Protein AF-A0A9D9EK74-F1 (afdb_monomer_lite)

Secondary structure (DSSP, 8-state):
---------------PPPP----------------------------SPPPPPPPPEEEEEEE-S-SS--SS-EEGGG--TT---BSTT-TT-EEE-TT-EEETTS---SSTT---S-EEE--STT-EEEEEEEE--TT--EEEEEEEEE-SSS---STTTEEEEEESSTTSS--EEEP-EEEEPSSS-EEEEEEEEEESS--SEEEEEEEESSTT-EEEEEEEEEE-SPPSEEEE------PPPTT-PEESS--TTEEEEEEEEE-TTT--EEEEEEEEEETTTTEEEEEEEEE-GGGGSS-S--SS------TTS-TTTS---S-TTGGGTT-GGGTT--S----BPPPPTT-SS--EEEESS-SGGG--TTSHHHHGGGSGGGEEEES---TTHHHHHHHIIIIII--SSPEEEEEEEE--TTS-EEEESSEETTEEPTTT--EEEEPSEEEEEEEEESSS-----GGGS-GGGEEEEEEEEE--TT-PPP-TT--GGGGEE-HHHHHHHTTT-EESSTTS-HHHHS---GGGGT-

pLDDT: mean 85.94, std 19.47, range [23.89, 98.81]

Structure (mmCIF, N/CA/C/O backbone):
data_AF-A0A9D9EK74-F1
#
_entry.id   AF-A0A9D9EK74-F1
#
loop_
_atom_site.group_PDB
_atom_site.id
_atom_site.type_symbol
_atom_site.label_atom_id
_atom_site.label_alt_id
_atom_site.label_comp_id
_atom_site.label_asym_id
_atom_site.label_entity_id
_atom_site.label_seq_id
_atom_site.pdbx_PDB_ins_code
_atom_site.Cartn_x
_atom_site.Cartn_y
_atom_site.Cartn_z
_atom_site.occupancy
_atom_site.B_iso_or_equiv
_atom_site.auth_seq_id
_atom_site.auth_comp_id
_atom_site.auth_asym_id
_atom_site.auth_atom_id
_atom_site.pdbx_PDB_model_num
ATOM 1 N N . MET A 1 1 ? -45.682 -26.397 -18.065 1.00 34.44 1 MET A N 1
ATOM 2 C CA . MET A 1 1 ? -44.966 -27.630 -17.671 1.00 34.44 1 MET A CA 1
ATOM 3 C C . MET A 1 1 ? -43.846 -27.217 -16.719 1.00 34.44 1 MET A C 1
ATOM 5 O O . MET A 1 1 ? -42.877 -26.638 -17.168 1.00 34.44 1 MET A O 1
ATOM 9 N N . THR A 1 2 ? -44.143 -27.046 -15.429 1.00 28.53 2 THR A N 1
ATOM 10 C CA . THR A 1 2 ? -43.848 -27.991 -14.323 1.00 28.53 2 THR A CA 1
ATOM 11 C C . THR A 1 2 ? -42.360 -28.261 -14.055 1.00 28.53 2 THR A C 1
ATOM 13 O O . THR A 1 2 ? -41.790 -29.177 -14.630 1.00 28.53 2 THR A O 1
ATOM 16 N N . TRP A 1 3 ? -41.809 -27.445 -13.141 1.00 23.89 3 TRP A N 1
ATOM 17 C CA . TRP A 1 3 ? -40.958 -27.742 -11.970 1.00 23.89 3 TRP A CA 1
ATOM 18 C C . TRP A 1 3 ? -39.987 -28.938 -11.987 1.00 23.89 3 TRP A C 1
ATOM 20 O O . TRP A 1 3 ? -40.419 -30.076 -12.157 1.00 23.89 3 TRP A O 1
ATOM 30 N N . LYS A 1 4 ? -38.742 -28.697 -11.532 1.00 27.42 4 LYS A N 1
ATOM 31 C CA . LYS A 1 4 ? -38.204 -29.294 -10.284 1.00 27.42 4 LYS A CA 1
ATOM 32 C C . LYS A 1 4 ? -36.856 -28.681 -9.854 1.00 27.42 4 LYS A C 1
ATOM 34 O O . LYS A 1 4 ? -35.818 -28.960 -10.440 1.00 27.42 4 LYS A O 1
ATOM 39 N N . LEU A 1 5 ? -36.909 -27.903 -8.769 1.00 28.05 5 LEU A N 1
ATOM 40 C CA . LEU A 1 5 ? -35.807 -27.658 -7.832 1.00 28.05 5 LEU A CA 1
ATOM 41 C C . LEU A 1 5 ? -35.414 -28.989 -7.161 1.00 28.05 5 LEU A C 1
ATOM 43 O O . LEU A 1 5 ? -36.298 -29.751 -6.763 1.00 28.05 5 LEU A O 1
ATOM 47 N N . LYS A 1 6 ? -34.115 -29.245 -6.977 1.00 30.31 6 LYS A N 1
ATOM 48 C CA . LYS A 1 6 ? -33.608 -30.269 -6.050 1.00 30.31 6 LYS A CA 1
ATOM 49 C C . LYS A 1 6 ? -33.079 -29.578 -4.792 1.00 30.31 6 LYS A C 1
ATOM 51 O O . LYS A 1 6 ? -31.987 -29.027 -4.805 1.00 30.31 6 LYS A O 1
ATOM 56 N N . LEU A 1 7 ? -33.871 -29.636 -3.722 1.00 26.45 7 LEU A N 1
ATOM 57 C CA . LEU A 1 7 ? -33.386 -29.597 -2.342 1.00 26.45 7 LEU A CA 1
ATOM 58 C C . LEU A 1 7 ? -32.898 -31.008 -1.981 1.00 26.45 7 LEU A C 1
ATOM 60 O O . LEU A 1 7 ? -33.590 -31.983 -2.281 1.00 26.45 7 LEU A O 1
ATOM 64 N N . ALA A 1 8 ? -31.761 -31.113 -1.299 1.00 28.31 8 ALA A N 1
ATOM 65 C CA . ALA A 1 8 ? -31.360 -32.311 -0.572 1.00 28.31 8 ALA A CA 1
ATOM 66 C C . ALA A 1 8 ? -31.177 -31.936 0.903 1.00 28.31 8 ALA A C 1
ATOM 68 O O . ALA A 1 8 ? -30.458 -30.995 1.224 1.00 28.31 8 ALA A O 1
ATOM 69 N N . ALA A 1 9 ? -31.872 -32.664 1.773 1.00 26.23 9 ALA A N 1
ATOM 70 C CA . ALA A 1 9 ? -31.783 -32.592 3.222 1.00 26.23 9 ALA A CA 1
ATOM 71 C C . ALA A 1 9 ? -31.477 -33.992 3.779 1.00 26.23 9 ALA A C 1
ATOM 73 O O . ALA A 1 9 ? -31.910 -34.979 3.181 1.00 26.23 9 ALA A O 1
ATOM 74 N N . ALA A 1 10 ? -30.804 -34.003 4.938 1.00 26.56 10 ALA A N 1
ATOM 75 C CA . ALA A 1 10 ? -30.547 -35.067 5.930 1.00 26.56 10 ALA A CA 1
ATOM 76 C C . ALA A 1 10 ? -29.027 -35.241 6.168 1.00 26.56 10 ALA A C 1
ATOM 78 O O . ALA A 1 10 ? -28.271 -35.311 5.211 1.00 26.56 10 ALA A O 1
ATOM 79 N N . ALA A 1 11 ? -28.505 -35.302 7.398 1.00 27.67 11 ALA A N 1
ATOM 80 C CA . ALA A 1 11 ? -29.108 -35.841 8.614 1.00 27.67 11 ALA A CA 1
ATOM 81 C C . ALA A 1 11 ? -28.636 -35.148 9.912 1.00 27.67 11 ALA A C 1
ATOM 83 O O . ALA A 1 11 ? -27.507 -34.679 10.023 1.00 27.67 11 ALA A O 1
ATOM 84 N N . CYS A 1 12 ? -29.543 -35.151 10.895 1.00 25.08 12 CYS A N 1
ATOM 85 C CA . CYS A 1 12 ? -29.357 -34.814 12.304 1.00 25.08 12 CYS A CA 1
ATOM 86 C C . CYS A 1 12 ? -28.405 -35.773 13.036 1.00 25.08 12 CYS A C 1
ATOM 88 O O . CYS A 1 12 ? -28.484 -36.983 12.830 1.00 25.08 12 CYS A O 1
ATOM 90 N N . LEU A 1 13 ? -27.685 -35.255 14.035 1.00 27.73 13 LEU A N 1
ATOM 91 C CA . LEU A 1 13 ? -27.349 -36.000 15.250 1.00 27.73 13 LEU A CA 1
ATOM 92 C C . LEU A 1 13 ? -27.726 -35.142 16.472 1.00 27.73 13 LEU A C 1
ATOM 94 O O . LEU A 1 13 ? -27.148 -34.083 16.696 1.00 27.73 13 LEU A O 1
ATOM 98 N N . LEU A 1 14 ? -28.733 -35.595 17.225 1.00 28.03 14 LEU A N 1
ATOM 99 C CA . LEU A 1 14 ? -29.058 -35.121 18.572 1.00 28.03 14 LEU A CA 1
ATOM 100 C C . LEU A 1 14 ? -28.155 -35.841 19.584 1.00 28.03 14 LEU A C 1
ATOM 102 O O . LEU A 1 14 ? -28.040 -37.064 19.517 1.00 28.03 14 LEU A O 1
ATOM 106 N N . TYR A 1 15 ? -27.627 -35.116 20.572 1.00 27.66 15 TYR A N 1
ATOM 107 C CA . TYR A 1 15 ? -27.223 -35.698 21.854 1.00 27.66 15 TYR A CA 1
ATOM 108 C C . TYR A 1 15 ? -28.170 -35.212 22.954 1.00 27.66 15 TYR A C 1
ATOM 110 O O . TYR A 1 15 ? -28.408 -34.018 23.120 1.00 27.66 15 TYR A O 1
ATOM 118 N N . LEU A 1 16 ? -28.752 -36.192 23.642 1.00 28.44 16 LEU A N 1
ATOM 119 C CA . LEU A 1 16 ? -29.723 -36.074 24.723 1.00 28.44 16 LEU A CA 1
ATOM 120 C C . LEU A 1 16 ? -29.035 -35.806 26.068 1.00 28.44 16 LEU A C 1
ATOM 122 O O . LEU A 1 16 ? -28.034 -36.432 26.408 1.00 28.44 16 LEU A O 1
ATOM 126 N N . VAL A 1 17 ? -29.659 -34.921 26.839 1.00 28.98 17 VAL A N 1
ATOM 127 C CA . VAL A 1 17 ? -29.515 -34.728 28.289 1.00 28.98 17 VAL A CA 1
ATOM 128 C C . VAL A 1 17 ? -30.198 -35.892 29.028 1.00 28.98 17 VAL A C 1
ATOM 130 O O . VAL A 1 17 ? -31.274 -36.302 28.588 1.00 28.98 17 VAL A O 1
ATOM 133 N N . PRO A 1 18 ? -29.691 -36.376 30.178 1.00 31.86 18 PRO A N 1
ATOM 134 C CA . PRO A 1 18 ? -30.510 -37.102 31.138 1.00 31.86 18 PRO A CA 1
ATOM 135 C C . PRO A 1 18 ? -30.952 -36.197 32.293 1.00 31.86 18 PRO A C 1
ATOM 137 O O . PRO A 1 18 ? -30.168 -35.449 32.877 1.00 31.86 18 PRO A O 1
ATOM 140 N N . ALA A 1 19 ? -32.244 -36.297 32.593 1.00 28.42 19 ALA A N 1
ATOM 141 C CA . ALA A 1 19 ? -32.926 -35.650 33.695 1.00 28.42 19 ALA A CA 1
ATOM 142 C C . ALA A 1 19 ? -32.688 -36.363 35.038 1.00 28.42 19 ALA A C 1
ATOM 144 O O . ALA A 1 19 ? -32.367 -37.548 35.102 1.00 28.42 19 ALA A O 1
ATOM 145 N N . CYS A 1 20 ? -32.893 -35.566 36.083 1.00 26.12 20 CYS A N 1
ATOM 146 C CA . CYS A 1 20 ? -33.103 -35.892 37.489 1.00 26.12 20 CYS A CA 1
ATOM 147 C C . CYS A 1 20 ? -34.109 -37.035 37.705 1.00 26.12 20 CYS A C 1
ATOM 149 O O . CYS A 1 20 ? -35.124 -37.056 37.015 1.00 26.12 20 CYS A O 1
ATOM 151 N N . ASP A 1 21 ? -33.884 -37.885 38.717 1.00 27.80 21 ASP A N 1
ATOM 152 C CA . ASP A 1 21 ? -34.981 -38.328 39.582 1.00 27.80 21 ASP A CA 1
ATOM 153 C C . ASP A 1 21 ? -34.533 -38.927 40.932 1.00 27.80 21 ASP A C 1
ATOM 155 O O . ASP A 1 21 ? -33.646 -39.772 41.028 1.00 27.80 21 ASP A O 1
ATOM 159 N N . THR A 1 22 ? -35.301 -38.517 41.943 1.00 28.80 22 THR A N 1
ATOM 160 C CA . THR A 1 22 ? -35.758 -39.238 43.145 1.00 28.80 22 THR A CA 1
ATOM 161 C C . THR A 1 22 ? -34.867 -39.474 44.373 1.00 28.80 22 THR A C 1
ATOM 163 O O . THR A 1 22 ? -33.846 -40.151 44.377 1.00 28.80 22 THR A O 1
ATOM 166 N N . ILE A 1 23 ? -35.422 -38.934 45.461 1.00 29.77 23 ILE A N 1
ATOM 167 C CA . ILE A 1 23 ? -35.194 -39.147 46.887 1.00 29.77 23 ILE A CA 1
ATOM 168 C C . ILE A 1 23 ? -35.785 -40.506 47.294 1.00 29.77 23 ILE A C 1
ATOM 170 O O . ILE A 1 23 ? -36.959 -40.752 47.022 1.00 29.77 23 ILE A O 1
ATOM 174 N N . GLU A 1 24 ? -35.038 -41.312 48.052 1.00 29.59 24 GLU A N 1
ATOM 175 C CA . GLU A 1 24 ? -35.613 -42.341 48.923 1.00 29.59 24 GLU A CA 1
ATOM 176 C C . GLU A 1 24 ? -35.093 -42.215 50.358 1.00 29.59 24 GLU A C 1
ATOM 178 O O . GLU A 1 24 ? -33.906 -42.050 50.635 1.00 29.59 24 GLU A O 1
ATOM 183 N N . ASN A 1 25 ? -36.070 -42.260 51.257 1.00 27.03 25 ASN A N 1
ATOM 184 C CA . ASN A 1 25 ? -35.993 -42.239 52.706 1.00 27.03 25 ASN A CA 1
ATOM 185 C C . ASN A 1 25 ? -35.563 -43.624 53.210 1.00 27.03 25 ASN A C 1
ATOM 187 O O . ASN A 1 25 ? -36.208 -44.614 52.866 1.00 27.03 25 ASN A O 1
ATOM 191 N N . THR A 1 26 ? -34.590 -43.700 54.119 1.00 30.92 26 THR A N 1
ATOM 192 C CA . THR A 1 26 ? -34.412 -44.886 54.972 1.00 30.92 26 THR A CA 1
ATOM 193 C C . THR A 1 26 ? -34.412 -44.504 56.443 1.00 30.92 26 THR A C 1
ATOM 195 O O . THR A 1 26 ? -33.651 -43.663 56.914 1.00 30.92 26 THR A O 1
ATOM 198 N N . THR A 1 27 ? -35.333 -45.158 57.134 1.00 29.03 27 THR A N 1
ATOM 199 C CA . THR A 1 27 ? -35.679 -45.122 58.549 1.00 29.03 27 THR A CA 1
ATOM 200 C C . THR A 1 27 ? -34.589 -45.667 59.473 1.00 29.03 27 THR A C 1
ATOM 202 O O . THR A 1 27 ? -34.072 -46.747 59.217 1.00 29.03 27 THR A O 1
ATOM 205 N N . GLY A 1 28 ? -34.392 -44.972 60.599 1.00 27.36 28 GLY A N 1
ATOM 206 C CA . GLY A 1 28 ? -34.418 -45.519 61.964 1.00 27.36 28 GLY A CA 1
ATOM 207 C C . GLY A 1 28 ? -33.281 -46.428 62.440 1.00 27.36 28 GLY A C 1
ATOM 208 O O . GLY A 1 28 ? -33.205 -47.576 62.027 1.00 27.36 28 GLY A O 1
ATOM 209 N N . ASP A 1 29 ? -32.558 -45.981 63.472 1.00 29.48 29 ASP A N 1
ATOM 210 C CA . ASP A 1 29 ? -32.378 -46.806 64.673 1.00 29.48 29 ASP A CA 1
ATOM 211 C C . ASP A 1 29 ? -32.169 -45.949 65.938 1.00 29.48 29 ASP A C 1
ATOM 213 O O . ASP A 1 29 ? -31.608 -44.852 65.892 1.00 29.48 29 ASP A O 1
ATOM 217 N N . ASN A 1 30 ? -32.692 -46.456 67.055 1.00 28.62 30 ASN A N 1
ATOM 218 C CA . ASN A 1 30 ? -32.742 -45.844 68.381 1.00 28.62 30 ASN A CA 1
ATOM 219 C C . ASN A 1 30 ? -31.458 -46.112 69.185 1.00 28.62 30 ASN A C 1
ATOM 221 O O . ASN A 1 30 ? -30.944 -47.226 69.198 1.00 28.62 30 ASN A O 1
ATOM 225 N N . GLY A 1 31 ? -31.028 -45.138 69.993 1.00 29.02 31 GLY A N 1
ATOM 226 C CA . GLY A 1 31 ? -30.006 -45.336 71.026 1.00 29.02 31 GLY A CA 1
ATOM 227 C C . GLY A 1 31 ? -30.099 -44.275 72.121 1.00 29.02 31 GLY A C 1
ATOM 228 O O . GLY A 1 31 ? -29.999 -43.086 71.857 1.00 29.02 31 GLY A O 1
ATOM 229 N N . SER A 1 32 ? -30.364 -44.720 73.344 1.00 26.59 32 SER A N 1
ATOM 230 C CA . SER A 1 32 ? -30.838 -43.960 74.501 1.00 26.59 32 SER A CA 1
ATOM 231 C C . SER A 1 32 ? -29.756 -43.279 75.354 1.00 26.59 32 SER A C 1
ATOM 233 O O . SER A 1 32 ? -28.713 -43.871 75.591 1.00 26.59 32 SER A O 1
ATOM 235 N N . GLN A 1 33 ? -30.155 -42.149 75.959 1.00 27.88 33 GLN A N 1
ATOM 236 C CA . GLN A 1 33 ? -29.863 -41.659 77.324 1.00 27.88 33 GLN A CA 1
ATOM 237 C C . GLN A 1 33 ? -28.407 -41.483 77.801 1.00 27.88 33 GLN A C 1
ATOM 239 O O . GLN A 1 33 ? -27.722 -42.453 78.088 1.00 27.88 33 GLN A O 1
ATOM 244 N N . SER A 1 34 ? -28.060 -40.246 78.179 1.00 29.89 34 SER A N 1
ATOM 245 C CA . SER A 1 34 ? -27.974 -39.820 79.593 1.00 29.89 34 SER A CA 1
ATOM 246 C C . SER A 1 34 ? -27.695 -38.316 79.668 1.00 29.89 34 SER A C 1
ATOM 248 O O . SER A 1 34 ? -26.859 -37.812 78.925 1.00 29.89 34 SER A O 1
ATOM 250 N N . GLY A 1 35 ? -28.420 -37.603 80.528 1.00 29.09 35 GLY A N 1
ATOM 251 C CA . GLY A 1 35 ? -28.282 -36.158 80.692 1.00 29.09 35 GLY A CA 1
ATOM 252 C C . GLY A 1 35 ? -27.171 -35.752 81.655 1.00 29.09 35 GLY A C 1
ATOM 253 O O . GLY A 1 35 ? -26.818 -36.505 82.555 1.00 29.09 35 GLY A O 1
ATOM 254 N N . GLU A 1 36 ? -26.714 -34.516 81.497 1.00 30.56 36 GLU A N 1
ATOM 255 C CA . GLU A 1 36 ? -26.154 -33.684 82.559 1.00 30.56 36 GLU A CA 1
ATOM 256 C C . GLU A 1 36 ? -26.356 -32.213 82.173 1.00 30.56 36 GLU A C 1
ATOM 258 O O . GLU A 1 36 ? -26.396 -31.855 80.996 1.00 30.56 36 GLU A O 1
ATOM 263 N N . THR A 1 37 ? -26.612 -31.385 83.177 1.00 28.53 37 THR A N 1
ATOM 264 C CA . THR A 1 37 ? -27.148 -30.028 83.064 1.00 28.53 37 THR A CA 1
ATOM 265 C C . THR A 1 37 ? -26.093 -28.957 83.363 1.00 28.53 37 THR A C 1
ATOM 267 O O . THR A 1 37 ? -25.331 -29.130 84.307 1.00 28.53 37 THR A O 1
ATOM 270 N N . VAL A 1 38 ? -26.241 -27.809 82.682 1.00 30.72 38 VAL A N 1
ATOM 271 C CA . VAL A 1 38 ? -25.840 -26.424 83.048 1.00 30.72 38 VAL A CA 1
ATOM 272 C C . VAL A 1 38 ? -24.383 -25.999 82.782 1.00 30.72 38 VAL A C 1
ATOM 274 O O . VAL A 1 38 ? -23.478 -26.446 83.472 1.00 30.72 38 VAL A O 1
ATOM 277 N N . ASP A 1 39 ? -24.186 -25.042 81.859 1.00 30.31 39 ASP A N 1
ATOM 278 C CA . ASP A 1 39 ? -23.782 -23.668 82.233 1.00 30.31 39 ASP A CA 1
ATOM 279 C C . ASP A 1 39 ? -24.039 -22.637 81.110 1.00 30.31 39 ASP A C 1
ATOM 281 O O . ASP A 1 39 ? -23.736 -22.870 79.940 1.00 30.31 39 ASP A O 1
ATOM 285 N N . ASP A 1 40 ? -24.630 -21.504 81.497 1.00 33.94 40 ASP A N 1
ATOM 286 C CA . ASP A 1 40 ? -24.968 -20.326 80.683 1.00 33.94 40 ASP A CA 1
ATOM 287 C C . ASP A 1 40 ? -23.773 -19.354 80.591 1.00 33.94 40 ASP A C 1
ATOM 289 O O . ASP A 1 40 ? -23.298 -18.898 81.630 1.00 33.94 40 ASP A O 1
ATOM 293 N N . ASN A 1 41 ? -23.345 -18.958 79.379 1.00 36.09 41 ASN A N 1
ATOM 294 C CA . ASN A 1 41 ? -23.098 -17.556 78.946 1.00 36.09 41 ASN A CA 1
ATOM 295 C C . ASN A 1 41 ? -22.589 -17.484 77.479 1.00 36.09 41 ASN A C 1
ATOM 297 O O . ASN A 1 41 ? -22.152 -18.497 76.938 1.00 36.09 41 ASN A O 1
ATOM 301 N N . PRO A 1 42 ? -22.656 -16.329 76.777 1.00 45.16 42 PRO A N 1
ATOM 302 C CA . PRO A 1 42 ? -23.153 -16.246 75.411 1.00 45.16 42 PRO A CA 1
ATOM 303 C C . PRO A 1 42 ? -22.011 -16.015 74.412 1.00 45.16 42 PRO A C 1
ATOM 305 O O . PRO A 1 42 ? -21.345 -14.980 74.426 1.00 45.16 42 PRO A O 1
ATOM 308 N N . GLY A 1 43 ? -21.796 -16.972 73.513 1.00 30.16 43 GLY A N 1
ATOM 309 C CA . GLY A 1 43 ? -20.946 -16.779 72.343 1.00 30.16 43 GLY A CA 1
ATOM 310 C C . GLY A 1 43 ? -21.755 -16.126 71.229 1.00 30.16 43 GLY A C 1
ATOM 311 O O . GLY A 1 43 ? -22.732 -16.700 70.761 1.00 30.16 43 GLY A O 1
ATOM 312 N N . THR A 1 44 ? -21.364 -14.922 70.829 1.00 38.53 44 THR A N 1
ATOM 313 C CA . THR A 1 44 ? -21.815 -14.279 69.594 1.00 38.53 44 THR A CA 1
ATOM 314 C C . THR A 1 44 ? -21.529 -15.198 68.411 1.00 38.53 44 THR A C 1
ATOM 316 O O . THR A 1 44 ? -20.365 -15.451 68.110 1.00 38.53 44 THR A O 1
ATOM 319 N N . ASP A 1 45 ? -22.582 -15.682 67.766 1.00 35.25 45 ASP A N 1
ATOM 320 C CA . ASP A 1 45 ? -22.524 -16.309 66.449 1.00 35.25 45 ASP A CA 1
ATOM 321 C C . ASP A 1 45 ? -22.133 -15.236 65.412 1.00 35.25 45 ASP A C 1
ATOM 323 O O . ASP A 1 45 ? -22.857 -14.239 65.293 1.00 35.25 45 ASP A O 1
ATOM 327 N N . PRO A 1 46 ? -20.980 -15.348 64.724 1.00 41.81 46 PRO A N 1
ATOM 328 C CA . PRO A 1 46 ? -20.566 -14.393 63.717 1.00 41.81 46 PRO A CA 1
ATOM 329 C C . PRO A 1 46 ? -20.869 -14.882 62.296 1.00 41.81 46 PRO A C 1
ATOM 331 O O . PRO A 1 46 ? -20.213 -14.402 61.387 1.00 41.81 46 PRO A O 1
ATOM 334 N N . ASP A 1 47 ? -21.826 -15.783 62.063 1.00 45.09 47 ASP A N 1
ATOM 335 C CA . ASP A 1 47 ? -22.139 -16.234 60.699 1.00 45.09 47 ASP A CA 1
ATOM 336 C C . ASP A 1 47 ? -23.553 -15.819 60.262 1.00 45.09 47 ASP A C 1
ATOM 338 O O . ASP A 1 47 ? -24.480 -16.612 60.093 1.00 45.09 47 ASP A O 1
ATOM 342 N N . GLY A 1 48 ? -23.706 -14.514 60.015 1.00 43.06 48 GLY A N 1
ATOM 343 C CA . GLY A 1 48 ? -24.699 -14.034 59.052 1.00 43.06 48 GLY A CA 1
ATOM 344 C C . GLY A 1 48 ? -24.251 -14.374 57.621 1.00 43.06 48 GLY A C 1
ATOM 345 O O . GLY A 1 48 ? -23.048 -14.451 57.370 1.00 43.06 48 GLY A O 1
ATOM 346 N N . PRO A 1 49 ? -25.171 -14.572 56.656 1.00 46.62 49 PRO A N 1
ATOM 347 C CA . PRO A 1 49 ? -24.794 -14.875 55.279 1.00 46.62 49 PRO A CA 1
ATOM 348 C C . PRO A 1 49 ? -23.909 -13.749 54.737 1.00 46.62 49 PRO A C 1
ATOM 350 O O . PRO A 1 49 ? -24.312 -12.584 54.755 1.00 46.62 49 PRO A O 1
ATOM 353 N N . GLY A 1 50 ? -22.700 -14.108 54.294 1.00 44.81 50 GLY A N 1
ATOM 354 C CA . GLY A 1 50 ? -21.726 -13.176 53.738 1.00 44.81 50 GLY A CA 1
ATOM 355 C C . GLY A 1 50 ? -22.373 -12.285 52.682 1.00 44.81 50 GLY A C 1
ATOM 356 O O . GLY A 1 50 ? -22.968 -12.766 51.717 1.00 44.81 50 GLY A O 1
ATOM 357 N N . GLN A 1 51 ? -22.293 -10.977 52.909 1.00 46.09 51 GLN A N 1
ATOM 358 C CA . GLN A 1 51 ? -22.672 -9.955 51.945 1.00 46.09 51 GLN A CA 1
ATOM 359 C C . GLN A 1 51 ? -21.912 -10.235 50.631 1.00 46.09 51 GLN A C 1
ATOM 361 O O . GLN A 1 51 ? -20.720 -10.539 50.714 1.00 46.09 51 GLN A O 1
ATOM 366 N N . PRO A 1 52 ? -22.554 -10.192 49.445 1.00 53.50 52 PRO A N 1
ATOM 367 C CA . PRO A 1 52 ? -21.844 -10.419 48.192 1.00 53.50 52 PRO A CA 1
ATOM 368 C C . PRO A 1 52 ? -20.649 -9.468 48.114 1.00 53.50 52 PRO A C 1
ATOM 370 O O . PRO A 1 52 ? -20.818 -8.262 48.301 1.00 53.50 52 PRO A O 1
ATOM 373 N N . GLU A 1 53 ? -19.461 -10.027 47.903 1.00 65.94 53 GLU A N 1
ATOM 374 C CA . GLU A 1 53 ? -18.217 -9.273 47.782 1.00 65.94 53 GLU A CA 1
ATOM 375 C C . GLU A 1 53 ? -18.369 -8.262 46.636 1.00 65.94 53 GLU A C 1
ATOM 377 O O . GLU A 1 53 ? -18.715 -8.625 45.509 1.00 65.94 53 GLU A O 1
ATOM 382 N N . GLU A 1 54 ? -18.232 -6.973 46.954 1.00 78.06 54 GLU A N 1
ATOM 383 C CA . GLU A 1 54 ? -18.392 -5.893 45.984 1.00 78.06 54 GLU A CA 1
ATOM 384 C C . GLU A 1 54 ? -17.266 -5.982 44.949 1.00 78.06 54 GLU A C 1
ATOM 386 O O . GLU A 1 54 ? -16.102 -6.154 45.305 1.00 78.06 54 GLU A O 1
ATOM 391 N N . ALA A 1 55 ? -17.610 -5.897 43.662 1.00 87.31 55 ALA A N 1
ATOM 392 C CA . ALA A 1 55 ? -16.625 -6.015 42.595 1.00 87.31 55 ALA A CA 1
ATOM 393 C C . ALA A 1 55 ? -15.538 -4.939 42.733 1.00 87.31 55 ALA A C 1
ATOM 395 O O . ALA A 1 55 ? -15.832 -3.746 42.833 1.00 87.31 55 ALA A O 1
ATOM 396 N N . GLU A 1 56 ? -14.276 -5.354 42.674 1.00 93.88 56 GLU A N 1
ATOM 397 C CA . GLU A 1 56 ? -13.147 -4.434 42.684 1.00 93.88 56 GLU A CA 1
ATOM 398 C C . GLU A 1 56 ? -13.135 -3.626 41.383 1.00 93.88 56 GLU A C 1
ATOM 400 O O . GLU A 1 56 ? -13.466 -4.141 40.307 1.00 93.88 56 GLU A O 1
ATOM 405 N N . LYS A 1 57 ? -12.760 -2.345 41.473 1.00 95.69 57 LYS A N 1
ATOM 406 C CA . LYS A 1 57 ? -12.677 -1.431 40.329 1.00 95.69 57 LYS A CA 1
ATOM 407 C C . LYS A 1 57 ? -11.389 -0.620 40.377 1.00 95.69 57 LYS A C 1
ATOM 409 O O . LYS A 1 57 ? -11.110 0.050 41.367 1.00 95.69 57 LYS A O 1
ATOM 414 N N . THR A 1 58 ? -10.638 -0.624 39.279 1.00 97.19 58 THR A N 1
ATOM 415 C CA . THR A 1 58 ? -9.406 0.162 39.116 1.00 97.19 58 THR A CA 1
ATOM 416 C C . THR A 1 58 ? -9.554 1.134 37.954 1.00 97.19 58 THR A C 1
ATOM 418 O O . THR A 1 58 ? -9.910 0.732 36.849 1.00 97.19 58 THR A O 1
ATOM 421 N N . LEU A 1 59 ? -9.274 2.417 38.193 1.00 97.88 59 LEU A N 1
ATOM 422 C CA . LEU A 1 59 ? -9.401 3.463 37.180 1.00 97.88 59 LEU A CA 1
ATOM 423 C C . LEU A 1 59 ? -8.388 3.285 36.045 1.00 97.88 59 LEU A C 1
ATOM 425 O O . LEU A 1 59 ? -7.186 3.205 36.295 1.00 97.88 59 LEU A O 1
ATOM 429 N N . ILE A 1 60 ? -8.879 3.310 34.805 1.00 98.25 60 ILE A N 1
ATOM 430 C CA . ILE A 1 60 ? -8.053 3.368 33.592 1.00 98.25 60 ILE A CA 1
ATOM 431 C C . ILE A 1 60 ? -8.128 4.764 32.980 1.00 98.25 60 ILE A C 1
ATOM 433 O O . ILE A 1 60 ? -7.100 5.398 32.746 1.00 98.25 60 ILE A O 1
ATOM 437 N N . TYR A 1 61 ? -9.346 5.252 32.753 1.00 98.50 61 TYR A N 1
ATOM 438 C CA . TYR A 1 61 ? -9.606 6.518 32.079 1.00 98.50 61 TYR A CA 1
ATOM 439 C C . TYR A 1 61 ? -10.816 7.209 32.696 1.00 98.50 61 TYR A C 1
ATOM 441 O O . TYR A 1 61 ? -11.823 6.565 32.987 1.00 98.50 61 TYR A O 1
ATOM 449 N N . TYR A 1 62 ? -10.724 8.519 32.892 1.00 98.25 62 TYR A N 1
ATOM 450 C CA . TYR A 1 62 ? -11.844 9.353 33.304 1.00 98.25 62 TYR A CA 1
ATOM 451 C C . TYR A 1 62 ? -11.724 10.743 32.703 1.00 98.25 62 TYR A C 1
ATOM 453 O O . TYR A 1 62 ? -10.682 11.382 32.840 1.00 98.25 62 TYR A O 1
ATOM 461 N N . ASP A 1 63 ? -12.799 11.226 32.095 1.00 97.62 63 ASP A N 1
ATOM 462 C CA . ASP A 1 63 ? -12.890 12.580 31.574 1.00 97.62 63 ASP A CA 1
ATOM 463 C C . ASP A 1 63 ? -14.297 13.132 31.796 1.00 97.62 63 ASP A C 1
ATOM 465 O O . ASP A 1 63 ? -15.281 12.636 31.246 1.00 97.62 63 ASP A O 1
ATOM 469 N N . ASN A 1 64 ? -14.373 14.170 32.621 1.00 95.56 64 ASN A N 1
ATOM 470 C CA . ASN A 1 64 ? -15.609 14.879 32.925 1.00 95.56 64 ASN A CA 1
ATOM 471 C C . ASN A 1 64 ? -15.812 16.127 32.061 1.00 95.56 64 ASN A C 1
ATOM 473 O O . ASN A 1 64 ? -16.669 16.937 32.369 1.00 95.56 64 ASN A O 1
ATOM 477 N N . LEU A 1 65 ? -14.966 16.342 31.045 1.00 95.81 65 LEU A N 1
ATOM 478 C CA . LEU A 1 65 ? -15.099 17.417 30.058 1.00 95.81 65 LEU A CA 1
ATOM 479 C C . LEU A 1 65 ? -15.100 18.850 30.633 1.00 95.81 65 LEU A C 1
ATOM 481 O O . LEU A 1 65 ? -15.426 19.811 29.928 1.00 95.81 65 LEU A O 1
ATOM 485 N N . ASP A 1 66 ? -14.699 19.022 31.893 1.00 95.00 66 ASP A N 1
ATOM 486 C CA . ASP A 1 66 ? -14.926 20.244 32.670 1.00 95.00 66 ASP A CA 1
ATOM 487 C C . ASP A 1 66 ? -13.660 21.096 32.870 1.00 95.00 66 ASP A C 1
ATOM 489 O O . ASP A 1 66 ? -13.653 21.997 33.714 1.00 95.00 66 ASP A O 1
ATOM 493 N N . ARG A 1 67 ? -12.578 20.855 32.109 1.00 94.81 67 ARG A N 1
ATOM 494 C CA . ARG A 1 67 ? -11.304 21.576 32.308 1.00 94.81 67 ARG A CA 1
ATOM 495 C C . ARG A 1 67 ? -11.479 23.089 32.152 1.00 94.81 67 ARG A C 1
ATOM 497 O O . ARG A 1 67 ? -11.072 23.855 33.025 1.00 94.81 67 ARG A O 1
ATOM 504 N N . GLU A 1 68 ? -12.109 23.520 31.062 1.00 94.56 68 GLU A N 1
ATOM 505 C CA . GLU A 1 68 ? -12.478 24.915 30.824 1.00 94.56 68 GLU A CA 1
ATOM 506 C C . GLU A 1 68 ? -13.963 25.035 30.486 1.00 94.56 68 GLU A C 1
ATOM 508 O O . GLU A 1 68 ? -14.484 24.381 29.581 1.00 94.56 68 GLU A O 1
ATOM 513 N N . LYS A 1 69 ? -14.663 25.929 31.189 1.00 94.25 69 LYS A N 1
ATOM 514 C CA . LYS A 1 69 ? -16.081 26.190 30.937 1.00 94.25 69 LYS A CA 1
ATOM 515 C C . LYS A 1 69 ? -16.301 26.793 29.546 1.00 94.25 69 LYS A C 1
ATOM 517 O O . LYS A 1 69 ? -15.798 27.878 29.246 1.00 94.25 69 LYS A O 1
ATOM 522 N N . ALA A 1 70 ? -17.167 26.170 28.747 1.00 93.25 70 ALA A N 1
ATOM 523 C CA . ALA A 1 70 ? -17.591 26.678 27.443 1.00 93.25 70 ALA A CA 1
ATOM 524 C C . ALA A 1 70 ? -18.581 27.856 27.575 1.00 93.25 70 ALA A C 1
ATOM 526 O O . ALA A 1 70 ? -19.787 27.697 27.381 1.00 93.25 70 ALA A O 1
ATOM 527 N N . ASN A 1 71 ? -18.072 29.051 27.908 1.00 90.75 71 ASN A N 1
ATOM 528 C CA . ASN A 1 71 ? -18.882 30.271 28.079 1.00 90.75 71 ASN A CA 1
ATOM 529 C C . ASN A 1 71 ? -19.717 30.626 26.834 1.00 90.75 71 ASN A C 1
ATOM 531 O O . ASN A 1 71 ? -20.808 31.183 26.952 1.00 90.75 71 ASN A O 1
ATOM 535 N N . VAL A 1 72 ? -19.208 30.283 25.649 1.00 92.00 72 VAL A N 1
ATOM 536 C CA . VAL A 1 72 ? -19.929 30.299 24.374 1.00 92.00 72 VAL A CA 1
ATOM 537 C C . VAL A 1 72 ? -19.827 28.896 23.789 1.00 92.00 72 VAL A C 1
ATOM 539 O O . VAL A 1 72 ? -18.760 28.293 23.846 1.00 92.00 72 VAL A O 1
ATOM 542 N N . ALA A 1 73 ? -20.925 28.366 23.248 1.00 93.94 73 ALA A N 1
ATOM 543 C CA . ALA A 1 73 ? -20.911 27.057 22.605 1.00 93.94 73 ALA A CA 1
ATOM 544 C C . ALA A 1 73 ? -19.957 27.055 21.401 1.00 93.94 73 ALA A C 1
ATOM 546 O O . ALA A 1 73 ? -20.034 27.949 20.558 1.00 93.94 73 ALA A O 1
ATOM 547 N N . TYR A 1 74 ? -19.121 26.026 21.301 1.00 94.62 74 TYR A N 1
ATOM 548 C CA . TYR A 1 74 ? -18.207 25.807 20.180 1.00 94.62 74 TYR A CA 1
ATOM 549 C C . TYR A 1 74 ? -18.272 24.345 19.728 1.00 94.62 74 TYR A C 1
ATOM 551 O O . TYR A 1 74 ? -18.796 23.489 20.447 1.00 94.62 74 TYR A O 1
ATOM 559 N N . TYR A 1 75 ? -17.819 24.061 18.511 1.00 95.00 75 TYR A N 1
ATOM 560 C CA . TYR A 1 75 ? -17.751 22.697 17.994 1.00 95.00 75 TYR A CA 1
ATOM 561 C C . TYR A 1 75 ? -16.507 21.976 18.515 1.00 95.00 75 TYR A C 1
ATOM 563 O O . TYR A 1 75 ? -15.466 22.589 18.716 1.00 95.00 75 TYR A O 1
ATOM 571 N N . LEU A 1 76 ? -16.621 20.670 18.743 1.00 92.19 76 LEU A N 1
ATOM 572 C CA . LEU A 1 76 ? -15.574 19.818 19.310 1.00 92.19 76 LEU A CA 1
ATOM 573 C C . LEU A 1 76 ? -14.272 19.869 18.488 1.00 92.19 76 LEU A C 1
ATOM 575 O O . LEU A 1 76 ? -13.187 19.796 19.052 1.00 92.19 76 LEU A O 1
ATOM 579 N N . ASP A 1 77 ? -14.374 20.079 17.175 1.00 87.00 77 ASP A N 1
ATOM 580 C CA . ASP A 1 77 ? -13.247 20.240 16.247 1.00 87.00 77 ASP A CA 1
ATOM 581 C C . ASP A 1 77 ? -12.580 21.632 16.282 1.00 87.00 77 ASP A C 1
ATOM 583 O O . ASP A 1 77 ? -11.553 21.836 15.636 1.00 87.00 77 ASP A O 1
ATOM 587 N N . GLN A 1 78 ? -13.119 22.591 17.043 1.00 89.75 78 GLN A N 1
ATOM 588 C CA . GLN A 1 78 ? -12.570 23.949 17.169 1.00 89.75 78 GLN A CA 1
ATOM 589 C C . GLN A 1 78 ? -11.584 24.104 18.334 1.00 89.75 78 GLN A C 1
ATOM 591 O O . GLN A 1 78 ? -10.907 25.129 18.422 1.00 89.75 78 GLN A O 1
ATOM 596 N N . GLY A 1 79 ? -11.491 23.123 19.235 1.00 85.38 79 GLY A N 1
ATOM 597 C CA . GLY A 1 79 ? -10.543 23.158 20.346 1.00 85.38 79 GLY A CA 1
ATOM 598 C C . GLY A 1 79 ? -10.801 22.089 21.402 1.00 85.38 79 GLY A C 1
ATOM 599 O O . GLY A 1 79 ? -11.890 21.533 21.495 1.00 85.38 79 GLY A O 1
ATOM 600 N N . SER A 1 80 ? -9.794 21.837 22.237 1.00 89.00 80 SER A N 1
ATOM 601 C CA . SER A 1 80 ? -9.787 20.769 23.246 1.00 89.00 80 SER A CA 1
ATOM 602 C C . SER A 1 80 ? -9.857 21.280 24.691 1.00 89.00 80 SER A C 1
ATOM 604 O O . SER A 1 80 ? -9.546 20.534 25.613 1.00 89.00 80 SER A O 1
ATOM 606 N N . GLY A 1 81 ? -10.236 22.545 24.915 1.00 91.75 81 GLY A N 1
ATOM 607 C CA . GLY A 1 81 ? -10.246 23.166 26.252 1.00 91.75 81 GLY A CA 1
ATOM 608 C C . GLY A 1 81 ? -11.175 22.477 27.259 1.00 91.75 81 GLY A C 1
ATOM 609 O O . GLY A 1 81 ? -10.974 22.595 28.461 1.00 91.75 81 GLY A O 1
ATOM 610 N N . PHE A 1 82 ? -12.162 21.716 26.781 1.00 92.69 82 PHE A N 1
ATOM 611 C CA . PHE A 1 82 ? -13.036 20.896 27.618 1.00 92.69 82 PHE A CA 1
ATOM 612 C C . PHE A 1 82 ? -12.338 19.644 28.171 1.00 92.69 82 PHE A C 1
ATOM 614 O O . PHE A 1 82 ? -12.633 19.236 29.286 1.00 92.69 82 PHE A O 1
ATOM 621 N N . VAL A 1 83 ? -11.391 19.055 27.435 1.00 94.69 83 VAL A N 1
ATOM 622 C CA . VAL A 1 83 ? -10.787 17.754 27.767 1.00 94.69 83 VAL A CA 1
ATOM 623 C C . VAL A 1 83 ? -10.089 17.819 29.126 1.00 94.69 83 VAL A C 1
ATOM 625 O O . VAL A 1 83 ? -9.110 18.556 29.302 1.00 94.69 83 VAL A O 1
ATOM 628 N N . ASN A 1 84 ? -10.577 17.017 30.071 1.00 95.19 84 ASN A N 1
ATOM 629 C CA . ASN A 1 84 ? -10.054 16.887 31.428 1.00 95.19 84 ASN A CA 1
ATOM 630 C C . ASN A 1 84 ? -9.700 15.424 31.740 1.00 95.19 84 ASN A C 1
ATOM 632 O O . ASN A 1 84 ? -9.982 14.908 32.822 1.00 95.19 84 ASN A O 1
ATOM 636 N N . ALA A 1 85 ? -9.112 14.747 30.756 1.00 96.06 85 ALA A N 1
ATOM 637 C CA . ALA A 1 85 ? -8.769 13.339 30.839 1.00 96.06 85 ALA A CA 1
ATOM 638 C C . ALA A 1 85 ? -7.728 13.053 31.939 1.00 96.06 85 ALA A C 1
ATOM 640 O O . ALA A 1 85 ? -6.679 13.695 32.030 1.00 96.06 85 ALA A O 1
ATOM 641 N N . THR A 1 86 ? -8.015 12.046 32.760 1.00 97.19 86 THR A N 1
ATOM 642 C CA . THR A 1 86 ? -7.202 11.569 33.883 1.00 97.19 86 THR A CA 1
ATOM 643 C C . THR A 1 86 ? -7.192 10.040 33.930 1.00 97.19 86 THR A C 1
ATOM 645 O O . THR A 1 86 ? -8.020 9.378 33.306 1.00 97.19 86 THR A O 1
ATOM 648 N N . GLY A 1 87 ? -6.254 9.473 34.689 1.00 97.31 87 GLY A N 1
ATOM 649 C CA . GLY A 1 87 ? -6.050 8.027 34.797 1.00 97.31 87 GLY A CA 1
ATOM 650 C C . GLY A 1 87 ? -4.818 7.542 34.024 1.00 97.31 87 GLY A C 1
ATOM 651 O O . GLY A 1 87 ? -4.284 8.271 33.183 1.00 97.31 87 GLY A O 1
ATOM 652 N N . PRO A 1 88 ? -4.325 6.328 34.324 1.00 96.94 88 PRO A N 1
ATOM 653 C CA . PRO A 1 88 ? -3.107 5.792 33.715 1.00 96.94 88 PRO A CA 1
ATOM 654 C C . PRO A 1 88 ? -3.228 5.589 32.197 1.00 96.94 88 PRO A C 1
ATOM 656 O O . PRO A 1 88 ? -2.222 5.678 31.498 1.00 96.94 88 PRO A O 1
ATOM 659 N N . GLY A 1 89 ? -4.444 5.370 31.688 1.00 96.56 89 GLY A N 1
ATOM 660 C CA . GLY A 1 89 ? -4.728 5.156 30.269 1.00 96.56 89 GLY A CA 1
ATOM 661 C C . GLY A 1 89 ? -4.933 6.432 29.444 1.00 96.56 89 GLY A C 1
ATOM 662 O O . GLY A 1 89 ? -5.189 6.352 28.247 1.00 96.56 89 GLY A O 1
ATOM 663 N N . ALA A 1 90 ? -4.882 7.620 30.060 1.00 96.56 90 ALA A N 1
ATOM 664 C CA . ALA A 1 90 ? -5.373 8.858 29.446 1.00 96.56 90 ALA A CA 1
ATOM 665 C C . ALA A 1 90 ? -4.359 9.611 28.563 1.00 96.56 90 ALA A C 1
ATOM 667 O O . ALA A 1 90 ? -4.755 10.494 27.800 1.00 96.56 90 ALA A O 1
ATOM 668 N N . ALA A 1 91 ? -3.062 9.301 28.658 1.00 92.50 91 ALA A N 1
ATOM 669 C CA . ALA A 1 91 ? -1.995 10.141 28.099 1.00 92.50 91 ALA A CA 1
ATOM 670 C C . ALA A 1 91 ? -2.058 10.326 26.569 1.00 92.50 91 ALA A C 1
ATOM 672 O O . ALA A 1 91 ? -1.691 11.388 26.073 1.00 92.50 91 ALA A O 1
ATOM 673 N N . GLY A 1 92 ? -2.519 9.310 25.832 1.00 88.81 92 GLY A N 1
ATOM 674 C CA . GLY A 1 92 ? -2.638 9.330 24.369 1.00 88.81 92 GLY A CA 1
ATOM 675 C C . GLY A 1 92 ? -4.032 9.686 23.852 1.00 88.81 92 GLY A C 1
ATOM 676 O O . GLY A 1 92 ? -4.286 9.538 22.657 1.00 88.81 92 GLY A O 1
ATOM 677 N N . THR A 1 93 ? -4.947 10.103 24.731 1.00 93.50 93 THR A N 1
ATOM 678 C CA . THR A 1 93 ? -6.361 10.197 24.362 1.00 93.50 93 THR A CA 1
ATOM 679 C C . THR A 1 93 ? -6.679 11.395 23.477 1.00 93.50 93 THR A C 1
ATOM 681 O O . THR A 1 93 ? -6.144 12.491 23.651 1.00 93.50 93 THR A O 1
ATOM 684 N N . ALA A 1 94 ? -7.584 11.185 22.522 1.00 91.94 94 ALA A N 1
ATOM 685 C CA . ALA A 1 94 ? -8.062 12.218 21.614 1.00 91.94 94 ALA A CA 1
ATOM 686 C C . ALA A 1 94 ? -9.570 12.097 21.379 1.00 91.94 94 ALA A C 1
ATOM 688 O O . ALA A 1 94 ? -10.142 11.009 21.441 1.00 91.94 94 ALA A O 1
ATOM 689 N N . TYR A 1 95 ? -10.196 13.234 21.072 1.00 93.81 95 TYR A N 1
ATOM 690 C CA . TYR A 1 95 ? -11.610 13.323 20.732 1.00 93.81 95 TYR A CA 1
ATOM 691 C C . TYR A 1 95 ? -11.795 13.728 19.273 1.00 93.81 95 TYR A C 1
ATOM 693 O O . TYR A 1 95 ? -11.129 14.638 18.780 1.00 93.81 95 TYR A O 1
ATOM 701 N N . SER A 1 96 ? -12.765 13.108 18.605 1.00 91.06 96 SER A N 1
ATOM 702 C CA . SER A 1 96 ? -13.244 13.528 17.288 1.00 91.06 96 SER A CA 1
ATOM 703 C C . SER A 1 96 ? -14.765 13.468 17.239 1.00 91.06 96 SER A C 1
ATOM 705 O O . SER A 1 96 ? -15.392 12.574 17.800 1.00 91.06 96 SER A O 1
ATOM 707 N N . GLY A 1 97 ? -15.384 14.431 16.569 1.00 91.56 97 GLY A N 1
ATOM 708 C CA . GLY A 1 97 ? -16.836 14.508 16.480 1.00 91.56 97 GLY A CA 1
ATOM 709 C C . GLY A 1 97 ? -17.288 15.671 15.612 1.00 91.56 97 GLY A C 1
ATOM 710 O O . GLY A 1 97 ? -17.730 16.687 16.153 1.00 91.56 97 GLY A O 1
ATOM 711 N N . PRO A 1 98 ? -17.193 15.555 14.275 1.00 89.44 98 PRO A N 1
ATOM 712 C CA . PRO A 1 98 ? -17.640 16.603 13.368 1.00 89.44 98 PRO A CA 1
ATOM 713 C C . PRO A 1 98 ? -19.085 17.030 13.655 1.00 89.44 98 PRO A C 1
ATOM 715 O O . PRO A 1 98 ? -20.015 16.218 13.687 1.00 89.44 98 PRO A O 1
ATOM 718 N N . GLY A 1 99 ? -19.275 18.329 13.888 1.00 90.56 99 GLY A N 1
ATOM 719 C CA . GLY A 1 99 ? -20.576 18.917 14.206 1.00 90.56 99 GLY A CA 1
ATOM 720 C C . GLY A 1 99 ? -21.078 18.692 15.638 1.00 90.56 99 GLY A C 1
ATOM 721 O O . GLY A 1 99 ? -22.143 19.217 15.974 1.00 90.56 99 GLY A O 1
ATOM 722 N N . ILE A 1 100 ? -20.354 17.972 16.498 1.00 95.25 100 ILE A N 1
ATOM 723 C CA . ILE A 1 100 ? -20.660 17.878 17.933 1.00 95.25 100 ILE A CA 1
ATOM 724 C C . ILE A 1 100 ? -20.282 19.201 18.598 1.00 95.25 100 ILE A C 1
ATOM 726 O O . ILE A 1 100 ? -19.225 19.751 18.313 1.00 95.25 100 ILE A O 1
ATOM 730 N N . SER A 1 101 ? -21.137 19.735 19.471 1.00 95.75 101 SER A N 1
ATOM 731 C CA . SER A 1 101 ? -20.860 20.997 20.176 1.00 95.75 101 SER A CA 1
ATOM 732 C C . SER A 1 101 ? -20.609 20.779 21.661 1.00 95.75 101 SER A C 1
ATOM 734 O O . SER A 1 101 ? -21.403 20.086 22.297 1.00 95.75 101 SER A O 1
ATOM 736 N N . VAL A 1 102 ? -19.612 21.459 22.217 1.00 96.19 102 VAL A N 1
ATOM 737 C CA . VAL A 1 102 ? -19.355 21.558 23.658 1.00 96.19 102 VAL A CA 1
ATOM 738 C C . VAL A 1 102 ? -20.198 22.694 24.232 1.00 96.19 102 VAL A C 1
ATOM 740 O O . VAL A 1 102 ? -20.210 23.806 23.690 1.00 96.19 102 VAL A O 1
ATOM 743 N N . ARG A 1 103 ? -20.958 22.429 25.302 1.00 94.81 103 ARG A N 1
ATOM 744 C CA . ARG A 1 103 ? -21.905 23.411 25.855 1.00 94.81 103 ARG A CA 1
ATOM 745 C C . ARG A 1 103 ? -21.974 23.374 27.371 1.00 94.81 103 ARG A C 1
ATOM 747 O O . ARG A 1 103 ? -22.316 22.345 27.938 1.00 94.81 103 ARG A O 1
ATOM 754 N N . SER A 1 104 ? -21.841 24.538 28.007 1.00 93.94 104 SER A N 1
ATOM 755 C CA . SER A 1 104 ? -21.990 24.650 29.461 1.00 93.94 104 SER A CA 1
ATOM 756 C C . SER A 1 104 ? -23.427 24.860 29.959 1.00 93.94 104 SER A C 1
ATOM 758 O O . SER A 1 104 ? -23.663 25.094 31.139 1.00 93.94 104 SER A O 1
ATOM 760 N N . SER A 1 105 ? -24.410 24.893 29.053 1.00 89.94 105 SER A N 1
ATOM 761 C CA . SER A 1 105 ? -25.839 25.023 29.399 1.00 89.94 105 SER A CA 1
ATOM 762 C C . SER A 1 105 ? -26.501 23.676 29.702 1.00 89.94 105 SER A C 1
ATOM 764 O O . SER A 1 105 ? -27.655 23.640 30.130 1.00 89.94 105 SER A O 1
ATOM 766 N N . TYR A 1 106 ? -25.772 22.578 29.499 1.00 88.88 106 TYR A N 1
ATOM 767 C CA . TYR A 1 106 ? -26.255 21.211 29.651 1.00 88.88 106 TYR A CA 1
ATOM 768 C C . TYR A 1 106 ? -25.442 20.437 30.686 1.00 88.88 106 TYR A C 1
ATOM 770 O O . TYR A 1 106 ? -25.140 19.279 30.460 1.00 88.88 106 TYR A O 1
ATOM 778 N N . SER A 1 107 ? -25.129 21.061 31.821 1.00 88.88 107 SER A N 1
ATOM 779 C CA . SER A 1 107 ? -24.479 20.392 32.949 1.00 88.88 107 SER A CA 1
ATOM 780 C C . SER A 1 107 ? -25.213 19.108 33.335 1.00 88.88 107 SER A C 1
ATOM 782 O O . SER A 1 107 ? -26.443 19.144 33.570 1.00 88.88 107 SER A O 1
ATOM 784 N N . SER A 1 108 ? -24.464 18.009 33.396 1.00 93.38 108 SER A N 1
ATOM 785 C CA . SER A 1 108 ? -24.957 16.733 33.890 1.00 93.38 108 SER A CA 1
ATOM 786 C C . SER A 1 108 ? -25.312 16.824 35.383 1.00 93.38 108 SER A C 1
ATOM 788 O O . SER A 1 108 ? -25.005 17.807 36.059 1.00 93.38 108 SER A O 1
ATOM 790 N N . ARG A 1 109 ? -26.192 15.932 35.867 1.00 93.56 109 ARG A N 1
ATOM 791 C CA . ARG A 1 109 ? -26.682 15.944 37.265 1.00 93.56 109 ARG A CA 1
ATOM 792 C C . ARG A 1 109 ? -27.556 14.745 37.604 1.00 93.56 109 ARG A C 1
ATOM 794 O O . ARG A 1 109 ? -28.355 14.290 36.789 1.00 93.56 109 ARG A O 1
ATOM 801 N N . GLY A 1 110 ? -27.573 14.379 38.881 1.00 91.62 110 GLY A N 1
ATOM 802 C CA . GLY A 1 110 ? -28.607 13.514 39.453 1.00 91.62 110 GLY A CA 1
ATOM 803 C C . GLY A 1 110 ? -28.345 12.016 39.328 1.00 91.62 110 GLY A C 1
ATOM 804 O O . GLY A 1 110 ? -29.227 11.249 39.695 1.00 91.62 110 GLY A O 1
ATOM 805 N N . TYR A 1 111 ? -27.167 11.610 38.861 1.00 93.69 111 TYR A N 1
ATOM 806 C CA . TYR A 1 111 ? -26.633 10.250 38.967 1.00 93.69 111 TYR A CA 1
ATOM 807 C C . TYR A 1 111 ? -25.278 10.287 39.690 1.00 93.69 111 TYR A C 1
ATOM 809 O O . TYR A 1 111 ? -24.709 11.366 39.879 1.00 93.69 111 TYR A O 1
ATOM 817 N N . ASP A 1 112 ? -24.791 9.130 40.135 1.00 91.38 112 ASP A N 1
ATOM 818 C CA . ASP A 1 112 ? -23.502 9.039 40.822 1.00 91.38 112 ASP A CA 1
ATOM 819 C C . ASP A 1 112 ? -22.339 9.369 39.877 1.00 91.38 112 ASP A C 1
ATOM 821 O O . ASP A 1 112 ? -22.258 8.843 38.771 1.00 91.38 112 ASP A O 1
ATOM 825 N N . GLY A 1 113 ? -21.451 10.265 40.305 1.00 89.75 113 GLY A N 1
ATOM 826 C CA . GLY A 1 113 ? -20.345 10.752 39.479 1.00 89.75 113 GLY A CA 1
ATOM 827 C C . GLY A 1 113 ? -20.696 11.838 38.455 1.00 89.75 113 GLY A C 1
ATOM 828 O O . GLY A 1 113 ? -19.811 12.193 37.686 1.00 89.75 113 GLY A O 1
ATOM 829 N N . ALA A 1 114 ? -21.921 12.381 38.456 1.00 93.19 114 ALA A N 1
ATOM 830 C CA . ALA A 1 114 ? -22.300 13.478 37.560 1.00 93.19 114 ALA A CA 1
ATOM 831 C C . ALA A 1 114 ? -21.438 14.741 37.765 1.00 93.19 114 ALA A C 1
ATOM 833 O O . ALA A 1 114 ? -21.356 15.246 38.894 1.00 93.19 114 ALA A O 1
ATOM 834 N N . SER A 1 115 ? -20.854 15.275 36.691 1.00 85.81 115 SER A N 1
ATOM 835 C CA . SER A 1 115 ? -20.144 16.559 36.690 1.00 85.81 115 SER A CA 1
ATOM 836 C C . SER A 1 115 ? -21.044 17.717 36.243 1.00 85.81 115 SER A C 1
ATOM 838 O O . SER A 1 115 ? -22.259 17.583 36.173 1.00 85.81 115 SER A O 1
ATOM 840 N N . GLY A 1 116 ? -20.528 18.944 36.177 1.00 81.88 116 GLY A N 1
ATOM 841 C CA . GLY A 1 116 ? -21.372 20.129 36.383 1.00 81.88 116 GLY A CA 1
ATOM 842 C C . GLY A 1 116 ? -21.147 21.278 35.423 1.00 81.88 116 GLY A C 1
ATOM 843 O O . GLY A 1 116 ? -21.884 22.270 35.509 1.00 81.88 116 GLY A O 1
ATOM 844 N N . VAL A 1 117 ? -20.149 21.212 34.542 1.00 90.75 117 VAL A N 1
ATOM 845 C CA . VAL A 1 117 ? -19.741 22.393 33.778 1.00 90.75 117 VAL A CA 1
ATOM 846 C C . VAL A 1 117 ? -20.122 22.279 32.316 1.00 90.75 117 VAL A C 1
ATOM 848 O O . VAL A 1 117 ? -20.868 23.144 31.860 1.00 90.75 117 VAL A O 1
ATOM 851 N N . ASN A 1 118 ? -19.663 21.267 31.595 1.00 94.94 118 ASN A N 1
ATOM 852 C CA . ASN A 1 118 ? -19.862 21.095 30.162 1.00 94.94 118 ASN A CA 1
ATOM 853 C C . ASN A 1 118 ? -20.626 19.799 29.859 1.00 94.94 118 ASN A C 1
ATOM 855 O O . ASN A 1 118 ? -20.833 18.961 30.714 1.00 94.94 118 ASN A O 1
ATOM 859 N N . ALA A 1 119 ? -21.088 19.663 28.620 1.00 95.75 119 ALA A N 1
ATOM 860 C CA . ALA A 1 119 ? -21.507 18.389 28.048 1.00 95.75 119 ALA A CA 1
ATOM 861 C C . ALA A 1 119 ? -21.336 18.439 26.529 1.00 95.75 119 ALA A C 1
ATOM 863 O O . ALA A 1 119 ? -21.426 19.516 25.911 1.00 95.75 119 ALA A O 1
ATOM 864 N N . LEU A 1 120 ? -21.151 17.273 25.910 1.00 96.25 120 LEU A N 1
ATOM 865 C CA . LEU A 1 120 ? -21.174 17.149 24.455 1.00 96.25 120 LEU A CA 1
ATOM 866 C C . LEU A 1 120 ? -22.620 17.033 23.986 1.00 96.25 120 LEU A C 1
ATOM 868 O O . LEU A 1 120 ? -23.358 16.149 24.410 1.00 96.25 120 LEU A O 1
ATOM 872 N N . ASN A 1 121 ? -23.032 17.915 23.080 1.00 95.50 121 ASN A N 1
ATOM 873 C CA . ASN A 1 121 ? -24.355 17.897 22.466 1.00 95.50 121 ASN A CA 1
ATOM 874 C C . ASN A 1 121 ? -24.257 17.484 20.997 1.00 95.50 121 ASN A C 1
ATOM 876 O O . ASN A 1 121 ? -23.624 18.169 20.188 1.00 95.50 121 ASN A O 1
ATOM 880 N N . PHE A 1 122 ? -24.975 16.416 20.650 1.00 94.69 122 PHE A N 1
ATOM 881 C CA . PHE A 1 122 ? -24.986 15.855 19.302 1.00 94.69 122 PHE A CA 1
ATOM 882 C C . PHE A 1 122 ? -25.756 16.737 18.311 1.00 94.69 122 PHE A C 1
ATOM 884 O O . PHE A 1 122 ? -25.416 16.808 17.132 1.00 94.69 122 PHE A O 1
ATOM 891 N N . GLY A 1 123 ? -26.775 17.468 18.775 1.00 92.06 123 GLY A N 1
ATOM 892 C CA . GLY A 1 123 ? -27.614 18.350 17.951 1.00 92.06 123 GLY A CA 1
ATOM 893 C C . GLY A 1 123 ? -28.576 17.609 17.013 1.00 92.06 123 GLY A C 1
ATOM 894 O O . GLY A 1 123 ? -29.772 17.886 17.045 1.00 92.06 123 GLY A O 1
ATOM 895 N N . PHE A 1 124 ? -28.086 16.630 16.254 1.00 89.62 124 PHE A N 1
ATOM 896 C CA . PHE A 1 124 ? -28.844 15.808 15.308 1.00 89.62 124 PHE A CA 1
ATOM 897 C C . PHE A 1 124 ? -28.551 14.317 15.514 1.00 89.62 124 PHE A C 1
ATOM 899 O O . PHE A 1 124 ? -27.559 13.954 16.146 1.00 89.62 124 PHE A O 1
ATOM 906 N N . ASP A 1 125 ? -29.429 13.483 14.970 1.00 89.25 125 ASP A N 1
ATOM 907 C CA . ASP A 1 125 ? -29.251 12.043 14.828 1.00 89.25 125 ASP A CA 1
ATOM 908 C C . ASP A 1 125 ? -28.121 11.708 13.835 1.00 89.25 125 ASP A C 1
ATOM 910 O O . ASP A 1 125 ? -27.707 12.538 13.023 1.00 89.25 125 ASP A O 1
ATOM 914 N N . ASN A 1 126 ? -27.587 10.489 13.931 1.00 89.38 126 ASN A N 1
ATOM 915 C CA . ASN A 1 126 ? -26.463 9.962 13.146 1.00 89.38 126 ASN A CA 1
ATOM 916 C C . ASN A 1 126 ? -25.143 10.743 13.266 1.00 89.38 126 ASN A C 1
ATOM 918 O O . ASN A 1 126 ? -24.248 10.595 12.433 1.00 89.38 126 ASN A O 1
ATOM 922 N N . ARG A 1 127 ? -24.984 11.551 14.319 1.00 91.50 127 ARG A N 1
ATOM 923 C CA . ARG A 1 127 ? -23.684 12.119 14.691 1.00 91.50 127 ARG A CA 1
ATOM 924 C C . ARG A 1 127 ? -22.971 11.228 15.694 1.00 91.50 127 ARG A C 1
ATOM 926 O O . ARG A 1 127 ? -23.623 10.567 16.501 1.00 91.50 127 ARG A O 1
ATOM 933 N N . LYS A 1 128 ? -21.639 11.248 15.659 1.00 92.38 128 LYS A N 1
ATOM 934 C CA . LYS A 1 128 ? -20.802 10.439 16.542 1.00 92.38 128 LYS A CA 1
ATOM 935 C C . LYS A 1 128 ? -19.744 11.252 17.274 1.00 92.38 128 LYS A C 1
ATOM 937 O O . LYS A 1 128 ? -19.229 12.224 16.724 1.00 92.38 128 LYS A O 1
ATOM 942 N N . VAL A 1 129 ? -19.425 10.809 18.484 1.00 93.75 129 VAL A N 1
ATOM 943 C CA . VAL A 1 129 ? -18.208 11.176 19.214 1.00 93.75 129 VAL A CA 1
ATOM 944 C C . VAL A 1 129 ? -17.329 9.937 19.276 1.00 93.75 129 VAL A C 1
ATOM 946 O O . VAL A 1 129 ? -17.814 8.870 19.644 1.00 93.75 129 VAL A O 1
ATOM 949 N N . LEU A 1 130 ? -16.062 10.094 18.914 1.00 94.00 130 LEU A N 1
ATOM 950 C CA . LEU A 1 130 ? -15.001 9.112 19.074 1.00 94.00 130 LEU A CA 1
ATOM 951 C C . LEU A 1 130 ? -14.069 9.579 20.192 1.00 94.00 130 LEU A C 1
ATOM 953 O O . LEU A 1 130 ? -13.590 10.713 20.147 1.00 94.00 130 LEU A O 1
ATOM 957 N N . ILE A 1 131 ? -13.800 8.684 21.137 1.00 95.00 131 ILE A N 1
ATOM 958 C CA . ILE A 1 131 ? -12.732 8.782 22.130 1.00 95.00 131 ILE A CA 1
ATOM 959 C C . ILE A 1 131 ? -11.711 7.713 21.754 1.00 95.00 131 ILE A C 1
ATOM 961 O O . ILE A 1 131 ? -12.035 6.529 21.809 1.00 95.00 131 ILE A O 1
ATOM 965 N N . SER A 1 132 ? -10.517 8.109 21.327 1.00 93.19 132 SER A N 1
ATOM 966 C CA . SER A 1 132 ? -9.468 7.187 20.873 1.00 93.19 132 SER A CA 1
ATOM 967 C C . SER A 1 132 ? -8.233 7.252 21.759 1.00 93.19 132 SER A C 1
ATOM 969 O O . SER A 1 132 ? -8.028 8.254 22.440 1.00 93.19 132 SER A O 1
ATOM 971 N N . GLY A 1 133 ? -7.379 6.227 21.695 1.00 91.19 133 GLY A N 1
ATOM 972 C CA . GLY A 1 133 ? -6.058 6.236 22.333 1.00 91.19 133 GLY A CA 1
ATOM 973 C C . GLY A 1 133 ? -6.070 6.003 23.845 1.00 91.19 133 GLY A C 1
ATOM 974 O O . GLY A 1 133 ? -5.166 6.477 24.534 1.00 91.19 133 GLY A O 1
ATOM 975 N N . ILE A 1 134 ? -7.088 5.312 24.374 1.00 95.44 134 ILE A N 1
ATOM 976 C CA . ILE A 1 134 ? -7.098 4.888 25.781 1.00 95.44 134 ILE A CA 1
ATOM 977 C C . ILE A 1 134 ? -6.208 3.651 25.907 1.00 95.44 134 ILE A C 1
ATOM 979 O O . ILE A 1 134 ? -6.531 2.618 25.326 1.00 95.44 134 ILE A O 1
ATOM 983 N N . THR A 1 135 ? -5.112 3.728 26.660 1.00 95.12 135 THR A N 1
ATOM 984 C CA . THR A 1 135 ? -4.189 2.592 26.814 1.00 95.12 135 THR A CA 1
ATOM 985 C C . THR A 1 135 ? -4.610 1.645 27.938 1.00 95.12 135 THR A C 1
ATOM 987 O O . THR A 1 135 ? -5.115 2.080 28.976 1.00 95.12 135 THR A O 1
ATOM 990 N N . LEU A 1 136 ? -4.366 0.345 27.745 1.00 94.31 136 LEU A N 1
ATOM 991 C CA . LEU A 1 136 ? -4.557 -0.690 28.767 1.00 94.31 136 LEU A CA 1
ATOM 992 C C . LEU A 1 136 ? -3.217 -1.252 29.247 1.00 94.31 136 LEU A C 1
ATOM 994 O O . LEU A 1 136 ? -2.279 -1.434 28.471 1.00 94.31 136 LEU A O 1
ATOM 998 N N . ALA A 1 137 ? -3.146 -1.578 30.535 1.00 93.12 137 ALA A N 1
ATOM 999 C CA . ALA A 1 137 ? -2.080 -2.396 31.096 1.00 93.12 137 ALA A CA 1
ATOM 1000 C C . ALA A 1 137 ? -2.378 -3.896 30.881 1.00 93.12 137 ALA A C 1
ATOM 1002 O O . ALA A 1 137 ? -3.550 -4.284 30.867 1.00 93.12 137 ALA A O 1
ATOM 1003 N N . PRO A 1 138 ? -1.350 -4.762 30.772 1.00 90.81 138 PRO A N 1
ATOM 1004 C CA . PRO A 1 138 ? -1.546 -6.203 30.611 1.00 90.81 138 PRO A CA 1
ATOM 1005 C C . PRO A 1 138 ? -2.486 -6.802 31.667 1.00 90.81 138 PRO A C 1
ATOM 1007 O O . PRO A 1 138 ? -2.364 -6.503 32.855 1.00 90.81 138 PRO A O 1
ATOM 1010 N N . GLY A 1 139 ? -3.410 -7.664 31.234 1.00 89.50 139 GLY A N 1
ATOM 1011 C CA . GLY A 1 139 ? -4.374 -8.338 32.110 1.00 89.50 139 GLY A CA 1
ATOM 1012 C C . GLY A 1 139 ? -5.658 -7.550 32.394 1.00 89.50 139 GLY A C 1
ATOM 1013 O O . GLY A 1 139 ? -6.579 -8.104 32.993 1.00 89.50 139 GLY A O 1
ATOM 1014 N N . GLN A 1 140 ? -5.774 -6.296 31.939 1.00 93.94 140 GLN A N 1
ATOM 1015 C CA . GLN A 1 140 ? -7.014 -5.513 32.027 1.00 93.94 140 GLN A CA 1
ATOM 1016 C C . GLN A 1 140 ? -8.027 -5.948 30.957 1.00 93.94 140 GLN A C 1
ATOM 1018 O O . GLN A 1 140 ? -8.279 -5.230 29.994 1.00 93.94 140 GLN A O 1
ATOM 1023 N N . ASN A 1 141 ? -8.593 -7.144 31.121 1.00 94.56 141 ASN A N 1
ATOM 1024 C CA . ASN A 1 141 ? -9.485 -7.747 30.126 1.00 94.56 141 ASN A CA 1
ATOM 1025 C C . ASN A 1 141 ? -10.967 -7.600 30.465 1.00 94.56 141 ASN A C 1
ATOM 1027 O O . ASN A 1 141 ? -11.784 -7.573 29.556 1.00 94.56 141 ASN A O 1
ATOM 1031 N N . VAL A 1 142 ? -11.325 -7.481 31.743 1.00 97.19 142 VAL A N 1
ATOM 1032 C CA . VAL A 1 142 ? -12.713 -7.277 32.176 1.00 97.19 142 VAL A CA 1
ATOM 1033 C C . VAL A 1 142 ? -12.897 -5.807 32.526 1.00 97.19 142 VAL A C 1
ATOM 1035 O O . VAL A 1 142 ? -12.240 -5.280 33.430 1.00 97.19 142 VAL A O 1
ATOM 1038 N N . LEU A 1 143 ? -13.746 -5.131 31.758 1.00 98.00 143 LEU A N 1
ATOM 1039 C CA . LEU A 1 143 ? -13.837 -3.679 31.715 1.00 98.00 143 LEU A CA 1
ATOM 1040 C C . LEU A 1 143 ? -15.266 -3.199 31.958 1.00 98.00 143 LEU A C 1
ATOM 1042 O O . LEU A 1 143 ? -16.232 -3.809 31.507 1.00 98.00 143 LEU A O 1
ATOM 1046 N N . GLU A 1 144 ? -15.379 -2.059 32.632 1.00 98.06 144 GLU A N 1
ATOM 1047 C CA . GLU A 1 144 ? -16.618 -1.308 32.806 1.00 98.06 144 GLU A CA 1
ATOM 1048 C C . GLU A 1 144 ? -16.453 0.077 32.176 1.00 98.06 144 GLU A C 1
ATOM 1050 O O . GLU A 1 144 ? -15.642 0.881 32.646 1.00 98.06 144 GLU A O 1
ATOM 1055 N N . PHE A 1 145 ? -17.218 0.360 31.120 1.00 98.00 145 PHE A N 1
ATOM 1056 C CA . PHE A 1 145 ? -17.301 1.691 30.520 1.00 98.00 145 PHE A CA 1
ATOM 1057 C C . PHE A 1 145 ? -18.622 2.356 30.900 1.00 98.00 145 PHE A C 1
ATOM 1059 O O . PHE A 1 145 ? -19.695 1.786 30.686 1.00 98.00 145 PHE A O 1
ATOM 1066 N N . SER A 1 146 ? -18.560 3.568 31.445 1.00 97.62 146 SER A N 1
ATOM 1067 C CA . SER A 1 146 ? -19.736 4.336 31.844 1.00 97.62 146 SER A CA 1
ATOM 1068 C C . SER A 1 146 ? -19.685 5.784 31.374 1.00 97.62 146 SER A C 1
ATOM 1070 O O . SER A 1 146 ? -18.621 6.339 31.098 1.00 97.62 146 SER A O 1
ATOM 1072 N N . PHE A 1 147 ? -20.872 6.369 31.221 1.00 97.56 147 PHE A N 1
ATOM 1073 C CA . PHE A 1 147 ? -21.060 7.765 30.836 1.00 97.56 147 PHE A CA 1
ATOM 1074 C C . PHE A 1 147 ? -22.448 8.256 31.247 1.00 97.56 147 PHE A C 1
ATOM 1076 O O . PHE A 1 147 ? -23.424 7.499 31.262 1.00 97.56 147 PHE A O 1
ATOM 1083 N N . GLY A 1 148 ? -22.559 9.541 31.555 1.00 96.75 148 GLY A N 1
ATOM 1084 C CA . GLY A 1 148 ? -23.839 10.209 31.722 1.00 96.75 148 GLY A CA 1
ATOM 1085 C C . GLY A 1 148 ? -24.470 10.549 30.383 1.00 96.75 148 GLY A C 1
ATOM 1086 O O . GLY A 1 148 ? -23.786 10.991 29.462 1.00 96.75 148 GLY A O 1
ATOM 1087 N N . ALA A 1 149 ? -25.789 10.400 30.266 1.00 95.56 149 ALA A N 1
ATOM 1088 C CA . ALA A 1 149 ? -26.511 10.854 29.083 1.00 95.56 149 ALA A CA 1
ATOM 1089 C C . ALA A 1 149 ? -27.907 11.393 29.395 1.00 95.56 149 ALA A C 1
ATOM 1091 O O . ALA A 1 149 ? -28.564 10.983 30.354 1.00 95.56 149 ALA A O 1
ATOM 1092 N N . THR A 1 150 ? -28.390 12.301 28.544 1.00 93.56 150 THR A N 1
ATOM 1093 C CA . THR A 1 150 ? -29.780 12.771 28.568 1.00 93.56 150 THR A CA 1
ATOM 1094 C C . THR A 1 150 ? -30.341 12.967 27.150 1.00 93.56 150 THR A C 1
ATOM 1096 O O . THR A 1 150 ? -29.655 13.535 26.289 1.00 93.56 150 THR A O 1
ATOM 1099 N N . PRO A 1 151 ? -31.576 12.503 26.871 1.00 90.56 151 PRO A N 1
ATOM 1100 C CA . PRO A 1 151 ? -32.235 12.684 25.581 1.00 90.56 151 PRO A CA 1
ATOM 1101 C C . PRO A 1 151 ? -32.729 14.135 25.411 1.00 90.56 151 PRO A C 1
ATOM 1103 O O . PRO A 1 151 ? -32.675 14.943 26.345 1.00 90.56 151 PRO A O 1
ATOM 1106 N N . PRO A 1 152 ? -33.250 14.513 24.230 1.00 85.38 152 PRO A N 1
ATOM 1107 C CA . PRO A 1 152 ? -33.906 15.811 24.039 1.00 85.38 152 PRO A CA 1
ATOM 1108 C C . PRO A 1 152 ? -35.128 16.030 24.945 1.00 85.38 152 PRO A C 1
ATOM 1110 O O . PRO A 1 152 ? -35.411 17.169 25.317 1.00 85.38 152 PRO A O 1
ATOM 1113 N N . SER A 1 153 ? -35.851 14.964 25.292 1.00 84.69 153 SER A N 1
ATOM 1114 C CA . SER A 1 153 ? -37.055 15.009 26.124 1.00 84.69 153 SER A CA 1
ATOM 1115 C C . SER A 1 153 ? -37.242 13.708 26.894 1.00 84.69 153 SER A C 1
ATOM 1117 O O . SER A 1 153 ? -36.937 12.640 26.371 1.00 84.69 153 SER A O 1
ATOM 1119 N N . GLY A 1 154 ? -37.818 13.789 28.094 1.00 87.75 154 GLY A N 1
ATOM 1120 C CA . GLY A 1 154 ? -38.027 12.622 28.952 1.00 87.75 154 GLY A CA 1
ATOM 1121 C C . GLY A 1 154 ? -36.768 12.220 29.720 1.00 87.75 154 GLY A C 1
ATOM 1122 O O . GLY A 1 154 ? -35.839 13.013 29.874 1.00 87.75 154 GLY A O 1
ATOM 1123 N N . LYS A 1 155 ? -36.771 10.997 30.253 1.00 88.31 155 LYS A N 1
ATOM 1124 C CA . LYS A 1 155 ? -35.615 10.408 30.936 1.00 88.31 155 LYS A CA 1
ATOM 1125 C C . LYS A 1 155 ? -34.823 9.531 29.973 1.00 88.31 155 LYS A C 1
ATOM 1127 O O . LYS A 1 155 ? -35.413 8.904 29.099 1.00 88.31 155 LYS A O 1
ATOM 1132 N N . PHE A 1 156 ? -33.505 9.487 30.140 1.00 89.81 156 PHE A N 1
ATOM 1133 C CA . PHE A 1 156 ? -32.644 8.626 29.336 1.00 89.81 156 PHE A CA 1
ATOM 1134 C C . PHE A 1 156 ? -32.929 7.150 29.615 1.00 89.81 156 PHE A C 1
ATOM 1136 O O . PHE A 1 156 ? -32.727 6.714 30.738 1.00 89.81 156 PHE A O 1
ATOM 1143 N N . SER A 1 157 ? -33.388 6.380 28.629 1.00 83.00 157 SER A N 1
ATOM 1144 C CA . SER A 1 157 ? -33.726 4.954 28.789 1.00 83.00 157 SER A CA 1
ATOM 1145 C C . SER A 1 157 ? -32.757 3.987 28.097 1.00 83.00 157 SER A C 1
ATOM 1147 O O . SER A 1 157 ? -32.893 2.784 28.288 1.00 83.00 157 SER A O 1
ATOM 1149 N N . GLY A 1 158 ? -31.775 4.483 27.333 1.00 79.62 158 GLY A N 1
ATOM 1150 C CA . GLY A 1 158 ? -30.710 3.674 26.728 1.00 79.62 158 GLY A CA 1
ATOM 1151 C C . GLY A 1 158 ? -30.795 3.512 25.206 1.00 79.62 158 GLY A C 1
ATOM 1152 O O . GLY A 1 158 ? -31.093 4.472 24.494 1.00 79.62 158 GLY A O 1
ATOM 1153 N N . GLY A 1 159 ? -30.477 2.302 24.720 1.00 66.62 159 GLY A N 1
ATOM 1154 C CA . GLY A 1 159 ? -30.007 1.971 23.361 1.00 66.62 159 GLY A CA 1
ATOM 1155 C C . GLY A 1 159 ? -30.846 2.398 22.146 1.00 66.62 159 GLY A C 1
ATOM 1156 O O . GLY A 1 159 ? -30.365 2.280 21.018 1.00 66.62 159 GLY A O 1
ATOM 1157 N N . GLU A 1 160 ? -32.061 2.912 22.339 1.00 72.62 160 GLU A N 1
ATOM 1158 C CA . GLU A 1 160 ? -32.858 3.527 21.269 1.00 72.62 160 GLU A CA 1
ATOM 1159 C C . GLU A 1 160 ? -32.360 4.934 20.907 1.00 72.62 160 GLU A C 1
ATOM 1161 O O . GLU A 1 160 ? -32.404 5.300 19.737 1.00 72.62 160 GLU A O 1
ATOM 1166 N N . SER A 1 161 ? -31.829 5.694 21.873 1.00 81.94 161 SER A N 1
ATOM 1167 C CA . SER A 1 161 ? -31.397 7.089 21.678 1.00 81.94 161 SER A CA 1
ATOM 1168 C C . SER A 1 161 ? -29.907 7.238 21.358 1.00 81.94 161 SER A C 1
ATOM 1170 O O . SER A 1 161 ? -29.491 8.244 20.767 1.00 81.94 161 SER A O 1
ATOM 1172 N N . LEU A 1 162 ? -29.086 6.267 21.770 1.00 91.62 162 LEU A N 1
ATOM 1173 C CA . LEU A 1 162 ? -27.627 6.314 21.672 1.00 91.62 162 LEU A CA 1
ATOM 1174 C C . LEU A 1 162 ? -27.045 4.895 21.590 1.00 91.62 162 LEU A C 1
ATOM 1176 O O . LEU A 1 162 ? -27.368 4.045 22.416 1.00 91.62 162 LEU A O 1
ATOM 1180 N N . LYS A 1 163 ? -26.167 4.641 20.622 1.00 93.69 163 LYS A N 1
ATOM 1181 C CA . LYS A 1 163 ? -25.416 3.383 20.496 1.00 93.69 163 LYS A CA 1
ATOM 1182 C C . LYS A 1 163 ? -23.976 3.573 20.962 1.00 93.69 163 LYS A C 1
ATOM 1184 O O . LYS A 1 163 ? -23.419 4.650 20.754 1.00 93.69 163 LYS A O 1
ATOM 1189 N N . LEU A 1 164 ? -23.402 2.543 21.576 1.00 95.06 164 LEU A N 1
ATOM 1190 C CA . LEU A 1 164 ? -22.018 2.507 22.044 1.00 95.06 164 LEU A CA 1
ATOM 1191 C C . LEU A 1 164 ? -21.265 1.441 21.251 1.00 95.06 164 LEU A C 1
ATOM 1193 O O . LEU A 1 164 ? -21.763 0.332 21.104 1.00 95.06 164 LEU A O 1
ATOM 1197 N N . TYR A 1 165 ? -20.071 1.773 20.776 1.00 94.75 165 TYR A N 1
ATOM 1198 C CA . TYR A 1 165 ? -19.173 0.835 20.117 1.00 94.75 165 TYR A CA 1
ATOM 1199 C C . TYR A 1 165 ? -17.798 0.878 20.768 1.00 94.75 165 TYR A C 1
ATOM 1201 O O . TYR A 1 165 ? -17.353 1.957 21.170 1.00 94.75 165 TYR A O 1
ATOM 1209 N N . VAL A 1 166 ? -17.122 -0.267 20.806 1.00 93.81 166 VAL A N 1
ATOM 1210 C CA . VAL A 1 166 ? -15.701 -0.392 21.135 1.00 93.81 166 VAL A CA 1
ATOM 1211 C C . VAL A 1 166 ? -14.920 -0.869 19.911 1.00 93.81 166 VAL A C 1
ATOM 1213 O O . VAL A 1 166 ? -15.429 -1.632 19.086 1.00 93.81 166 VAL A O 1
ATOM 1216 N N . ASP A 1 167 ? -13.696 -0.373 19.779 1.00 89.44 167 ASP A N 1
ATOM 1217 C CA . ASP A 1 167 ? -12.757 -0.716 18.715 1.00 89.44 167 ASP A CA 1
ATOM 1218 C C . ASP A 1 167 ? -11.321 -0.765 19.263 1.00 89.44 167 ASP A C 1
ATOM 1220 O O . ASP A 1 167 ? -10.984 -0.059 20.220 1.00 89.44 167 ASP A O 1
ATOM 1224 N N . PHE A 1 168 ? -10.485 -1.589 18.637 1.00 85.50 168 PHE A N 1
ATOM 1225 C CA . PHE A 1 168 ? -9.067 -1.758 18.957 1.00 85.50 168 PHE A CA 1
ATOM 1226 C C . PHE A 1 168 ? -8.160 -0.934 18.016 1.00 85.50 168 PHE A C 1
ATOM 1228 O O . PHE A 1 168 ? -7.007 -0.675 18.358 1.00 85.50 168 PHE A O 1
ATOM 1235 N N . ASP A 1 169 ? -8.696 -0.440 16.887 1.00 70.25 169 ASP A N 1
ATOM 1236 C CA . ASP A 1 169 ? -7.963 0.243 15.808 1.00 70.25 169 ASP A CA 1
ATOM 1237 C C . ASP A 1 169 ? -8.302 1.746 15.683 1.00 70.25 169 ASP A C 1
ATOM 1239 O O . ASP A 1 169 ? -8.600 2.277 14.605 1.00 70.25 169 ASP A O 1
ATOM 1243 N N . ASN A 1 170 ? -8.221 2.475 16.803 1.00 64.69 170 ASN A N 1
ATOM 1244 C CA . ASN A 1 170 ? -8.364 3.940 16.854 1.00 64.69 170 ASN A CA 1
ATOM 1245 C C . ASN A 1 170 ? -9.672 4.509 16.255 1.00 64.69 170 ASN A C 1
ATOM 1247 O O . ASN A 1 170 ? -9.709 5.647 15.783 1.00 64.69 170 ASN A O 1
ATOM 1251 N N . GLY A 1 171 ? -10.768 3.749 16.303 1.00 56.56 171 GLY A N 1
ATOM 1252 C CA . GLY A 1 171 ? -12.107 4.212 15.939 1.00 56.56 171 GLY A CA 1
ATOM 1253 C C . GLY A 1 171 ? -12.423 4.157 14.448 1.00 56.56 171 GLY A C 1
ATOM 1254 O O . GLY A 1 171 ? -13.346 4.851 14.002 1.00 56.56 171 GLY A O 1
ATOM 1255 N N . SER A 1 172 ? -11.665 3.375 13.675 1.00 57.41 172 SER A N 1
ATOM 1256 C CA . SER A 1 172 ? -11.845 3.297 12.223 1.00 57.41 172 SER A CA 1
ATOM 1257 C C . SER A 1 172 ? -13.070 2.473 11.809 1.00 57.41 172 SER A C 1
ATOM 1259 O O . SER A 1 172 ? -13.721 2.852 10.833 1.00 57.41 172 SER A O 1
ATOM 1261 N N . ASP A 1 173 ? -13.472 1.477 12.612 1.00 59.97 173 ASP A N 1
ATOM 1262 C CA . ASP A 1 173 ? -14.428 0.460 12.150 1.00 59.97 173 ASP A CA 1
ATOM 1263 C C . ASP A 1 173 ? -15.729 0.323 12.967 1.00 59.97 173 ASP A C 1
ATOM 1265 O O . ASP A 1 173 ? -16.598 -0.444 12.562 1.00 59.97 173 ASP A O 1
ATOM 1269 N N . MET A 1 174 ? -15.938 1.080 14.066 1.00 70.31 174 MET A N 1
ATOM 1270 C CA . MET A 1 174 ? -17.115 0.916 14.966 1.00 70.31 174 MET A CA 1
ATOM 1271 C C . MET A 1 174 ? -17.447 -0.579 15.190 1.00 70.31 174 MET A C 1
ATOM 1273 O O . MET A 1 174 ? -18.600 -0.995 15.089 1.00 70.31 174 MET A O 1
ATOM 1277 N N . ALA A 1 175 ? -16.402 -1.385 15.403 1.00 73.56 175 ALA A N 1
ATOM 1278 C CA . ALA A 1 175 ? -16.407 -2.806 15.066 1.00 73.56 175 ALA A CA 1
ATOM 1279 C C . ALA A 1 175 ? -17.342 -3.643 15.948 1.00 73.56 175 ALA A C 1
ATOM 1281 O O . ALA A 1 175 ? -17.961 -4.597 15.470 1.00 73.56 175 ALA A O 1
ATOM 1282 N N . HIS A 1 176 ? -17.473 -3.272 17.225 1.00 89.06 176 HIS A N 1
ATOM 1283 C CA . HIS A 1 176 ? -18.247 -4.036 18.197 1.00 89.06 176 HIS A CA 1
ATOM 1284 C C . HIS A 1 176 ? -19.241 -3.142 18.933 1.00 89.06 176 HIS A C 1
ATOM 1286 O O . HIS A 1 176 ? -18.844 -2.282 19.716 1.00 89.06 176 HIS A O 1
ATOM 1292 N N . GLU A 1 177 ? -20.538 -3.337 18.686 1.00 93.19 177 GLU A N 1
ATOM 1293 C CA . GLU A 1 177 ? -21.593 -2.678 19.462 1.00 93.19 177 GLU A CA 1
ATOM 1294 C C . GLU A 1 177 ? -21.625 -3.255 20.880 1.00 93.19 177 GLU A C 1
ATOM 1296 O O . GLU A 1 177 ? -21.649 -4.473 21.046 1.00 93.19 177 GLU A O 1
ATOM 1301 N N . LEU A 1 178 ? -21.631 -2.380 21.885 1.00 94.44 178 LEU A N 1
ATOM 1302 C CA . LEU A 1 178 ? -21.763 -2.753 23.287 1.00 94.44 178 LEU A CA 1
ATOM 1303 C C . LEU A 1 178 ? -23.187 -2.504 23.772 1.00 94.44 178 LEU A C 1
ATOM 1305 O O . LEU A 1 178 ? -23.729 -1.399 23.637 1.00 94.44 178 LEU A O 1
ATOM 1309 N N . GLU A 1 179 ? -23.761 -3.515 24.415 1.00 94.12 179 GLU A N 1
ATOM 1310 C CA . GLU A 1 179 ? -24.961 -3.334 25.222 1.00 94.12 179 GLU A CA 1
ATOM 1311 C C . GLU A 1 179 ? -24.595 -2.664 26.551 1.00 94.12 179 GLU A C 1
ATOM 1313 O O . GLU A 1 179 ? -23.525 -2.898 27.116 1.00 94.12 179 GLU A O 1
ATOM 1318 N N . TYR A 1 180 ? -25.479 -1.800 27.044 1.00 95.19 180 TYR A N 1
ATOM 1319 C CA . TYR A 1 180 ? -25.300 -1.109 28.315 1.00 95.19 180 TYR A CA 1
ATOM 1320 C C . TYR A 1 180 ? -26.630 -0.989 29.052 1.00 95.19 180 TYR A C 1
ATOM 1322 O O . TYR A 1 180 ? -27.697 -0.849 28.445 1.00 95.19 180 TYR A O 1
ATOM 1330 N N . THR A 1 181 ? -26.560 -0.996 30.378 1.00 94.62 181 THR A N 1
ATOM 1331 C CA . THR A 1 181 ? -27.705 -0.739 31.253 1.00 94.62 181 THR A CA 1
ATOM 1332 C C . THR A 1 181 ? -27.751 0.734 31.649 1.00 94.62 181 THR A C 1
ATOM 1334 O O . THR A 1 181 ? -26.753 1.448 31.546 1.00 94.62 181 THR A O 1
ATOM 1337 N N . VAL A 1 182 ? -28.926 1.218 32.067 1.00 95.12 182 VAL A N 1
ATOM 1338 C CA . VAL A 1 182 ? -29.106 2.612 32.491 1.00 95.12 182 VAL A CA 1
ATOM 1339 C C . VAL A 1 182 ? -29.681 2.681 33.896 1.00 95.12 182 VAL A C 1
ATOM 1341 O O . VAL A 1 182 ? -30.819 2.271 34.138 1.00 95.12 182 VAL A O 1
ATOM 1344 N N . VAL A 1 183 ? -28.926 3.297 34.802 1.00 94.44 183 VAL A N 1
ATOM 1345 C CA . VAL A 1 183 ? -29.413 3.694 36.125 1.00 94.44 183 VAL A CA 1
ATOM 1346 C C . VAL A 1 183 ? -29.997 5.101 36.022 1.00 94.44 183 VAL A C 1
ATOM 1348 O O . VAL A 1 183 ? -29.314 6.065 35.669 1.00 94.44 183 VAL A O 1
ATOM 1351 N N . GLN A 1 184 ? -31.292 5.222 36.314 1.00 92.38 184 GLN A N 1
ATOM 1352 C CA . GLN A 1 184 ? -32.004 6.495 36.226 1.00 92.38 184 GLN A CA 1
ATOM 1353 C C . GLN A 1 184 ? -31.531 7.467 37.300 1.00 92.38 184 GLN A C 1
ATOM 1355 O O . GLN A 1 184 ? -31.561 7.153 38.490 1.00 92.38 184 GLN A O 1
ATOM 1360 N N . GLY A 1 185 ? -31.198 8.686 36.885 1.00 86.19 185 GLY A N 1
ATOM 1361 C CA . GLY A 1 185 ? -30.946 9.761 37.820 1.00 86.19 185 GLY A CA 1
ATOM 1362 C C . GLY A 1 185 ? -32.225 10.362 38.411 1.00 86.19 185 GLY A C 1
ATOM 1363 O O . GLY A 1 185 ? -33.364 10.126 37.973 1.00 86.19 185 GLY A O 1
ATOM 1364 N N . THR A 1 186 ? -32.025 11.238 39.393 1.00 88.62 186 THR A N 1
ATOM 1365 C CA . THR A 1 186 ? -33.067 12.117 39.945 1.00 88.62 186 THR A CA 1
ATOM 1366 C C . THR A 1 186 ? -33.499 13.210 38.958 1.00 88.62 186 THR A C 1
ATOM 1368 O O . THR A 1 186 ? -34.513 13.871 39.180 1.00 88.62 186 THR A O 1
ATOM 1371 N N . SER A 1 187 ? -32.768 13.377 37.850 1.00 88.88 187 SER A N 1
ATOM 1372 C CA . SER A 1 187 ? -33.043 14.329 36.770 1.00 88.88 187 SER A CA 1
ATOM 1373 C C . SER A 1 187 ? -33.469 13.617 35.467 1.00 88.88 187 SER A C 1
ATOM 1375 O O . SER A 1 187 ? -33.940 12.479 35.495 1.00 88.88 187 SER A O 1
ATOM 1377 N N . THR A 1 188 ? -33.363 14.298 34.319 1.00 91.19 188 THR A N 1
ATOM 1378 C CA . THR A 1 188 ? -33.508 13.692 32.979 1.00 91.19 188 THR A CA 1
ATOM 1379 C C . THR A 1 188 ? -32.271 12.904 32.543 1.00 91.19 188 THR A C 1
ATOM 1381 O O . THR A 1 188 ? -32.316 12.207 31.526 1.00 91.19 188 THR A O 1
ATOM 1384 N N . TRP A 1 189 ? -31.162 13.049 33.267 1.00 94.75 189 TRP A N 1
ATOM 1385 C CA . TRP A 1 189 ? -29.934 12.305 33.037 1.00 94.75 189 TRP A CA 1
ATOM 1386 C C . TRP A 1 189 ? -30.010 10.907 33.649 1.00 94.75 189 TRP A C 1
ATOM 1388 O O . TRP A 1 189 ? -30.643 10.706 34.689 1.00 94.75 189 TRP A O 1
ATOM 1398 N N . GLY A 1 190 ? -29.323 9.962 33.020 1.00 94.81 190 GLY A N 1
ATOM 1399 C CA . GLY A 1 190 ? -29.051 8.635 33.560 1.00 94.81 190 GLY A CA 1
ATOM 1400 C C . GLY A 1 190 ? -27.590 8.260 33.348 1.00 94.81 190 GLY A C 1
ATOM 1401 O O . GLY A 1 190 ? -26.934 8.813 32.463 1.00 94.81 190 GLY A O 1
ATOM 1402 N N . LEU A 1 191 ? -27.104 7.326 34.161 1.00 96.75 191 LEU A N 1
ATOM 1403 C CA . LEU A 1 191 ? -25.774 6.741 34.023 1.00 96.75 191 LEU A CA 1
ATOM 1404 C C . LEU A 1 191 ? -25.888 5.466 33.187 1.00 96.75 191 LEU A C 1
ATOM 1406 O O . LEU A 1 191 ? -26.561 4.520 33.599 1.00 96.75 191 LEU A O 1
ATOM 1410 N N . ALA A 1 192 ? -25.264 5.464 32.012 1.00 96.81 192 ALA A N 1
ATOM 1411 C CA . ALA A 1 192 ? -25.084 4.279 31.186 1.00 96.81 192 ALA A CA 1
ATOM 1412 C C . ALA A 1 192 ? -23.868 3.485 31.669 1.00 96.81 192 ALA A C 1
ATOM 1414 O O . ALA A 1 192 ? -22.854 4.081 32.035 1.00 96.81 192 ALA A O 1
ATOM 1415 N N . THR A 1 193 ? -23.939 2.155 31.666 1.00 96.81 193 THR A N 1
ATOM 1416 C CA . THR A 1 193 ? -22.812 1.291 32.050 1.00 96.81 193 THR A CA 1
ATOM 1417 C C . THR A 1 193 ? -22.799 0.010 31.221 1.00 96.81 193 THR A C 1
ATOM 1419 O O . THR A 1 193 ? -23.796 -0.708 31.177 1.00 96.81 193 THR A O 1
ATOM 1422 N N . ALA A 1 194 ? -21.670 -0.267 30.568 1.00 97.25 194 ALA A N 1
ATOM 1423 C CA . ALA A 1 194 ? -21.389 -1.507 29.852 1.00 97.25 194 ALA A CA 1
ATOM 1424 C C . ALA A 1 194 ? -20.278 -2.271 30.577 1.00 97.25 194 ALA A C 1
ATOM 1426 O O . ALA A 1 194 ? -19.193 -1.716 30.761 1.00 97.25 194 ALA A O 1
ATOM 1427 N 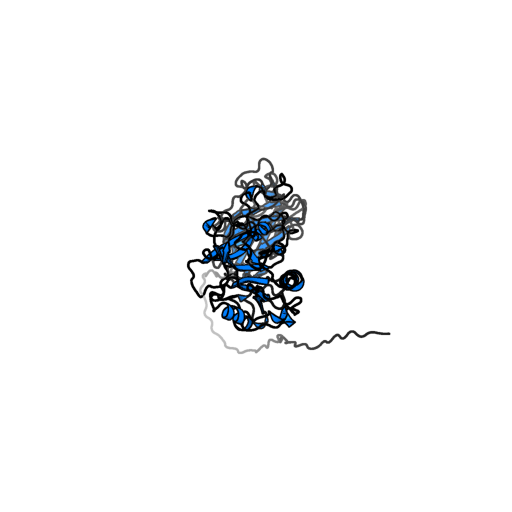N . VAL A 1 195 ? -20.524 -3.533 30.938 1.00 97.75 195 VAL A N 1
ATOM 1428 C CA . VAL A 1 195 ? -19.493 -4.442 31.463 1.00 97.75 195 VAL A CA 1
ATOM 1429 C C . VAL A 1 195 ? -19.211 -5.522 30.426 1.00 97.75 195 VAL A C 1
ATOM 1431 O O . VAL A 1 195 ? -20.120 -6.248 30.012 1.00 97.75 195 VAL A O 1
ATOM 1434 N N . PHE A 1 196 ? -17.960 -5.633 29.995 1.00 97.50 196 PHE A N 1
ATOM 1435 C CA . PHE A 1 196 ? -17.554 -6.546 28.931 1.00 97.50 196 PHE A CA 1
ATOM 1436 C C . PHE A 1 196 ? -16.175 -7.147 29.198 1.00 97.50 196 PHE A C 1
ATOM 1438 O O . PHE A 1 196 ? -15.347 -6.558 29.890 1.00 97.50 196 PHE A O 1
ATOM 1445 N N . GLU A 1 197 ? -15.936 -8.329 28.643 1.00 96.94 197 GLU A N 1
ATOM 1446 C CA . GLU A 1 197 ? -14.641 -9.001 28.685 1.00 96.94 197 GLU 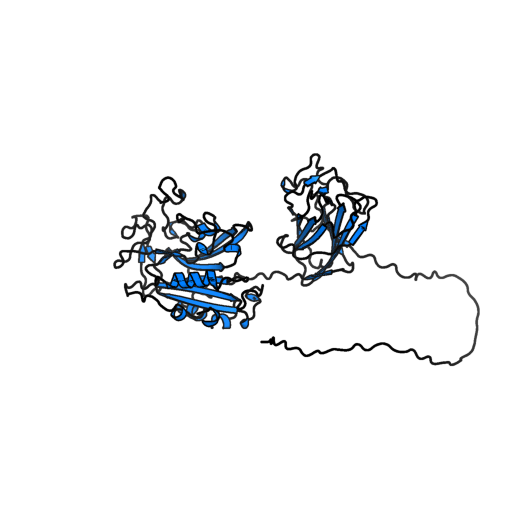A CA 1
ATOM 1447 C C . GLU A 1 197 ? -14.023 -9.031 27.288 1.00 96.94 197 GLU A C 1
ATOM 1449 O O . GLU A 1 197 ? -14.680 -9.368 26.302 1.00 96.94 197 GLU A O 1
ATOM 1454 N N . ILE A 1 198 ? -12.745 -8.680 27.207 1.00 94.81 198 ILE A N 1
ATOM 1455 C CA . ILE A 1 198 ? -11.926 -8.840 26.016 1.00 94.81 198 ILE A CA 1
ATOM 1456 C C . ILE A 1 198 ? -11.233 -10.201 26.093 1.00 94.81 198 ILE A C 1
ATOM 1458 O O . ILE A 1 198 ? -10.490 -10.494 27.027 1.00 94.81 198 ILE A O 1
ATOM 1462 N N . THR A 1 199 ? -11.468 -11.035 25.087 1.00 92.12 199 THR A N 1
ATOM 1463 C CA . THR A 1 199 ? -10.906 -12.390 24.980 1.00 92.12 199 THR A CA 1
ATOM 1464 C C . THR A 1 199 ? -9.830 -12.438 23.898 1.00 92.12 199 THR A C 1
ATOM 1466 O O . THR A 1 199 ? -9.858 -11.633 22.978 1.00 92.12 199 THR A O 1
ATOM 1469 N N . GLY A 1 200 ? -8.876 -13.370 23.982 1.00 84.50 200 GLY A N 1
ATOM 1470 C CA . GLY A 1 200 ? -7.818 -13.529 22.966 1.00 84.50 200 GLY A CA 1
ATOM 1471 C C . GLY A 1 200 ? -6.575 -12.641 23.146 1.00 84.50 200 GLY A C 1
ATOM 1472 O O . GLY A 1 200 ? -5.635 -12.751 22.366 1.00 84.50 200 GLY A O 1
ATOM 1473 N N . GLY A 1 201 ? -6.527 -11.828 24.206 1.00 86.31 201 GLY A N 1
ATOM 1474 C CA . GLY A 1 201 ? -5.371 -11.014 24.603 1.00 86.31 201 GLY A CA 1
ATOM 1475 C C . GLY A 1 201 ? -5.802 -9.669 25.193 1.00 86.31 201 GLY A C 1
ATOM 1476 O O . GLY A 1 201 ? -6.984 -9.337 25.157 1.00 86.31 201 GLY A O 1
ATOM 1477 N N . THR A 1 202 ? -4.855 -8.886 25.716 1.00 88.50 202 THR A N 1
ATOM 1478 C CA . THR A 1 202 ? -5.116 -7.498 26.138 1.00 88.50 202 THR A CA 1
ATOM 1479 C C . THR A 1 202 ? -4.670 -6.542 25.026 1.00 88.50 202 THR A C 1
ATOM 1481 O O . THR A 1 202 ? -3.469 -6.482 24.757 1.00 88.50 202 THR A O 1
ATOM 1484 N N . PRO A 1 203 ? -5.575 -5.793 24.371 1.00 88.06 203 PRO A N 1
ATOM 1485 C CA . PRO A 1 203 ? -5.185 -4.793 23.383 1.00 88.06 203 PRO A CA 1
ATOM 1486 C C . PRO A 1 203 ? -4.422 -3.655 24.053 1.00 88.06 203 PRO A C 1
ATOM 1488 O O . PRO A 1 203 ? -4.741 -3.259 25.171 1.00 88.06 203 PRO A O 1
ATOM 1491 N N . SER A 1 204 ? -3.430 -3.086 23.368 1.00 87.38 204 SER A N 1
ATOM 1492 C CA . SER A 1 204 ? -2.662 -1.967 23.925 1.00 87.38 204 SER A CA 1
ATOM 1493 C C . SER A 1 204 ? -3.460 -0.660 23.957 1.00 87.38 204 SER A C 1
ATOM 1495 O O . SER A 1 204 ? -3.144 0.224 24.750 1.00 87.38 204 SER A O 1
ATOM 1497 N N . ASN A 1 205 ? -4.470 -0.529 23.089 1.00 88.25 205 ASN A N 1
ATOM 1498 C CA . ASN A 1 205 ? -5.312 0.654 22.951 1.00 88.25 205 ASN A CA 1
ATOM 1499 C C . ASN A 1 205 ? -6.782 0.275 22.754 1.00 88.25 205 ASN A C 1
ATOM 1501 O O . ASN A 1 205 ? -7.102 -0.722 22.111 1.00 88.25 205 ASN A O 1
ATOM 1505 N N . LEU A 1 206 ? -7.665 1.133 23.255 1.00 91.94 206 LEU A N 1
ATOM 1506 C CA . LEU A 1 206 ? -9.099 1.093 23.023 1.00 91.94 206 LEU A CA 1
ATOM 1507 C C . LEU A 1 206 ? -9.606 2.425 22.491 1.00 91.94 206 LEU A C 1
ATOM 1509 O O . LEU A 1 206 ? -9.080 3.502 22.794 1.00 91.94 206 LEU A O 1
ATOM 1513 N N . SER A 1 207 ? -10.687 2.329 21.727 1.00 93.69 207 SER A N 1
ATOM 1514 C CA . SER A 1 207 ? -11.495 3.458 21.298 1.00 93.69 207 SER A CA 1
ATOM 1515 C C . SER A 1 207 ? -12.970 3.198 21.548 1.00 93.69 207 SER A C 1
ATOM 1517 O O . SER A 1 207 ? -13.453 2.093 21.321 1.00 93.69 207 SER A O 1
ATOM 1519 N N . PHE A 1 208 ? -13.695 4.236 21.958 1.00 95.56 208 PHE A N 1
ATOM 1520 C CA . PHE A 1 208 ? -15.143 4.194 22.131 1.00 95.56 208 PHE A CA 1
ATOM 1521 C C . PHE A 1 208 ? -15.819 5.175 21.188 1.00 95.56 208 PHE A C 1
ATOM 1523 O O . PHE A 1 208 ? -15.441 6.344 21.107 1.00 95.56 208 PHE A O 1
ATOM 1530 N N . THR A 1 209 ? -16.849 4.706 20.490 1.00 95.44 209 THR A N 1
ATOM 1531 C CA . THR A 1 209 ? -17.708 5.558 19.668 1.00 95.44 209 THR A CA 1
ATOM 1532 C C . THR A 1 209 ? -19.113 5.589 20.242 1.00 95.44 209 THR A C 1
ATOM 1534 O O . THR A 1 209 ? -19.749 4.549 20.386 1.00 95.44 209 THR A O 1
ATOM 1537 N N . LEU A 1 210 ? -19.628 6.788 20.505 1.00 94.56 210 LEU A N 1
ATOM 1538 C CA . LEU A 1 210 ? -21.033 7.001 20.834 1.00 94.56 210 LEU A CA 1
ATOM 1539 C C . LEU A 1 210 ? -21.744 7.587 19.616 1.00 94.56 210 LEU A C 1
ATOM 1541 O O . LEU A 1 210 ? -21.326 8.624 19.101 1.00 94.56 210 LEU A O 1
ATOM 1545 N N . LEU A 1 211 ? -22.816 6.939 19.161 1.00 93.19 211 LEU A N 1
ATOM 1546 C CA . LEU A 1 211 ? -23.588 7.309 17.972 1.00 93.19 211 LEU A CA 1
ATOM 1547 C C . LEU A 1 211 ? -25.022 7.673 18.361 1.00 93.19 211 LEU A C 1
ATOM 1549 O O . LEU A 1 211 ? -25.781 6.822 18.828 1.00 93.19 211 LEU A O 1
ATOM 1553 N N . ALA A 1 212 ? -25.416 8.927 18.143 1.00 91.81 212 ALA A N 1
ATOM 1554 C CA . ALA A 1 212 ? -26.776 9.374 18.427 1.00 91.81 212 ALA A CA 1
ATOM 1555 C C . ALA A 1 212 ? -27.777 8.818 17.414 1.00 91.81 212 ALA A C 1
ATOM 1557 O O . ALA A 1 212 ? -27.562 8.872 16.203 1.00 91.81 212 ALA A O 1
ATOM 1558 N N . ARG A 1 213 ? -28.907 8.336 17.926 1.00 88.62 213 ARG A N 1
ATOM 1559 C CA . ARG A 1 213 ? -30.092 7.967 17.141 1.00 88.62 213 ARG A CA 1
ATOM 1560 C C . ARG A 1 213 ? -31.208 8.998 17.273 1.00 88.62 213 ARG A C 1
ATOM 1562 O O . ARG A 1 213 ? -31.996 9.149 16.349 1.00 88.62 213 ARG A O 1
ATOM 1569 N N . ASP A 1 214 ? -31.188 9.770 18.356 1.00 82.12 214 ASP A N 1
ATOM 1570 C CA . ASP A 1 214 ? -32.084 10.899 18.574 1.00 82.12 214 ASP A CA 1
ATOM 1571 C C . ASP A 1 214 ? -31.393 12.249 18.387 1.00 82.12 214 ASP A C 1
ATOM 1573 O O . ASP A 1 214 ? -30.196 12.435 18.631 1.00 82.12 214 ASP A O 1
ATOM 1577 N N . LYS A 1 215 ? -32.189 13.246 17.999 1.00 81.25 215 LYS A N 1
ATOM 1578 C CA . LYS A 1 215 ? -31.713 14.623 17.871 1.00 81.25 215 LYS A CA 1
ATOM 1579 C C . LYS A 1 215 ? -31.395 15.193 19.246 1.00 81.25 215 LYS A C 1
ATOM 1581 O O . LYS A 1 215 ? -32.216 15.151 20.151 1.00 81.25 215 LYS A O 1
ATOM 1586 N N . SER A 1 216 ? -30.235 15.829 19.378 1.00 83.62 216 SER A N 1
ATOM 1587 C CA . SER A 1 216 ? -29.846 16.563 20.588 1.00 83.62 216 SER A CA 1
ATOM 1588 C C . SER A 1 216 ? -29.778 15.701 21.860 1.00 83.62 216 SER A C 1
ATOM 1590 O O . SER A 1 216 ? -30.053 16.198 22.951 1.00 83.62 216 SER A O 1
ATOM 1592 N N . THR A 1 217 ? -29.359 14.438 21.756 1.00 92.00 217 THR A N 1
ATOM 1593 C CA . THR A 1 217 ? -28.804 13.713 22.913 1.00 92.00 217 THR A CA 1
ATOM 1594 C C . THR A 1 217 ? -27.557 14.446 23.418 1.00 92.00 217 THR A C 1
ATOM 1596 O O . THR A 1 217 ? -26.825 15.054 22.624 1.00 92.00 217 THR A O 1
ATOM 1599 N N . LYS A 1 218 ? -27.341 14.441 24.736 1.00 94.31 218 LYS A N 1
ATOM 1600 C CA . LYS A 1 218 ? -26.126 14.970 25.366 1.00 94.31 218 LYS A CA 1
ATOM 1601 C C . LYS A 1 218 ? -25.468 13.897 26.207 1.00 94.31 218 LYS A C 1
ATOM 1603 O O . LYS A 1 218 ? -26.178 13.053 26.752 1.00 94.31 218 LYS A O 1
ATOM 1608 N N . VAL A 1 219 ? -24.146 13.956 26.286 1.00 96.19 219 VAL A N 1
ATOM 1609 C CA . VAL A 1 219 ? -23.318 13.008 27.033 1.00 96.19 219 VAL A CA 1
ATOM 1610 C C . VAL A 1 219 ? -22.228 13.729 27.809 1.00 96.19 219 VAL A C 1
ATOM 1612 O O . VAL A 1 219 ? -21.814 14.825 27.414 1.00 96.19 219 VAL A O 1
ATOM 1615 N N . ASP A 1 220 ? -21.797 13.100 28.895 1.00 96.56 220 ASP A N 1
ATOM 1616 C CA . ASP A 1 220 ? -20.796 13.615 29.823 1.00 96.56 220 ASP A CA 1
ATOM 1617 C C . ASP A 1 220 ? -20.168 12.473 30.651 1.00 96.56 220 ASP A C 1
ATOM 1619 O O . ASP A 1 220 ? -20.649 11.339 30.592 1.00 96.56 220 ASP A O 1
ATOM 1623 N N . ASP A 1 221 ? -19.132 12.772 31.437 1.00 97.06 221 ASP A N 1
ATOM 1624 C CA . ASP A 1 221 ? -18.533 11.879 32.448 1.00 97.06 221 ASP A CA 1
ATOM 1625 C C . ASP A 1 221 ? -18.096 10.499 31.945 1.00 97.06 221 ASP A C 1
ATOM 1627 O O . ASP A 1 221 ? -18.484 9.463 32.492 1.00 97.06 221 ASP A O 1
ATOM 1631 N N . PHE A 1 222 ? -17.261 10.465 30.910 1.00 97.94 222 PHE A N 1
ATOM 1632 C CA . PHE A 1 222 ? -16.740 9.205 30.389 1.00 97.94 222 PHE A CA 1
ATOM 1633 C C . PHE A 1 222 ? -15.781 8.562 31.387 1.00 97.94 222 PHE A C 1
ATOM 1635 O O . PHE A 1 222 ? -14.831 9.197 31.851 1.00 97.94 222 PHE A O 1
ATOM 1642 N N . ARG A 1 223 ? -15.991 7.281 31.693 1.00 98.19 223 ARG A N 1
ATOM 1643 C CA . ARG A 1 223 ? -15.138 6.522 32.609 1.00 98.19 223 ARG A CA 1
ATOM 1644 C C . ARG A 1 223 ? -14.923 5.100 32.112 1.00 98.19 223 ARG A C 1
ATOM 1646 O O . ARG A 1 223 ? -15.872 4.426 31.737 1.00 98.19 223 ARG A O 1
ATOM 1653 N N . LEU A 1 224 ? -13.678 4.639 32.166 1.00 98.44 224 LEU A N 1
ATOM 1654 C CA . LEU A 1 224 ? -13.289 3.250 31.949 1.00 98.44 224 LEU A CA 1
ATOM 1655 C C . LEU A 1 224 ? -12.577 2.721 33.193 1.00 98.44 224 LEU A C 1
ATOM 1657 O O . LEU A 1 224 ? -11.603 3.318 33.668 1.00 98.44 224 LEU A O 1
ATOM 1661 N N . MET A 1 225 ? -13.040 1.576 33.680 1.00 98.06 225 MET A N 1
ATOM 1662 C CA . MET A 1 225 ? -12.474 0.871 34.825 1.00 98.06 225 MET A CA 1
ATOM 1663 C C . MET A 1 225 ? -12.119 -0.563 34.427 1.00 98.06 225 MET A C 1
ATOM 1665 O O . MET A 1 225 ? -12.883 -1.201 33.708 1.00 98.06 225 MET A O 1
ATOM 1669 N N . ALA A 1 226 ? -11.012 -1.096 34.943 1.00 97.38 226 ALA A N 1
ATOM 1670 C CA . ALA A 1 226 ? -10.851 -2.544 35.065 1.00 97.38 226 ALA A CA 1
ATOM 1671 C C . ALA A 1 226 ? -11.690 -3.019 36.251 1.00 97.38 226 ALA A C 1
ATOM 1673 O O . ALA A 1 226 ? -11.709 -2.341 37.283 1.00 97.38 226 ALA A O 1
ATOM 1674 N N . THR A 1 227 ? -12.368 -4.158 36.130 1.00 96.94 227 THR A N 1
ATOM 1675 C CA . THR A 1 227 ? -13.230 -4.662 37.202 1.00 96.94 227 THR A CA 1
ATOM 1676 C C . THR A 1 227 ? -13.216 -6.179 37.329 1.00 96.94 227 THR A C 1
ATOM 1678 O O . THR A 1 227 ? -12.945 -6.883 36.365 1.00 96.94 227 THR A O 1
ATOM 1681 N N . THR A 1 228 ? -13.531 -6.684 38.523 1.00 95.50 228 THR A N 1
ATOM 1682 C CA . THR A 1 228 ? -13.813 -8.110 38.761 1.00 95.50 228 THR A CA 1
ATOM 1683 C C . THR A 1 228 ? -15.300 -8.457 38.629 1.00 95.50 228 THR A C 1
ATOM 1685 O O . THR A 1 228 ? -15.690 -9.601 38.863 1.00 95.50 228 THR A O 1
ATOM 1688 N N . ALA A 1 229 ? -16.147 -7.492 38.247 1.00 93.94 229 ALA A N 1
ATOM 1689 C CA . ALA A 1 229 ? -17.556 -7.741 37.972 1.00 93.94 229 ALA A CA 1
ATOM 1690 C C . ALA A 1 229 ? -17.720 -8.761 36.837 1.00 93.94 229 ALA A C 1
ATOM 1692 O O . ALA A 1 229 ? -16.922 -8.825 35.903 1.00 93.94 229 ALA A O 1
ATOM 1693 N N . ARG A 1 230 ? -18.794 -9.549 36.891 1.00 92.88 230 ARG A N 1
ATOM 1694 C CA . ARG A 1 230 ? -19.119 -10.483 35.813 1.00 92.88 230 ARG A CA 1
ATOM 1695 C C . ARG A 1 230 ? -19.402 -9.705 34.523 1.00 92.88 230 ARG A C 1
ATOM 1697 O O . ARG A 1 230 ? -20.339 -8.913 34.490 1.00 92.88 230 ARG A O 1
ATOM 1704 N N . ALA A 1 231 ? -18.649 -9.993 33.464 1.00 93.19 231 ALA A N 1
ATOM 1705 C CA . ALA A 1 231 ? -18.924 -9.462 32.136 1.00 93.19 231 ALA A CA 1
ATOM 1706 C C . ALA A 1 231 ? -20.268 -9.965 31.592 1.00 93.19 231 ALA A C 1
ATOM 1708 O O . ALA A 1 231 ? -20.612 -11.146 31.713 1.00 93.19 231 ALA A O 1
ATOM 1709 N N . GLU A 1 232 ? -21.021 -9.060 30.971 1.00 91.88 232 GLU A N 1
ATOM 1710 C CA . GLU A 1 232 ? -22.317 -9.367 30.355 1.00 91.88 232 GLU A CA 1
ATOM 1711 C C . GLU A 1 232 ? -22.162 -9.784 28.886 1.00 91.88 232 GLU A C 1
ATOM 1713 O O . GLU A 1 232 ? -23.042 -10.426 28.316 1.00 91.88 232 GLU A O 1
ATOM 1718 N N . GLN A 1 233 ? -21.015 -9.459 28.287 1.00 95.88 233 GLN A N 1
ATOM 1719 C CA . GLN A 1 233 ? -20.704 -9.692 26.882 1.00 95.88 233 GLN A CA 1
ATOM 1720 C C . GLN A 1 233 ? -19.197 -9.904 26.680 1.00 95.88 233 GLN A C 1
ATOM 1722 O O . GLN A 1 233 ? -18.381 -9.354 27.420 1.00 95.88 233 GLN A O 1
ATOM 1727 N N . ASN A 1 234 ? -18.839 -10.697 25.668 1.00 94.25 234 ASN A N 1
ATOM 1728 C CA . ASN A 1 234 ? -17.454 -11.000 25.309 1.00 94.25 234 ASN A CA 1
ATOM 1729 C C . ASN A 1 234 ? -17.118 -10.400 23.947 1.00 94.25 234 ASN A C 1
ATOM 1731 O O . ASN A 1 234 ? -17.867 -10.590 22.988 1.00 94.25 234 ASN A O 1
ATOM 1735 N N . ILE A 1 235 ? -15.964 -9.749 23.856 1.00 91.69 235 ILE A N 1
ATOM 1736 C CA . ILE A 1 235 ? -15.432 -9.164 22.629 1.00 91.69 235 ILE A CA 1
ATOM 1737 C C . ILE A 1 235 ? -14.133 -9.894 22.296 1.00 91.69 235 ILE A C 1
ATOM 1739 O O . ILE A 1 235 ? -13.212 -9.954 23.108 1.00 91.69 235 ILE A O 1
ATOM 1743 N N . ALA A 1 236 ? -14.065 -10.509 21.119 1.00 88.44 236 ALA A N 1
ATOM 1744 C CA . ALA A 1 236 ? -12.856 -11.189 20.675 1.00 88.44 236 ALA A CA 1
ATOM 1745 C C . ALA A 1 236 ? -11.839 -10.159 20.173 1.00 88.44 236 ALA A C 1
ATOM 1747 O O . ALA A 1 236 ? -12.090 -9.467 19.189 1.00 88.44 236 ALA A O 1
ATOM 1748 N N . TYR A 1 237 ? -10.691 -10.087 20.837 1.00 84.25 237 TYR A N 1
ATOM 1749 C CA . TYR A 1 237 ? -9.503 -9.402 20.361 1.00 84.25 237 TYR A CA 1
ATOM 1750 C C . TYR A 1 237 ? -8.540 -10.428 19.773 1.00 84.25 237 TYR A C 1
ATOM 1752 O O . TYR A 1 237 ? -8.260 -11.472 20.362 1.00 84.25 237 TYR A O 1
ATOM 1760 N N . LYS A 1 238 ? -8.014 -10.113 18.596 1.00 75.12 238 LYS A N 1
ATOM 1761 C CA . LYS A 1 238 ? -6.893 -10.832 18.011 1.00 75.12 238 LYS A CA 1
ATOM 1762 C C . LYS A 1 238 ? -5.773 -9.823 17.867 1.00 75.12 238 LYS A C 1
ATOM 1764 O O . LYS A 1 238 ? -5.931 -8.843 17.143 1.00 75.12 238 LYS A O 1
ATOM 1769 N N . GLU A 1 239 ? -4.674 -10.054 18.579 1.00 68.69 239 GLU A N 1
ATOM 1770 C CA . GLU A 1 239 ? -3.479 -9.239 18.408 1.00 68.69 239 GLU A CA 1
ATOM 1771 C C . GLU A 1 239 ? -3.098 -9.239 16.931 1.00 68.69 239 GLU A C 1
ATOM 1773 O O . GLU A 1 239 ? -3.002 -10.294 16.295 1.00 68.69 239 GLU A O 1
ATOM 1778 N N . LYS A 1 240 ? -2.960 -8.039 16.369 1.00 65.06 240 LYS A N 1
ATOM 1779 C CA . LYS A 1 240 ? -2.547 -7.890 14.985 1.00 65.06 240 LYS A CA 1
ATOM 1780 C C . LYS A 1 240 ? -1.105 -8.363 14.897 1.00 65.06 240 LYS A C 1
ATOM 1782 O O . LYS A 1 240 ? -0.204 -7.688 15.384 1.00 65.06 240 LYS A O 1
ATOM 1787 N N . ALA A 1 241 ? -0.904 -9.539 14.314 1.00 67.50 241 ALA A N 1
ATOM 1788 C CA . ALA A 1 241 ? 0.428 -10.059 14.073 1.00 67.50 241 ALA A CA 1
ATOM 1789 C C . ALA A 1 241 ? 1.224 -9.064 13.211 1.00 67.50 241 ALA A C 1
ATOM 1791 O O . ALA A 1 241 ? 0.706 -8.512 12.235 1.00 67.50 241 ALA A O 1
ATOM 1792 N N . ASP A 1 242 ? 2.474 -8.824 13.606 1.00 72.19 242 ASP A N 1
ATOM 1793 C CA . ASP A 1 242 ? 3.405 -7.951 12.892 1.00 72.19 242 ASP A CA 1
ATOM 1794 C C . ASP A 1 242 ? 3.989 -8.705 11.693 1.00 72.19 242 ASP A C 1
ATOM 1796 O O . ASP A 1 242 ? 5.077 -9.279 11.747 1.00 72.19 242 ASP A O 1
ATOM 1800 N N . TYR A 1 243 ? 3.191 -8.809 10.634 1.00 82.56 243 TYR A N 1
ATOM 1801 C CA . TYR A 1 243 ? 3.596 -9.454 9.393 1.00 82.56 243 TYR A CA 1
ATOM 1802 C C . TYR A 1 243 ? 4.457 -8.527 8.543 1.00 82.56 243 TYR A C 1
ATOM 1804 O O . TYR A 1 243 ? 4.154 -7.334 8.412 1.00 82.56 243 TYR A O 1
ATOM 1812 N N . LYS A 1 244 ? 5.476 -9.089 7.876 1.00 88.25 244 LYS A N 1
ATOM 1813 C CA . LYS A 1 244 ? 6.136 -8.349 6.802 1.00 88.25 244 LYS A CA 1
ATOM 1814 C C . LYS A 1 244 ? 5.131 -8.123 5.670 1.00 88.25 244 LYS A C 1
ATOM 1816 O O . LYS A 1 244 ? 4.088 -8.772 5.540 1.00 88.25 244 LYS A O 1
ATOM 1821 N N . TRP A 1 245 ? 5.444 -7.154 4.823 1.00 93.62 245 TRP A N 1
ATOM 1822 C CA . TRP A 1 245 ? 4.697 -6.975 3.591 1.00 93.62 245 TRP A CA 1
ATOM 1823 C C . TRP A 1 245 ? 4.939 -8.169 2.674 1.00 93.62 245 TRP A C 1
ATOM 1825 O O . TRP A 1 245 ? 6.064 -8.414 2.253 1.00 93.62 245 TRP A O 1
ATOM 1835 N N . ALA A 1 246 ? 3.863 -8.888 2.385 1.00 94.25 246 ALA A N 1
ATOM 1836 C CA . ALA A 1 246 ? 3.847 -10.138 1.641 1.00 94.25 246 ALA A CA 1
ATOM 1837 C C . ALA A 1 246 ? 4.627 -10.112 0.321 1.00 94.25 246 ALA A C 1
ATOM 1839 O O . ALA A 1 246 ? 5.283 -11.087 -0.023 1.00 94.25 246 ALA A O 1
ATOM 1840 N N . GLU A 1 247 ? 4.536 -9.012 -0.427 1.00 96.31 247 GLU A N 1
ATOM 1841 C CA . GLU A 1 247 ? 5.197 -8.846 -1.720 1.00 96.31 247 GLU A CA 1
ATOM 1842 C C . GLU A 1 247 ? 6.653 -8.401 -1.623 1.00 96.31 247 GLU A C 1
ATOM 1844 O O . GLU A 1 247 ? 7.304 -8.312 -2.655 1.00 96.31 247 GLU A O 1
ATOM 1849 N N . MET A 1 248 ? 7.157 -8.049 -0.437 1.00 96.94 248 MET A N 1
ATOM 1850 C CA . MET A 1 248 ? 8.497 -7.484 -0.310 1.00 96.94 248 MET A CA 1
ATOM 1851 C C . MET A 1 248 ? 9.551 -8.551 -0.641 1.00 96.94 248 MET A C 1
ATOM 1853 O O . MET A 1 248 ? 9.666 -9.515 0.121 1.00 96.94 248 MET A O 1
ATOM 1857 N N . PRO A 1 249 ? 10.335 -8.395 -1.725 1.00 97.81 249 PRO A N 1
ATOM 1858 C CA . PRO A 1 249 ? 11.391 -9.344 -2.044 1.00 97.81 249 PRO A CA 1
ATOM 1859 C C . PRO A 1 249 ? 12.510 -9.284 -1.001 1.00 97.81 249 PRO A C 1
ATOM 1861 O O . PRO A 1 249 ? 12.875 -8.204 -0.528 1.00 97.81 249 PRO A O 1
ATOM 1864 N N . GLU A 1 250 ? 13.081 -10.434 -0.657 1.00 96.38 250 GLU A N 1
ATOM 1865 C CA . GLU A 1 250 ? 14.227 -10.537 0.246 1.00 96.38 250 GLU A CA 1
ATOM 1866 C C . GLU A 1 250 ? 15.505 -10.763 -0.569 1.00 96.38 250 GLU A C 1
ATOM 1868 O O . GLU A 1 250 ? 15.636 -11.749 -1.287 1.00 96.38 250 GLU A O 1
ATOM 1873 N N . ALA A 1 251 ? 16.450 -9.824 -0.497 1.00 95.12 251 ALA A N 1
ATOM 1874 C CA . ALA A 1 251 ? 17.706 -9.921 -1.235 1.00 95.12 251 ALA A CA 1
ATOM 1875 C C . ALA A 1 251 ? 18.572 -11.067 -0.692 1.00 95.12 251 ALA A C 1
ATOM 1877 O O . ALA A 1 251 ? 18.974 -11.053 0.476 1.00 95.12 251 ALA A O 1
ATOM 1878 N N . ARG A 1 252 ? 18.907 -12.030 -1.554 1.00 95.19 252 ARG A N 1
ATOM 1879 C CA . ARG A 1 252 ? 19.840 -13.129 -1.253 1.00 95.19 252 ARG A CA 1
ATOM 1880 C C . ARG A 1 252 ? 21.278 -12.747 -1.592 1.00 95.19 252 ARG A C 1
ATOM 1882 O O . ARG A 1 252 ? 22.213 -13.193 -0.925 1.00 95.19 252 ARG A O 1
ATOM 1889 N N . VAL A 1 253 ? 21.450 -11.872 -2.581 1.00 90.31 253 VAL A N 1
ATOM 1890 C CA . VAL A 1 253 ? 22.743 -11.312 -2.983 1.00 90.31 253 VAL A CA 1
ATOM 1891 C C . VAL A 1 253 ? 22.776 -9.824 -2.645 1.00 90.31 253 VAL A C 1
ATOM 1893 O O . VAL A 1 253 ? 21.840 -9.077 -2.909 1.00 90.31 253 VAL A O 1
ATOM 1896 N N . GLN A 1 254 ? 23.862 -9.382 -2.012 1.00 90.31 254 GLN A N 1
ATOM 1897 C CA . GLN A 1 254 ? 24.066 -7.970 -1.697 1.00 90.31 254 GLN A CA 1
ATOM 1898 C C . GLN A 1 254 ? 24.732 -7.272 -2.881 1.00 90.31 254 GLN A C 1
ATOM 1900 O O . GLN A 1 254 ? 25.821 -7.672 -3.294 1.00 90.31 254 GLN A O 1
ATOM 1905 N N . ASN A 1 255 ? 24.116 -6.199 -3.369 1.00 94.19 255 ASN A N 1
ATOM 1906 C CA . ASN A 1 255 ? 24.681 -5.342 -4.402 1.00 94.19 255 ASN A CA 1
ATOM 1907 C C . ASN A 1 255 ? 24.754 -3.894 -3.878 1.00 94.19 255 ASN A C 1
ATOM 1909 O O . ASN A 1 255 ? 23.715 -3.322 -3.547 1.00 94.19 255 ASN A O 1
ATOM 1913 N N . PRO A 1 256 ? 25.953 -3.288 -3.763 1.00 95.44 256 PRO A N 1
ATOM 1914 C CA . PRO A 1 256 ? 26.104 -1.929 -3.242 1.00 95.44 256 PRO A CA 1
ATOM 1915 C C . PRO A 1 256 ? 25.507 -0.844 -4.152 1.00 95.44 256 PRO A C 1
ATOM 1917 O O . PRO A 1 256 ? 25.283 0.263 -3.668 1.00 95.44 256 PRO A O 1
ATOM 1920 N N . ALA A 1 257 ? 25.239 -1.147 -5.427 1.00 96.69 257 ALA A N 1
ATOM 192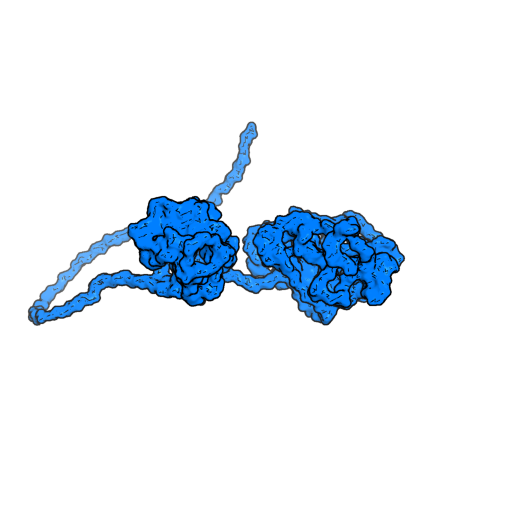1 C CA . ALA A 1 257 ? 24.533 -0.248 -6.339 1.00 96.69 257 ALA A CA 1
ATOM 1922 C C . ALA A 1 257 ? 23.019 -0.198 -6.062 1.00 96.69 257 ALA A C 1
ATOM 1924 O O . ALA A 1 257 ? 22.319 0.682 -6.563 1.00 96.69 257 ALA A O 1
ATOM 1925 N N . TYR A 1 258 ? 22.480 -1.133 -5.271 1.00 97.94 258 TYR A N 1
ATOM 1926 C CA . TYR A 1 258 ? 21.047 -1.184 -5.002 1.00 97.94 258 TYR A CA 1
ATOM 1927 C C . TYR A 1 258 ? 20.642 -0.217 -3.900 1.00 97.94 258 TYR A C 1
ATOM 1929 O O . TYR A 1 258 ? 21.121 -0.270 -2.765 1.00 97.94 258 TYR A O 1
ATOM 1937 N N . LYS A 1 259 ? 19.666 0.625 -4.231 1.00 98.00 259 LYS A N 1
ATOM 1938 C CA . LYS A 1 259 ? 18.993 1.530 -3.310 1.00 98.00 259 LYS A CA 1
ATOM 1939 C C . LYS A 1 259 ? 17.539 1.103 -3.154 1.00 98.00 259 LYS A C 1
ATOM 1941 O O . LYS A 1 259 ? 16.790 1.010 -4.125 1.00 98.00 259 LYS A O 1
ATOM 1946 N N . TYR A 1 260 ? 17.147 0.838 -1.911 1.00 97.56 260 TYR A N 1
ATOM 1947 C CA . TYR A 1 260 ? 15.795 0.421 -1.552 1.00 97.56 260 TYR A CA 1
ATOM 1948 C C . TYR A 1 260 ? 14.992 1.614 -1.049 1.00 97.56 260 TYR A C 1
ATOM 1950 O O . TYR A 1 260 ? 15.450 2.370 -0.190 1.00 97.56 260 TYR A O 1
ATOM 1958 N N . VAL A 1 261 ? 13.781 1.770 -1.570 1.00 97.62 261 VAL A N 1
ATOM 1959 C CA . VAL A 1 261 ? 12.923 2.922 -1.303 1.00 97.62 261 VAL A CA 1
ATOM 1960 C C . VAL A 1 261 ? 11.494 2.475 -1.019 1.00 97.62 261 VAL A C 1
ATOM 1962 O O . VAL A 1 261 ? 11.053 1.414 -1.458 1.00 97.62 261 VAL A O 1
ATOM 1965 N N . THR A 1 262 ? 10.760 3.255 -0.229 1.00 98.12 262 THR A N 1
ATOM 1966 C CA . THR A 1 262 ? 9.329 3.043 0.001 1.00 98.12 262 THR A CA 1
ATOM 1967 C C . THR A 1 262 ? 8.602 4.371 -0.019 1.00 98.12 262 THR A C 1
ATOM 1969 O O . THR A 1 262 ? 8.878 5.252 0.797 1.00 98.12 262 THR A O 1
ATOM 1972 N N . HIS A 1 263 ? 7.625 4.479 -0.912 1.00 98.00 263 HIS A N 1
ATOM 1973 C CA . HIS A 1 263 ? 6.808 5.669 -1.080 1.00 98.00 263 HIS A CA 1
ATOM 1974 C C . HIS A 1 263 ? 5.487 5.492 -0.346 1.00 98.00 263 HIS A C 1
ATOM 1976 O O . HIS A 1 263 ? 4.785 4.493 -0.512 1.00 98.00 263 HIS A O 1
ATOM 1982 N N . TYR A 1 264 ? 5.134 6.478 0.471 1.00 96.75 264 TYR A N 1
ATOM 1983 C CA . TYR A 1 264 ? 3.839 6.557 1.139 1.00 96.75 264 TYR A CA 1
ATOM 1984 C C . TYR A 1 264 ? 2.975 7.624 0.481 1.00 96.75 264 TYR A C 1
ATOM 1986 O O . TYR A 1 264 ? 3.468 8.604 -0.080 1.00 96.75 264 TYR A O 1
ATOM 1994 N N . THR A 1 265 ? 1.665 7.442 0.577 1.00 95.38 265 THR A N 1
ATOM 1995 C CA . THR A 1 265 ? 0.688 8.376 0.032 1.00 95.38 265 THR A CA 1
ATOM 1996 C C . THR A 1 265 ? -0.578 8.404 0.878 1.00 95.38 265 THR A C 1
ATOM 1998 O O . THR A 1 265 ? -0.746 7.623 1.813 1.00 95.38 265 THR A O 1
ATOM 2001 N N . THR A 1 266 ? -1.478 9.327 0.557 1.00 92.88 266 THR A N 1
ATOM 2002 C CA . THR A 1 266 ? -2.809 9.414 1.158 1.00 92.88 266 THR A CA 1
ATOM 2003 C C . THR A 1 266 ? -3.850 8.978 0.134 1.00 92.88 266 THR A C 1
ATOM 2005 O O . THR A 1 266 ? -3.929 9.539 -0.960 1.00 92.88 266 THR A O 1
ATOM 2008 N N . THR A 1 267 ? -4.669 7.996 0.501 1.00 92.38 267 THR A N 1
ATOM 2009 C CA . THR A 1 267 ? -5.812 7.534 -0.305 1.00 92.38 267 THR A CA 1
ATOM 2010 C C . THR A 1 267 ? -6.802 8.667 -0.588 1.00 92.38 267 THR A C 1
ATOM 2012 O O . THR A 1 267 ? -6.942 9.631 0.175 1.00 92.38 267 THR A O 1
ATOM 2015 N N . VAL A 1 268 ? -7.485 8.587 -1.733 1.00 91.50 268 VAL A N 1
ATOM 2016 C CA . VAL A 1 268 ? -8.219 9.734 -2.282 1.00 91.50 268 VAL A CA 1
ATOM 2017 C C . VAL A 1 268 ? -9.470 10.061 -1.475 1.00 91.50 268 VAL A C 1
ATOM 2019 O O . VAL A 1 268 ? -9.690 11.239 -1.175 1.00 91.50 268 VAL A O 1
ATOM 2022 N N . VAL A 1 269 ? -10.276 9.060 -1.118 1.00 86.94 269 VAL A N 1
ATOM 2023 C CA . VAL A 1 269 ? -11.564 9.249 -0.436 1.00 86.94 269 VAL A CA 1
ATOM 2024 C C . VAL A 1 269 ? -11.424 8.977 1.055 1.00 86.94 269 VAL A C 1
ATOM 2026 O O . VAL A 1 269 ? -11.828 9.819 1.855 1.00 86.94 269 VAL A O 1
ATOM 2029 N N . SER A 1 270 ? -10.817 7.851 1.435 1.00 83.44 270 SER A N 1
ATOM 2030 C CA . SER A 1 270 ? -10.713 7.431 2.837 1.00 83.44 270 SER A CA 1
ATOM 2031 C C . SER A 1 270 ? -9.657 8.198 3.639 1.00 83.44 270 SER A C 1
ATOM 2033 O O . SER A 1 270 ? -9.681 8.148 4.867 1.00 83.44 270 SER A O 1
ATOM 2035 N N . LYS A 1 271 ? -8.769 8.953 2.972 1.00 86.50 271 LYS A N 1
ATOM 2036 C CA . LYS A 1 271 ? -7.727 9.802 3.588 1.00 86.50 271 LYS A CA 1
ATOM 2037 C C . LYS A 1 271 ? -6.778 9.052 4.527 1.00 86.50 271 LYS A C 1
ATOM 2039 O O . LYS A 1 271 ? -6.145 9.657 5.387 1.00 86.50 271 LYS A O 1
ATOM 2044 N N . LYS A 1 272 ? -6.653 7.740 4.344 1.00 84.31 272 LYS A N 1
ATOM 2045 C CA . LYS A 1 272 ? -5.688 6.897 5.049 1.00 84.31 272 LYS A CA 1
ATOM 2046 C C . LYS A 1 272 ? -4.298 7.078 4.446 1.00 84.31 272 LYS A C 1
ATOM 2048 O O . LYS A 1 272 ? -4.161 7.041 3.219 1.00 84.31 272 LYS A O 1
ATOM 2053 N N . THR A 1 273 ? -3.288 7.211 5.301 1.00 90.81 273 THR A N 1
ATOM 2054 C CA . THR A 1 273 ? -1.883 7.062 4.907 1.00 90.81 273 THR A CA 1
ATOM 2055 C C . THR A 1 273 ? -1.611 5.591 4.627 1.00 90.81 273 THR A C 1
ATOM 2057 O O . THR A 1 273 ? -1.815 4.747 5.497 1.00 90.81 273 THR A O 1
ATOM 2060 N N . VAL A 1 274 ? -1.167 5.280 3.414 1.00 93.00 274 VAL A N 1
ATOM 2061 C CA . VAL A 1 274 ? -0.865 3.917 2.961 1.00 93.00 274 VAL A CA 1
ATOM 2062 C C . VAL A 1 274 ? 0.491 3.892 2.269 1.00 93.00 274 VAL A C 1
ATOM 2064 O O . VAL A 1 274 ? 0.924 4.899 1.704 1.00 93.00 274 VAL A O 1
ATOM 2067 N N . ARG A 1 275 ? 1.160 2.736 2.273 1.00 95.25 275 ARG A N 1
ATOM 2068 C CA . ARG A 1 275 ? 2.282 2.501 1.360 1.00 95.25 275 ARG A CA 1
ATOM 2069 C C . ARG A 1 275 ? 1.742 2.484 -0.067 1.00 95.25 275 ARG A C 1
ATOM 2071 O O . ARG A 1 275 ? 0.780 1.767 -0.334 1.00 95.25 275 ARG A O 1
ATOM 2078 N N . ASN A 1 276 ? 2.355 3.249 -0.960 1.00 97.31 276 ASN A N 1
ATOM 2079 C CA . ASN A 1 276 ? 2.036 3.237 -2.380 1.00 97.31 276 ASN A CA 1
ATOM 2080 C C . ASN A 1 276 ? 2.730 2.058 -3.076 1.00 97.31 276 ASN A C 1
ATOM 2082 O O . ASN A 1 276 ? 2.061 1.150 -3.575 1.00 97.31 276 ASN A O 1
ATOM 2086 N N . TYR A 1 277 ? 4.062 2.051 -3.027 1.00 98.62 277 TYR A N 1
ATOM 2087 C CA . TYR A 1 277 ? 4.923 0.961 -3.472 1.00 98.62 277 TYR A CA 1
ATOM 2088 C C . TYR A 1 277 ? 6.273 1.024 -2.750 1.00 98.62 277 TYR A C 1
ATOM 2090 O O . TYR A 1 277 ? 6.628 2.038 -2.143 1.00 98.62 277 TYR A O 1
ATOM 2098 N N . SER A 1 278 ? 7.012 -0.075 -2.814 1.00 98.69 278 SER A N 1
ATOM 2099 C CA . SER A 1 278 ? 8.435 -0.133 -2.491 1.00 98.69 278 SER A CA 1
ATOM 2100 C C . SER A 1 278 ? 9.205 -0.521 -3.744 1.00 98.69 278 SER A C 1
ATOM 2102 O O . SER A 1 278 ? 8.660 -1.221 -4.592 1.00 98.69 278 SER A O 1
ATOM 2104 N N . ALA A 1 279 ? 10.455 -0.094 -3.869 1.00 98.62 279 ALA A N 1
ATOM 2105 C CA . ALA A 1 279 ? 11.279 -0.437 -5.021 1.00 98.62 279 ALA A CA 1
ATOM 2106 C C . ALA A 1 279 ? 12.724 -0.729 -4.618 1.00 98.62 279 ALA A C 1
ATOM 2108 O O . ALA A 1 279 ? 13.232 -0.173 -3.641 1.00 98.62 279 ALA A O 1
ATOM 2109 N N . CYS A 1 280 ? 13.375 -1.575 -5.408 1.00 98.62 280 CYS A N 1
ATOM 2110 C CA . CYS A 1 280 ? 14.822 -1.674 -5.496 1.00 98.62 280 CYS A CA 1
ATOM 2111 C C . CYS A 1 280 ? 15.251 -1.050 -6.819 1.00 98.62 280 CYS A C 1
ATOM 2113 O O . CYS A 1 280 ? 14.727 -1.398 -7.880 1.00 98.62 280 CYS A O 1
ATOM 2115 N N . TYR A 1 281 ? 16.188 -0.117 -6.743 1.00 98.69 281 TYR A N 1
ATOM 2116 C CA . TYR A 1 281 ? 16.702 0.616 -7.885 1.00 98.69 281 TYR A CA 1
ATOM 2117 C C . TYR A 1 281 ? 18.213 0.455 -7.970 1.00 98.69 281 TYR A C 1
ATOM 2119 O O . TYR A 1 281 ? 18.894 0.570 -6.952 1.00 98.69 281 TYR A O 1
ATOM 2127 N N . ASP A 1 282 ? 18.730 0.221 -9.171 1.00 98.19 282 ASP A N 1
ATOM 2128 C CA . ASP A 1 282 ? 20.163 0.121 -9.416 1.00 98.19 282 ASP A CA 1
ATOM 2129 C C . ASP A 1 282 ? 20.706 1.485 -9.857 1.00 98.19 282 ASP A C 1
ATOM 2131 O O . ASP A 1 282 ? 20.388 1.983 -10.943 1.00 98.19 282 ASP A O 1
ATOM 2135 N N . THR A 1 283 ? 21.512 2.103 -8.992 1.00 97.94 283 THR A N 1
ATOM 2136 C CA . THR A 1 283 ? 22.075 3.440 -9.219 1.00 97.94 283 THR A CA 1
ATOM 2137 C C . THR A 1 283 ? 23.242 3.452 -10.203 1.00 97.94 283 THR A C 1
ATOM 2139 O O . THR A 1 283 ? 23.611 4.528 -10.656 1.00 97.94 283 THR A O 1
ATOM 2142 N N . GLU A 1 284 ? 23.805 2.299 -10.578 1.00 96.50 284 GLU A N 1
ATOM 2143 C CA . GLU A 1 284 ? 24.823 2.206 -11.634 1.00 96.50 284 GLU A CA 1
ATOM 2144 C C . GLU A 1 284 ? 24.182 1.961 -13.005 1.00 96.50 284 GLU A C 1
ATOM 2146 O O . GLU A 1 284 ? 24.607 2.538 -14.008 1.00 96.50 284 GLU A O 1
ATOM 2151 N N . ARG A 1 285 ? 23.121 1.143 -13.056 1.00 96.81 285 ARG A N 1
ATOM 2152 C CA . ARG A 1 285 ? 22.337 0.916 -14.286 1.00 96.81 285 ARG A CA 1
ATOM 2153 C C . ARG A 1 285 ? 21.369 2.051 -14.602 1.00 96.81 285 ARG A C 1
ATOM 2155 O O . ARG A 1 285 ? 20.888 2.124 -15.735 1.00 96.81 285 ARG A O 1
ATOM 2162 N N . HIS A 1 286 ? 21.078 2.900 -13.618 1.00 97.81 286 HIS A N 1
ATOM 2163 C CA . HIS A 1 286 ? 20.072 3.959 -13.672 1.00 97.81 286 HIS A CA 1
ATOM 2164 C C . HIS A 1 286 ? 18.698 3.448 -14.124 1.00 97.81 286 HIS A C 1
ATOM 2166 O O . HIS A 1 286 ? 18.018 4.106 -14.911 1.00 97.81 286 HIS A O 1
ATOM 2172 N N . ASN A 1 287 ? 18.288 2.288 -13.607 1.00 97.56 287 ASN A N 1
ATOM 2173 C CA . ASN A 1 287 ? 16.972 1.710 -13.858 1.00 97.56 287 ASN A CA 1
ATOM 2174 C C . ASN A 1 287 ? 16.483 0.868 -12.662 1.00 97.56 287 ASN A C 1
ATOM 2176 O O . ASN A 1 287 ? 17.288 0.392 -11.854 1.00 97.56 287 ASN A O 1
ATOM 2180 N N . PRO A 1 288 ? 15.160 0.666 -12.529 1.00 98.06 288 PRO A N 1
ATOM 2181 C CA . PRO A 1 288 ? 14.591 -0.174 -11.480 1.00 98.06 288 PRO A CA 1
ATOM 2182 C C . PRO A 1 288 ? 14.981 -1.650 -11.638 1.00 98.06 288 PRO A C 1
ATOM 2184 O O . PRO A 1 288 ? 15.069 -2.167 -12.752 1.00 98.06 288 PRO A O 1
ATOM 2187 N N . VAL A 1 289 ? 15.166 -2.338 -10.511 1.00 98.44 289 VAL A N 1
ATOM 2188 C CA . VAL A 1 289 ? 15.336 -3.800 -10.436 1.00 98.44 289 VAL A CA 1
ATOM 2189 C C . VAL A 1 289 ? 13.981 -4.453 -10.181 1.00 98.44 289 VAL A C 1
ATOM 2191 O O . VAL A 1 289 ? 13.570 -5.351 -10.909 1.00 98.44 289 VAL A O 1
ATOM 2194 N N . TRP A 1 290 ? 13.237 -3.955 -9.191 1.00 98.69 290 TRP A N 1
ATOM 2195 C CA . TRP A 1 290 ? 11.854 -4.359 -8.944 1.00 98.69 290 TRP A CA 1
ATOM 2196 C C . TRP A 1 290 ? 11.055 -3.264 -8.241 1.00 98.69 290 TRP A C 1
ATOM 2198 O O . TRP A 1 290 ? 11.603 -2.419 -7.534 1.00 98.69 290 TRP A O 1
ATOM 2208 N N . VAL A 1 291 ? 9.736 -3.327 -8.400 1.00 98.81 291 VAL A N 1
ATOM 2209 C CA . VAL A 1 291 ? 8.720 -2.535 -7.708 1.00 98.81 291 VAL A CA 1
ATOM 2210 C C . VAL A 1 291 ? 7.685 -3.496 -7.130 1.00 98.81 291 VAL A C 1
ATOM 2212 O O . VAL A 1 291 ? 7.073 -4.284 -7.852 1.00 98.81 291 VAL A O 1
ATOM 2215 N N . ALA A 1 292 ? 7.498 -3.434 -5.816 1.00 98.81 292 ALA A N 1
ATOM 2216 C CA . ALA A 1 292 ? 6.616 -4.294 -5.046 1.00 98.81 292 ALA A CA 1
ATOM 2217 C C . ALA A 1 292 ? 5.457 -3.473 -4.472 1.00 98.81 292 ALA A C 1
ATOM 2219 O O . ALA A 1 292 ? 5.664 -2.439 -3.821 1.00 98.81 292 ALA A O 1
ATOM 2220 N N . TYR A 1 293 ? 4.229 -3.910 -4.735 1.00 98.44 293 TYR A N 1
ATOM 2221 C CA . TYR A 1 293 ? 3.039 -3.165 -4.365 1.00 98.44 293 TYR A CA 1
ATOM 2222 C C . TYR A 1 293 ? 1.796 -4.035 -4.141 1.00 98.44 293 TYR A C 1
ATOM 2224 O O . TYR A 1 293 ? 1.606 -5.056 -4.808 1.00 98.44 293 TYR A O 1
ATOM 2232 N N . PRO A 1 294 ? 0.882 -3.586 -3.262 1.00 96.94 294 PRO A N 1
ATOM 2233 C CA . PRO A 1 294 ? -0.413 -4.217 -3.104 1.00 96.94 294 PRO A CA 1
ATOM 2234 C C . PRO A 1 294 ? -1.431 -3.604 -4.075 1.00 96.94 294 PRO A C 1
ATOM 2236 O O . PRO A 1 294 ? -1.370 -2.420 -4.433 1.00 96.94 294 PRO A O 1
ATOM 2239 N N . CYS A 1 295 ? -2.416 -4.407 -4.452 1.00 96.12 295 CYS A N 1
ATOM 2240 C CA . CYS A 1 295 ? -3.589 -4.023 -5.219 1.00 96.12 295 CYS A CA 1
ATOM 2241 C C . CYS A 1 295 ? -4.840 -4.355 -4.401 1.00 96.12 295 CYS A C 1
ATOM 2243 O O . CYS A 1 295 ? -5.105 -5.508 -4.063 1.00 96.12 295 CYS A O 1
ATOM 2245 N N . HIS A 1 296 ? -5.595 -3.314 -4.058 1.00 94.06 296 HIS A N 1
ATOM 2246 C CA . HIS A 1 296 ? -6.819 -3.379 -3.265 1.00 94.06 296 HIS A CA 1
ATOM 2247 C C . HIS A 1 296 ? -7.688 -2.153 -3.585 1.00 94.06 296 HIS A C 1
ATOM 2249 O O . HIS A 1 296 ? -7.170 -1.119 -4.016 1.00 94.06 296 HIS A O 1
ATOM 2255 N N . ALA A 1 297 ? -8.996 -2.231 -3.330 1.00 91.75 297 ALA A N 1
ATOM 2256 C CA . ALA A 1 297 ? -9.960 -1.184 -3.682 1.00 91.75 297 ALA A CA 1
ATOM 2257 C C . ALA A 1 297 ? -9.608 0.220 -3.140 1.00 91.75 297 ALA A C 1
ATOM 2259 O O . ALA A 1 297 ? -9.965 1.228 -3.749 1.00 91.75 297 ALA A O 1
ATOM 2260 N N . CYS A 1 298 ? -8.871 0.306 -2.026 1.00 92.56 298 CYS A N 1
ATOM 2261 C CA . CYS A 1 298 ? -8.426 1.582 -1.451 1.00 92.56 298 CYS A CA 1
ATOM 2262 C C . CYS A 1 298 ? -7.455 2.370 -2.359 1.00 92.56 298 CYS A C 1
ATOM 2264 O O . CYS A 1 298 ? -7.386 3.595 -2.266 1.00 92.56 298 CYS A O 1
ATOM 2266 N N . TYR A 1 299 ? -6.738 1.696 -3.266 1.00 94.25 299 TYR A N 1
ATOM 2267 C CA . TYR A 1 299 ? -5.820 2.327 -4.224 1.00 94.25 299 TYR A CA 1
ATOM 2268 C C . TYR A 1 299 ? -6.534 2.908 -5.452 1.00 94.25 299 TYR A C 1
ATOM 2270 O O . TYR A 1 299 ? -5.961 3.717 -6.179 1.00 94.25 299 TYR A O 1
ATOM 2278 N N . THR A 1 300 ? -7.803 2.542 -5.656 1.00 91.94 300 THR A N 1
ATOM 2279 C CA . THR A 1 300 ? -8.620 2.942 -6.811 1.00 91.94 300 THR A CA 1
ATOM 2280 C C . THR A 1 300 ? -9.829 3.798 -6.424 1.00 91.94 300 THR A C 1
ATOM 2282 O O . THR A 1 300 ? -10.754 3.947 -7.214 1.00 91.94 300 THR A O 1
ATOM 2285 N N . GLU A 1 301 ? -9.845 4.367 -5.214 1.00 89.44 301 GLU A N 1
ATOM 2286 C CA . GLU A 1 301 ? -10.925 5.247 -4.729 1.00 89.44 301 GLU A CA 1
ATOM 2287 C C . GLU A 1 301 ? -11.084 6.535 -5.557 1.00 89.44 301 GLU A C 1
ATOM 2289 O O . GLU A 1 301 ? -12.143 7.164 -5.547 1.00 89.44 301 GLU A O 1
ATOM 2294 N N . GLY A 1 302 ? -10.008 6.971 -6.219 1.00 88.69 302 GLY A N 1
ATOM 2295 C CA . GLY A 1 302 ? -10.004 8.139 -7.090 1.00 88.69 302 GLY A CA 1
ATOM 2296 C C . GLY A 1 302 ? -10.507 7.850 -8.502 1.00 88.69 302 GLY A C 1
ATOM 2297 O O . GLY A 1 302 ? -10.887 6.737 -8.854 1.00 88.69 302 GLY A O 1
ATOM 2298 N N . TRP A 1 303 ? -10.452 8.879 -9.347 1.00 89.50 303 TRP A N 1
ATOM 2299 C CA . TRP A 1 303 ? -10.812 8.774 -10.757 1.00 89.50 303 TRP A CA 1
ATOM 2300 C C . TRP A 1 303 ? -9.648 9.166 -11.654 1.00 89.50 303 TRP A C 1
ATOM 2302 O O . TRP A 1 303 ? -8.981 10.174 -11.409 1.00 89.50 303 TRP A O 1
ATOM 2312 N N . GLY A 1 304 ? -9.476 8.374 -12.711 1.00 86.44 304 GLY A N 1
ATOM 2313 C CA . GLY A 1 304 ? -8.605 8.661 -13.838 1.00 86.44 304 GLY A CA 1
ATOM 2314 C C . GLY A 1 304 ? -7.107 8.615 -13.545 1.00 86.44 304 GLY A C 1
ATOM 2315 O O . GLY A 1 304 ? -6.643 8.663 -12.400 1.00 86.44 304 GLY A O 1
ATOM 2316 N N . ARG A 1 305 ? -6.374 8.568 -14.653 1.00 89.50 305 ARG A N 1
ATOM 2317 C CA . ARG A 1 305 ? -4.932 8.763 -14.769 1.00 89.50 305 ARG A CA 1
ATOM 2318 C C . ARG A 1 305 ? -4.606 10.257 -14.834 1.00 89.50 305 ARG A C 1
ATOM 2320 O O . ARG A 1 305 ? -5.371 11.035 -15.406 1.00 89.50 305 ARG A O 1
ATOM 2327 N N . THR A 1 306 ? -3.467 10.664 -14.278 1.00 93.19 306 THR A N 1
ATOM 2328 C CA . THR A 1 306 ? -2.991 12.050 -14.406 1.00 93.19 306 THR A CA 1
ATOM 2329 C C . THR A 1 306 ? -2.668 12.383 -15.868 1.00 93.19 306 THR A C 1
ATOM 2331 O O . THR A 1 306 ? -2.032 11.595 -16.563 1.00 93.19 306 THR A O 1
ATOM 2334 N N . SER A 1 307 ? -3.137 13.542 -16.338 1.00 91.88 307 SER A N 1
ATOM 2335 C CA . SER A 1 307 ? -2.882 14.064 -17.684 1.00 91.88 307 SER A CA 1
ATOM 2336 C C . SER A 1 307 ? -2.740 15.594 -17.622 1.00 91.88 307 SER A C 1
ATOM 2338 O O . SER A 1 307 ? -3.622 16.226 -17.033 1.00 91.88 307 SER A O 1
ATOM 2340 N N . PRO A 1 308 ? -1.704 16.200 -18.238 1.00 93.69 308 PRO A N 1
ATOM 2341 C CA . PRO A 1 308 ? -0.570 15.543 -18.900 1.00 93.69 308 PRO A CA 1
ATOM 2342 C C . PRO A 1 308 ? 0.297 14.748 -17.912 1.00 93.69 308 PRO A C 1
ATOM 2344 O O . PRO A 1 308 ? 0.186 14.926 -16.698 1.00 93.69 308 PRO A O 1
ATOM 2347 N N . ASP A 1 309 ? 1.140 13.861 -18.435 1.00 95.62 309 ASP A N 1
ATOM 2348 C CA . ASP A 1 309 ? 1.979 12.971 -17.627 1.00 95.62 309 ASP A CA 1
ATOM 2349 C C . ASP A 1 309 ? 2.910 13.777 -16.710 1.00 95.62 309 ASP A C 1
ATOM 2351 O O . ASP A 1 309 ? 3.665 14.623 -17.197 1.00 95.62 309 ASP A O 1
ATOM 2355 N N . PRO A 1 310 ? 2.878 13.543 -15.389 1.00 96.75 310 PRO A N 1
ATOM 2356 C CA . PRO A 1 310 ? 3.615 14.330 -14.412 1.00 96.75 310 PRO A CA 1
ATOM 2357 C C . PRO A 1 310 ? 5.069 13.861 -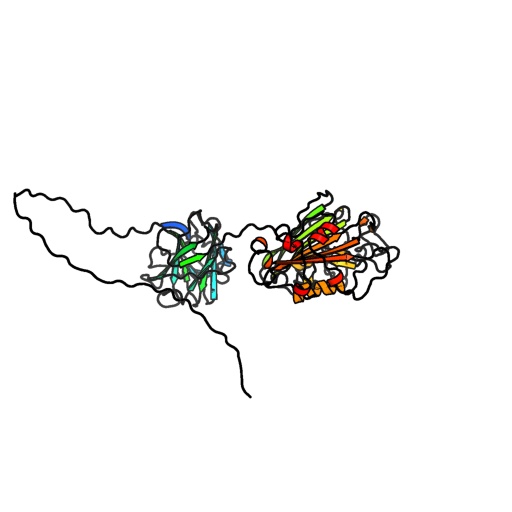14.244 1.00 96.75 310 PRO A C 1
ATOM 2359 O O . PRO A 1 310 ? 5.533 13.805 -13.106 1.00 96.75 310 PRO A O 1
ATOM 2362 N N . TRP A 1 311 ? 5.779 13.529 -15.333 1.00 97.56 311 TRP A N 1
ATOM 2363 C CA . TRP A 1 311 ? 7.182 13.079 -15.294 1.00 97.56 311 TRP A CA 1
ATOM 2364 C C . TRP A 1 311 ? 8.041 14.030 -14.454 1.00 97.56 311 TRP A C 1
ATOM 2366 O O . TRP A 1 311 ? 8.087 15.229 -14.735 1.00 97.56 311 TRP A O 1
ATOM 2376 N N . ARG A 1 312 ? 8.688 13.504 -13.410 1.00 98.12 312 ARG A N 1
ATOM 2377 C CA . ARG A 1 312 ? 9.477 14.277 -12.435 1.00 98.12 312 ARG A CA 1
ATOM 2378 C C . ARG A 1 312 ? 10.488 13.375 -11.719 1.00 98.12 312 ARG A C 1
ATOM 2380 O O . ARG A 1 312 ? 10.250 12.167 -11.695 1.00 98.12 312 ARG A O 1
ATOM 2387 N N . PRO A 1 313 ? 11.572 13.921 -11.138 1.00 98.38 313 PRO A N 1
ATOM 2388 C CA . PRO A 1 313 ? 12.520 13.120 -10.372 1.00 98.38 313 PRO A CA 1
ATOM 2389 C C . PRO A 1 313 ? 11.840 12.449 -9.179 1.00 98.38 313 PRO A C 1
ATOM 2391 O O . PRO A 1 313 ? 10.914 13.003 -8.580 1.00 98.38 313 PRO A O 1
ATOM 2394 N N . ASP A 1 314 ? 12.348 11.280 -8.800 1.00 98.56 314 ASP A N 1
ATOM 2395 C CA . ASP A 1 314 ? 12.073 10.710 -7.492 1.00 98.56 314 ASP A CA 1
ATOM 2396 C C . ASP A 1 314 ? 12.798 11.553 -6.431 1.00 98.56 314 ASP A C 1
ATOM 2398 O O . ASP A 1 314 ? 14.031 11.635 -6.462 1.00 98.56 314 ASP A O 1
ATOM 2402 N N . PRO A 1 315 ? 12.080 12.173 -5.479 1.00 97.19 315 PRO A N 1
ATOM 2403 C CA . PRO A 1 315 ? 12.691 13.033 -4.469 1.00 97.19 315 PRO A CA 1
ATOM 2404 C C . PRO A 1 315 ? 13.577 12.279 -3.465 1.00 97.19 315 PRO A C 1
ATOM 2406 O O . PRO A 1 315 ? 14.255 12.916 -2.660 1.00 97.19 315 PRO A O 1
ATOM 2409 N N . MET A 1 316 ? 13.562 10.940 -3.459 1.00 97.38 316 MET A N 1
ATOM 2410 C CA . MET A 1 316 ? 14.418 10.121 -2.590 1.00 97.38 316 MET A CA 1
ATOM 2411 C C . MET A 1 316 ? 15.787 9.801 -3.216 1.00 97.38 316 MET A C 1
ATOM 2413 O O . MET A 1 316 ? 16.598 9.101 -2.598 1.00 97.38 316 MET A O 1
ATOM 2417 N N . PHE A 1 317 ? 16.049 10.304 -4.423 1.00 97.88 317 PHE A N 1
ATOM 2418 C CA . PHE A 1 317 ? 17.261 10.064 -5.199 1.00 97.88 317 PHE A CA 1
ATOM 2419 C C . PHE A 1 317 ? 17.874 11.384 -5.661 1.00 97.88 317 PHE A C 1
ATOM 2421 O O . PHE A 1 317 ? 17.163 12.316 -6.038 1.00 97.88 317 PHE A O 1
ATOM 2428 N N . ASP A 1 318 ? 19.201 11.444 -5.681 1.00 97.06 318 ASP A N 1
ATOM 2429 C CA . ASP A 1 318 ? 19.909 12.532 -6.347 1.00 97.06 318 ASP A CA 1
ATOM 2430 C C . ASP A 1 318 ? 19.811 12.358 -7.874 1.00 97.06 318 ASP A C 1
ATOM 2432 O O . ASP A 1 318 ? 19.633 11.250 -8.382 1.00 97.06 318 ASP A O 1
ATOM 2436 N N . GLU A 1 319 ? 19.959 13.444 -8.637 1.00 97.00 319 GLU A N 1
ATOM 2437 C CA . GLU A 1 319 ? 19.900 13.412 -10.112 1.00 97.00 319 GLU A CA 1
ATOM 2438 C C . GLU A 1 319 ? 20.929 12.445 -10.729 1.00 97.00 319 GLU A C 1
ATOM 2440 O O . GLU A 1 319 ? 20.655 11.783 -11.731 1.00 97.00 319 GLU A O 1
ATOM 2445 N N . ASN A 1 320 ? 22.102 12.319 -10.103 1.00 96.12 320 ASN A N 1
ATOM 2446 C CA . ASN A 1 320 ? 23.152 11.403 -10.548 1.00 96.12 320 ASN A CA 1
ATOM 2447 C C . ASN A 1 320 ? 22.832 9.930 -10.269 1.00 96.12 320 ASN A C 1
ATOM 2449 O O . ASN A 1 320 ? 23.468 9.073 -10.864 1.00 96.12 320 ASN A O 1
ATOM 2453 N N . GLU A 1 321 ? 21.891 9.625 -9.372 1.00 97.31 321 GLU A N 1
ATOM 2454 C CA . GLU A 1 321 ? 21.554 8.247 -8.996 1.00 97.31 321 GLU A CA 1
ATOM 2455 C C . GLU A 1 321 ? 20.416 7.662 -9.841 1.00 97.31 321 GLU A C 1
ATOM 2457 O O . GLU A 1 321 ? 20.250 6.448 -9.866 1.00 97.31 321 GLU A O 1
ATOM 2462 N N . GLN A 1 322 ? 19.609 8.493 -10.508 1.00 97.88 322 GLN A N 1
ATOM 2463 C CA . GLN A 1 322 ? 18.377 8.082 -11.195 1.00 97.88 322 GLN A CA 1
ATOM 2464 C C . GLN A 1 322 ? 18.358 8.538 -12.651 1.00 97.88 322 GLN A C 1
ATOM 2466 O O . GLN A 1 322 ? 18.932 9.573 -12.960 1.00 97.88 322 GLN A O 1
ATOM 2471 N N . SER A 1 323 ? 17.674 7.838 -13.556 1.00 97.75 323 SER A N 1
ATOM 2472 C CA . SER A 1 323 ? 17.598 8.271 -14.956 1.00 97.75 323 SER A CA 1
ATOM 2473 C C . SER A 1 323 ? 16.846 9.603 -15.112 1.00 97.75 323 SER A C 1
ATOM 2475 O O . SER A 1 323 ? 15.799 9.842 -14.507 1.00 97.75 323 SER A O 1
ATOM 2477 N N . ILE A 1 324 ? 17.383 10.492 -15.949 1.00 98.19 324 ILE A N 1
ATOM 2478 C CA . ILE A 1 324 ? 16.768 11.768 -16.330 1.00 98.19 324 ILE A CA 1
ATOM 2479 C C . ILE A 1 324 ? 15.825 11.489 -17.498 1.00 98.19 324 ILE A C 1
ATOM 2481 O O . ILE A 1 324 ? 16.151 11.641 -18.677 1.00 98.19 324 ILE A O 1
ATOM 2485 N N . ILE A 1 325 ? 14.637 11.020 -17.135 1.00 97.31 325 ILE A N 1
ATOM 2486 C CA . ILE A 1 325 ? 13.510 10.771 -18.044 1.00 97.31 325 ILE A CA 1
ATOM 2487 C C . ILE A 1 325 ? 12.329 11.711 -17.769 1.00 97.31 325 ILE A C 1
ATOM 2489 O O . ILE A 1 325 ? 11.181 11.463 -18.151 1.00 97.31 325 ILE A O 1
ATOM 2493 N N . TYR A 1 326 ? 12.629 12.810 -17.088 1.00 97.94 326 TYR A N 1
ATOM 2494 C CA . TYR A 1 326 ? 11.740 13.913 -16.776 1.00 97.94 326 TYR A CA 1
ATOM 2495 C C . TYR A 1 326 ? 12.327 15.213 -17.339 1.00 97.94 326 TYR A C 1
ATOM 2497 O O . TYR A 1 326 ? 13.548 15.343 -17.430 1.00 97.94 326 TYR A O 1
ATOM 2505 N N . PRO A 1 327 ? 11.481 16.161 -17.758 1.00 97.25 327 PRO A N 1
ATOM 2506 C CA . PRO A 1 327 ? 11.957 17.428 -18.292 1.00 97.25 327 PRO A CA 1
ATOM 2507 C C . PRO A 1 327 ? 12.562 18.292 -17.178 1.00 97.25 327 PRO A C 1
ATOM 2509 O O . PRO A 1 327 ? 12.080 18.279 -16.044 1.00 97.25 327 PRO A O 1
ATOM 2512 N N . SER A 1 328 ? 13.584 19.087 -17.493 1.00 96.62 328 SER A N 1
ATOM 2513 C CA . SER A 1 328 ? 14.210 20.011 -16.530 1.00 96.62 328 SER A CA 1
ATOM 2514 C C . SER A 1 328 ? 13.242 21.061 -15.965 1.00 96.62 328 SER A C 1
ATOM 2516 O O . SER A 1 328 ? 13.444 21.552 -14.857 1.00 96.62 328 SER A O 1
ATOM 2518 N N . ASP A 1 329 ? 12.150 21.363 -16.673 1.00 96.44 329 ASP A N 1
ATOM 2519 C CA . ASP A 1 329 ? 11.070 22.244 -16.227 1.00 96.44 329 ASP A CA 1
ATOM 2520 C C . ASP A 1 329 ? 9.862 21.485 -15.641 1.00 96.44 329 ASP A C 1
ATOM 2522 O O . ASP A 1 329 ? 8.726 21.963 -15.718 1.00 96.44 329 ASP A O 1
ATOM 2526 N N . TYR A 1 330 ? 10.083 20.311 -15.033 1.00 96.94 330 TYR A N 1
ATOM 2527 C CA . TYR A 1 330 ? 9.027 19.497 -14.407 1.00 96.94 330 TYR A CA 1
ATOM 2528 C C . TYR A 1 330 ? 8.228 20.237 -13.321 1.00 96.94 330 TYR A C 1
ATOM 2530 O O . TYR A 1 330 ? 7.044 19.953 -13.130 1.00 96.94 330 TYR A O 1
ATOM 2538 N N . GLU A 1 331 ? 8.838 21.200 -12.621 1.00 96.38 331 GLU A N 1
ATOM 2539 C CA . GLU A 1 331 ? 8.164 22.012 -11.594 1.00 96.38 331 GLU A CA 1
ATOM 2540 C C . GLU A 1 331 ? 7.050 22.895 -12.176 1.00 96.38 331 GLU A C 1
ATOM 2542 O O . GLU A 1 331 ? 6.122 23.270 -11.461 1.00 96.38 331 GLU A O 1
ATOM 2547 N N . ASN A 1 332 ? 7.102 23.177 -13.482 1.00 96.50 332 ASN A N 1
ATOM 2548 C CA . ASN A 1 332 ? 6.086 23.957 -14.184 1.00 96.50 332 ASN A CA 1
ATOM 2549 C C . ASN A 1 332 ? 4.870 23.114 -14.608 1.00 96.50 332 ASN A C 1
ATOM 2551 O O . ASN A 1 332 ? 3.953 23.652 -15.230 1.00 96.50 332 ASN A O 1
ATOM 2555 N N . TRP A 1 333 ? 4.837 21.809 -14.299 1.00 95.81 333 TRP A N 1
ATOM 2556 C CA . TRP A 1 333 ? 3.684 20.944 -14.566 1.00 95.81 333 TRP A CA 1
ATOM 2557 C C . TRP A 1 333 ? 2.399 21.535 -13.943 1.00 95.81 333 TRP A C 1
ATOM 2559 O O . TRP A 1 333 ? 2.426 21.951 -12.783 1.00 95.81 333 TRP A O 1
ATOM 2569 N N . PRO A 1 334 ? 1.252 21.557 -14.652 1.00 95.50 334 PRO A N 1
ATOM 2570 C CA . PRO A 1 334 ? 0.948 20.854 -15.904 1.00 95.50 334 PRO A CA 1
ATOM 2571 C C . PRO A 1 334 ? 1.295 21.622 -17.191 1.00 95.50 334 PRO A C 1
ATOM 2573 O O . PRO A 1 334 ? 0.805 21.254 -18.253 1.00 95.50 334 PRO A O 1
ATOM 2576 N N . TRP A 1 335 ? 2.143 22.653 -17.121 1.00 95.69 335 TRP A N 1
ATOM 2577 C CA . TRP A 1 335 ? 2.578 23.484 -18.252 1.00 95.69 335 TRP A CA 1
ATOM 2578 C C . TRP A 1 335 ? 1.421 24.186 -18.975 1.00 95.69 335 TRP A C 1
ATOM 2580 O O . TRP A 1 335 ? 1.354 24.200 -20.209 1.00 95.69 335 TRP A O 1
ATOM 2590 N N . ASP A 1 336 ? 0.507 24.782 -18.203 1.00 92.25 336 ASP A N 1
ATOM 2591 C CA . ASP A 1 336 ? -0.677 25.484 -18.722 1.00 92.25 336 ASP A CA 1
ATOM 2592 C C . ASP A 1 336 ? -0.304 26.556 -19.763 1.00 92.25 336 ASP A C 1
ATOM 2594 O O . ASP A 1 336 ? -0.924 26.645 -20.826 1.00 92.25 336 ASP A O 1
ATOM 2598 N N . ASP A 1 337 ? 0.777 27.299 -19.512 1.00 90.44 337 ASP A N 1
ATOM 2599 C CA . ASP A 1 337 ? 1.271 28.359 -20.399 1.00 90.44 337 ASP A CA 1
ATOM 2600 C C . ASP A 1 337 ? 1.923 27.832 -21.694 1.00 90.44 337 ASP A C 1
ATOM 2602 O O . ASP A 1 337 ? 2.115 28.595 -22.643 1.00 90.44 337 ASP A O 1
ATOM 2606 N N . ASN A 1 338 ? 2.232 26.531 -21.768 1.00 90.50 338 ASN A N 1
ATOM 2607 C CA . ASN A 1 338 ? 2.838 25.875 -22.932 1.00 90.50 338 ASN A CA 1
ATOM 2608 C C . ASN A 1 338 ? 1.958 24.738 -23.487 1.00 90.50 338 ASN A C 1
ATOM 2610 O O . ASN A 1 338 ? 2.444 23.724 -23.993 1.00 90.50 338 ASN A O 1
ATOM 2614 N N . GLY A 1 339 ? 0.633 24.886 -23.378 1.00 90.44 339 GLY A N 1
ATOM 2615 C CA . GLY A 1 339 ? -0.324 23.958 -23.985 1.00 90.44 339 GLY A CA 1
ATOM 2616 C C . GLY A 1 339 ? -0.233 22.527 -23.449 1.00 90.44 339 GLY A C 1
ATOM 2617 O O . GLY A 1 339 ? -0.491 21.581 -24.198 1.00 90.44 339 GLY A O 1
ATOM 2618 N N . GLY A 1 340 ? 0.154 22.363 -22.181 1.00 92.12 340 GLY A N 1
ATOM 2619 C CA . GLY A 1 340 ? 0.242 21.060 -21.528 1.00 92.12 340 GLY A CA 1
ATOM 2620 C C . GLY A 1 340 ? 1.531 20.287 -21.810 1.00 92.12 340 GLY A C 1
ATOM 2621 O O . GLY A 1 340 ? 1.537 19.064 -21.670 1.00 92.12 340 GLY A O 1
ATOM 2622 N N . LYS A 1 341 ? 2.595 20.957 -22.275 1.00 93.38 341 LYS A N 1
ATOM 2623 C CA . LYS A 1 341 ? 3.863 20.317 -22.656 1.00 93.38 341 LYS A CA 1
ATOM 2624 C C . LYS A 1 341 ? 5.070 20.985 -21.994 1.00 93.38 341 LYS A C 1
ATOM 2626 O O . LYS A 1 341 ? 5.088 22.213 -21.910 1.00 93.38 341 LYS A O 1
ATOM 2631 N N . PRO A 1 342 ? 6.103 20.222 -21.609 1.00 95.94 342 PRO A N 1
ATOM 2632 C CA . PRO A 1 342 ? 7.368 20.808 -21.181 1.00 95.94 342 PRO A CA 1
ATOM 2633 C C . PRO A 1 342 ? 8.049 21.558 -22.330 1.00 95.94 342 PRO A C 1
ATOM 2635 O O . PRO A 1 342 ? 7.824 21.263 -23.510 1.00 95.94 342 PRO A O 1
ATOM 2638 N N . SER A 1 343 ? 8.864 22.551 -21.980 1.00 95.25 343 SER A N 1
ATOM 2639 C CA . SER A 1 343 ? 9.743 23.236 -22.937 1.00 95.25 343 SER A CA 1
ATOM 2640 C C . SER A 1 343 ? 11.001 22.420 -23.237 1.00 95.25 343 SER A C 1
ATOM 2642 O O . SER A 1 343 ? 11.505 22.453 -24.362 1.00 95.25 343 SER A O 1
ATOM 2644 N N . ASP A 1 344 ? 11.467 21.649 -22.257 1.00 95.69 344 ASP A N 1
ATOM 2645 C CA . ASP A 1 344 ? 12.532 20.675 -22.434 1.00 95.69 344 ASP A CA 1
ATOM 2646 C C . ASP A 1 344 ? 12.022 19.442 -23.193 1.00 95.69 344 ASP A C 1
ATOM 2648 O O . ASP A 1 344 ? 10.923 18.946 -22.951 1.00 95.69 344 ASP A O 1
ATOM 2652 N N . THR A 1 345 ? 12.834 18.951 -24.126 1.00 95.00 345 THR A N 1
ATOM 2653 C CA . THR A 1 345 ? 12.562 17.767 -24.959 1.00 95.00 345 THR A CA 1
ATOM 2654 C C . THR A 1 345 ? 13.524 16.610 -24.690 1.00 95.00 345 THR A C 1
ATOM 2656 O O . THR A 1 345 ? 13.275 15.499 -25.151 1.00 95.00 345 THR A O 1
ATOM 2659 N N . HIS A 1 346 ? 14.572 16.830 -23.893 1.00 96.38 346 HIS A N 1
ATOM 2660 C CA . HIS A 1 346 ? 15.636 15.865 -23.626 1.00 96.38 346 HIS A CA 1
ATOM 2661 C C . HIS A 1 346 ? 15.351 15.070 -22.350 1.00 96.38 346 HIS A C 1
ATOM 2663 O O . HIS A 1 346 ? 16.097 15.131 -21.381 1.00 96.38 346 HIS A O 1
ATOM 2669 N N . TYR A 1 347 ? 14.241 14.336 -22.339 1.00 95.56 347 TYR A N 1
ATOM 2670 C CA . TYR A 1 347 ? 13.787 13.566 -21.177 1.00 95.56 347 TYR A CA 1
ATOM 2671 C C . TYR A 1 347 ? 13.402 12.126 -21.543 1.00 95.56 347 TYR A C 1
ATOM 2673 O O . TYR A 1 347 ? 12.433 11.562 -21.025 1.00 95.56 347 TYR A O 1
ATOM 2681 N N . TYR A 1 348 ? 14.155 11.534 -22.467 1.00 95.50 348 TYR A N 1
ATOM 2682 C CA . TYR A 1 348 ? 14.042 10.143 -22.899 1.00 95.50 348 TYR A CA 1
ATOM 2683 C C . TYR A 1 348 ? 15.406 9.452 -22.854 1.00 95.50 348 TYR A C 1
ATOM 2685 O O . TYR A 1 348 ? 16.445 10.098 -22.697 1.00 95.50 348 TYR A O 1
ATOM 2693 N N . TRP A 1 349 ? 15.393 8.130 -23.010 1.00 95.75 349 TRP A N 1
ATOM 2694 C CA . TRP A 1 349 ? 16.594 7.384 -23.362 1.00 95.75 349 TRP A CA 1
ATOM 2695 C C . TRP A 1 349 ? 16.917 7.544 -24.839 1.00 95.75 349 TRP A C 1
ATOM 2697 O O . TRP A 1 349 ? 16.033 7.774 -25.666 1.00 95.75 349 TRP A O 1
ATOM 2707 N N . SER A 1 350 ? 18.192 7.378 -25.164 1.00 93.88 350 SER A N 1
ATOM 2708 C CA . SER A 1 350 ? 18.642 7.364 -26.533 1.00 93.88 350 SER A CA 1
ATOM 2709 C C . SER A 1 350 ? 18.243 6.078 -27.236 1.00 93.88 350 SER A C 1
ATOM 2711 O O . SER A 1 350 ? 18.276 5.004 -26.639 1.00 93.88 350 SER A O 1
ATOM 2713 N N . ASN A 1 351 ? 17.962 6.173 -28.525 1.00 90.31 351 ASN A N 1
ATOM 2714 C CA . ASN A 1 351 ? 17.524 5.032 -29.319 1.00 90.31 351 ASN A CA 1
ATOM 2715 C C . ASN A 1 351 ? 18.626 3.999 -29.552 1.00 90.31 351 ASN A C 1
ATOM 2717 O O . ASN A 1 351 ? 19.817 4.332 -29.588 1.00 90.31 351 ASN A O 1
ATOM 2721 N N . LEU A 1 352 ? 18.221 2.758 -29.827 1.00 86.50 352 LEU A N 1
ATOM 2722 C CA . LEU A 1 352 ? 19.126 1.767 -30.394 1.00 86.50 352 LEU A CA 1
ATOM 2723 C C . LEU A 1 352 ? 19.452 2.098 -31.853 1.00 86.50 352 LEU A C 1
ATOM 2725 O O . LEU A 1 352 ? 18.664 2.682 -32.590 1.00 86.50 352 LEU A O 1
ATOM 2729 N N . SER A 1 353 ? 20.643 1.692 -32.301 1.00 78.75 353 SER A N 1
ATOM 2730 C CA . SER A 1 353 ? 21.133 2.002 -33.657 1.00 78.75 353 SER A CA 1
ATOM 2731 C C . SER A 1 353 ? 20.237 1.493 -34.798 1.00 78.75 353 SER A C 1
ATOM 2733 O O . SER A 1 353 ? 20.335 1.990 -35.919 1.00 78.75 353 SER A O 1
ATOM 2735 N N . TRP A 1 354 ? 19.392 0.499 -34.520 1.00 75.69 354 TRP A N 1
ATOM 2736 C CA . TRP A 1 354 ? 18.487 -0.143 -35.470 1.00 75.69 354 TRP A CA 1
ATOM 2737 C C . TRP A 1 354 ? 17.009 0.217 -35.246 1.00 75.69 354 TRP A C 1
ATOM 2739 O O . TRP A 1 354 ? 16.206 -0.067 -36.134 1.00 75.69 354 TRP A O 1
ATOM 2749 N N . ASP A 1 355 ? 16.654 0.874 -34.134 1.00 74.62 355 ASP A N 1
ATOM 2750 C CA . ASP A 1 355 ? 15.294 1.348 -33.866 1.00 74.62 355 ASP A CA 1
ATOM 2751 C C . ASP A 1 355 ? 15.236 2.877 -33.833 1.00 74.62 355 ASP A C 1
ATOM 2753 O O . ASP A 1 355 ? 15.706 3.541 -32.916 1.00 74.62 355 ASP A O 1
ATOM 2757 N N . SER A 1 356 ? 14.612 3.479 -34.840 1.00 71.06 356 SER A N 1
ATOM 2758 C CA . SER A 1 356 ? 14.423 4.929 -34.867 1.00 71.06 356 SER A CA 1
ATOM 2759 C C . SER A 1 356 ? 13.270 5.421 -33.983 1.00 71.06 356 SER A C 1
ATOM 2761 O O . SER A 1 356 ? 13.108 6.635 -33.869 1.00 71.06 356 SER A O 1
ATOM 2763 N N . ASN A 1 357 ? 12.465 4.532 -33.389 1.00 74.19 357 ASN A N 1
ATOM 2764 C CA . ASN A 1 357 ? 11.322 4.918 -32.554 1.00 74.19 357 ASN A CA 1
ATOM 2765 C C . ASN A 1 357 ? 11.719 5.147 -31.088 1.00 74.19 357 ASN A C 1
ATOM 2767 O O . ASN A 1 357 ? 11.187 6.067 -30.460 1.00 74.19 357 ASN A O 1
ATOM 2771 N N . GLY A 1 358 ? 12.710 4.397 -30.603 1.00 80.38 358 GLY A N 1
ATOM 2772 C CA . GLY A 1 358 ? 13.261 4.517 -29.262 1.00 80.38 358 GLY A CA 1
ATOM 2773 C C . GLY A 1 358 ? 12.355 3.932 -28.188 1.00 80.38 358 GLY A C 1
ATOM 2774 O O . GLY A 1 358 ? 11.216 3.540 -28.432 1.00 80.38 358 GLY A O 1
ATOM 2775 N N . PHE A 1 359 ? 12.858 3.962 -26.959 1.00 87.69 359 PHE A N 1
ATOM 2776 C CA . PHE A 1 359 ? 12.176 3.377 -25.815 1.00 87.69 359 PHE A CA 1
ATOM 2777 C C . PHE A 1 359 ? 10.953 4.185 -25.384 1.00 87.69 359 PHE A C 1
ATOM 2779 O O . PHE A 1 359 ? 11.014 5.396 -25.137 1.00 87.69 359 PHE A O 1
ATOM 2786 N N . THR A 1 360 ? 9.849 3.479 -25.169 1.00 87.62 360 THR A N 1
ATOM 2787 C CA . THR A 1 360 ? 8.735 3.987 -24.371 1.00 87.62 360 THR A CA 1
ATOM 2788 C C . THR A 1 360 ? 9.068 3.934 -22.872 1.00 87.62 360 THR A C 1
ATOM 2790 O O . THR A 1 360 ? 10.038 3.310 -22.437 1.00 87.62 360 THR A O 1
ATOM 2793 N N . LYS A 1 361 ? 8.270 4.642 -22.063 1.00 92.19 361 LYS A N 1
ATOM 2794 C CA . LYS A 1 361 ? 8.396 4.695 -20.598 1.00 92.19 361 LYS A CA 1
ATOM 2795 C C . LYS A 1 361 ? 7.489 3.647 -19.951 1.00 92.19 361 LYS A C 1
ATOM 2797 O O . LYS A 1 361 ? 6.342 3.949 -19.600 1.00 92.19 361 LYS A O 1
ATOM 2802 N N . GLY A 1 362 ? 8.010 2.431 -19.806 1.00 91.31 362 GLY A N 1
ATOM 2803 C CA . GLY A 1 362 ? 7.288 1.286 -19.260 1.00 91.31 362 GLY A CA 1
ATOM 2804 C C . GLY A 1 362 ? 7.085 1.403 -17.752 1.00 91.31 362 GLY A C 1
ATOM 2805 O O . GLY A 1 362 ? 8.049 1.525 -16.999 1.00 91.31 362 GLY A O 1
ATOM 2806 N N . HIS A 1 363 ? 5.830 1.375 -17.299 1.00 94.00 363 HIS A N 1
ATOM 2807 C CA . HIS A 1 363 ? 5.490 1.414 -15.874 1.00 94.00 363 HIS A CA 1
ATOM 2808 C C . HIS A 1 363 ? 5.542 0.014 -15.247 1.00 94.00 363 HIS A C 1
ATOM 2810 O O . HIS A 1 363 ? 4.862 -0.905 -15.710 1.00 94.00 363 HIS A O 1
ATOM 2816 N N . LEU A 1 364 ? 6.252 -0.126 -14.125 1.00 95.69 364 LEU A N 1
ATOM 2817 C CA . LEU A 1 364 ? 6.245 -1.357 -13.319 1.00 95.69 364 LEU A CA 1
ATOM 2818 C C . LEU A 1 364 ? 5.005 -1.428 -12.407 1.00 95.69 364 LEU A C 1
ATOM 2820 O O . LEU A 1 364 ? 4.309 -2.445 -12.373 1.00 95.69 364 LEU A O 1
ATOM 2824 N N . LEU A 1 365 ? 4.668 -0.326 -11.734 1.00 96.38 365 LEU A N 1
ATOM 2825 C CA . LEU A 1 365 ? 3.353 -0.042 -11.150 1.00 96.38 365 LEU A CA 1
ATOM 2826 C C . LEU A 1 365 ? 2.618 0.973 -12.024 1.00 96.38 365 LEU A C 1
ATOM 2828 O O . LEU A 1 365 ? 3.114 2.067 -12.287 1.00 96.38 365 LEU A O 1
ATOM 2832 N N . ARG A 1 366 ? 1.392 0.661 -12.431 1.00 92.69 366 ARG A N 1
ATOM 2833 C CA . ARG A 1 366 ? 0.649 1.526 -13.346 1.00 92.69 366 ARG A CA 1
ATOM 2834 C C . ARG A 1 366 ? 0.001 2.690 -12.638 1.00 92.69 366 ARG A C 1
ATOM 2836 O O . ARG A 1 366 ? -0.535 2.569 -11.540 1.00 92.69 366 ARG A O 1
ATOM 2843 N N . SER A 1 367 ? -0.096 3.786 -13.375 1.00 93.50 367 SER A N 1
ATOM 2844 C CA . SER A 1 367 ? -0.915 4.922 -12.980 1.00 93.50 367 SER A CA 1
ATOM 2845 C C . SER A 1 367 ? -2.392 4.539 -12.771 1.00 93.50 367 SER A C 1
ATOM 2847 O O . SER A 1 367 ? -2.999 4.993 -11.802 1.00 93.50 367 SER A O 1
ATOM 2849 N N . ASP A 1 368 ? -2.990 3.673 -13.606 1.00 90.69 368 ASP A N 1
ATOM 2850 C CA . ASP A 1 368 ? -4.416 3.313 -13.441 1.00 90.69 368 ASP A CA 1
ATOM 2851 C C . ASP A 1 368 ? -4.685 2.416 -12.220 1.00 90.69 368 ASP A C 1
ATOM 2853 O O . ASP A 1 368 ? -5.778 2.459 -11.658 1.00 90.69 368 ASP A O 1
ATOM 2857 N N . ASP A 1 369 ? -3.667 1.702 -11.721 1.00 92.94 369 ASP A N 1
ATOM 2858 C CA . ASP A 1 369 ? -3.745 0.963 -10.450 1.00 92.94 369 ASP A CA 1
ATOM 2859 C C . ASP A 1 369 ? -3.696 1.898 -9.225 1.00 92.94 369 ASP A C 1
ATOM 2861 O O . ASP A 1 369 ? -3.833 1.451 -8.082 1.00 92.94 369 ASP A O 1
ATOM 2865 N N . ARG A 1 370 ? -3.478 3.200 -9.448 1.00 95.12 370 ARG A N 1
ATOM 2866 C CA . ARG A 1 370 ? -3.355 4.261 -8.441 1.00 95.12 370 ARG A CA 1
ATOM 2867 C C . ARG A 1 370 ? -4.234 5.456 -8.788 1.00 95.12 370 ARG A C 1
ATOM 2869 O O . ARG A 1 370 ? -3.754 6.584 -8.900 1.00 95.12 370 ARG A O 1
ATOM 2876 N N . ARG A 1 371 ? -5.532 5.225 -8.999 1.00 91.94 371 ARG A N 1
ATOM 2877 C CA . ARG A 1 371 ? -6.462 6.269 -9.465 1.00 91.94 371 ARG A CA 1
ATOM 2878 C C . ARG A 1 371 ? -6.490 7.471 -8.530 1.00 91.94 371 ARG A C 1
ATOM 2880 O O . ARG A 1 371 ? -6.562 7.347 -7.309 1.00 91.94 371 ARG A O 1
ATOM 2887 N N . GLY A 1 372 ? -6.521 8.654 -9.129 1.00 93.56 372 GLY A N 1
ATOM 2888 C CA . GLY A 1 372 ? -6.439 9.909 -8.392 1.00 93.56 372 GLY A CA 1
ATOM 2889 C C . GLY A 1 372 ? -5.688 10.949 -9.194 1.00 93.56 372 GLY A C 1
ATOM 2890 O O . GLY A 1 372 ? -4.645 11.416 -8.747 1.00 93.56 372 GLY A O 1
ATOM 2891 N N . ALA A 1 373 ? -6.201 11.289 -10.378 1.00 95.31 373 ALA A N 1
ATOM 2892 C CA . ALA A 1 373 ? -5.571 12.259 -11.267 1.00 95.31 373 ALA A CA 1
ATOM 2893 C C . ALA A 1 373 ? -5.137 13.538 -10.515 1.00 95.31 373 ALA A C 1
ATOM 2895 O O . ALA A 1 373 ? -5.923 14.150 -9.782 1.00 95.31 373 ALA A O 1
ATOM 2896 N N . GLY A 1 374 ? -3.863 13.910 -10.668 1.00 94.62 374 GLY A N 1
ATOM 2897 C CA . GLY A 1 374 ? -3.244 15.067 -10.011 1.00 94.62 374 GLY A CA 1
ATOM 2898 C C . GLY A 1 374 ? -3.034 14.924 -8.497 1.00 94.62 374 GLY A C 1
ATOM 2899 O O . GLY A 1 374 ? -2.758 15.916 -7.824 1.00 94.62 374 GLY A O 1
ATOM 2900 N N . LYS A 1 375 ? -3.204 13.725 -7.928 1.00 96.19 375 LYS A N 1
ATOM 2901 C CA . LYS A 1 375 ? -2.904 13.422 -6.521 1.00 96.19 375 LYS A CA 1
ATOM 2902 C C . LYS A 1 375 ? -1.609 12.634 -6.413 1.00 96.19 375 LYS A C 1
ATOM 2904 O O . LYS A 1 375 ? -1.269 11.864 -7.304 1.00 96.19 375 LYS A O 1
ATOM 2909 N N . GLU A 1 376 ? -0.950 12.775 -5.268 1.00 95.50 376 GLU A N 1
ATOM 2910 C CA . GLU A 1 376 ? 0.347 12.154 -4.991 1.00 95.50 376 GLU A CA 1
ATOM 2911 C C . GLU A 1 376 ? 0.348 10.635 -5.228 1.00 95.50 376 GLU A C 1
ATOM 2913 O O . GLU A 1 376 ? 1.278 10.115 -5.827 1.00 95.50 376 GLU A O 1
ATOM 2918 N N . ILE A 1 377 ? -0.725 9.923 -4.855 1.00 96.19 377 ILE A N 1
ATOM 2919 C CA . ILE A 1 377 ? -0.871 8.473 -5.100 1.00 96.19 377 ILE A CA 1
ATOM 2920 C C . ILE A 1 377 ? -0.642 8.091 -6.569 1.00 96.19 377 ILE A C 1
ATOM 2922 O O . ILE A 1 377 ? -0.013 7.072 -6.839 1.00 96.19 377 ILE A O 1
ATOM 2926 N N . ASN A 1 378 ? -1.107 8.928 -7.499 1.00 97.56 378 ASN A N 1
ATOM 2927 C CA . ASN A 1 378 ? -0.963 8.722 -8.932 1.00 97.56 378 ASN A CA 1
ATOM 2928 C C . ASN A 1 378 ? 0.331 9.343 -9.476 1.00 97.56 378 ASN A C 1
ATOM 2930 O O . ASN A 1 378 ? 0.977 8.746 -10.321 1.00 97.56 378 ASN A O 1
ATOM 2934 N N . ILE A 1 379 ? 0.720 10.529 -8.996 1.00 97.56 379 ILE A N 1
ATOM 2935 C CA . ILE A 1 379 ? 1.934 11.230 -9.449 1.00 97.56 379 ILE A CA 1
ATOM 2936 C C . ILE A 1 379 ? 3.190 10.389 -9.191 1.00 97.56 379 ILE A C 1
ATOM 2938 O O . ILE A 1 379 ? 4.049 10.310 -10.066 1.00 97.56 379 ILE A O 1
ATOM 2942 N N . GLN A 1 380 ? 3.263 9.711 -8.043 1.00 97.81 3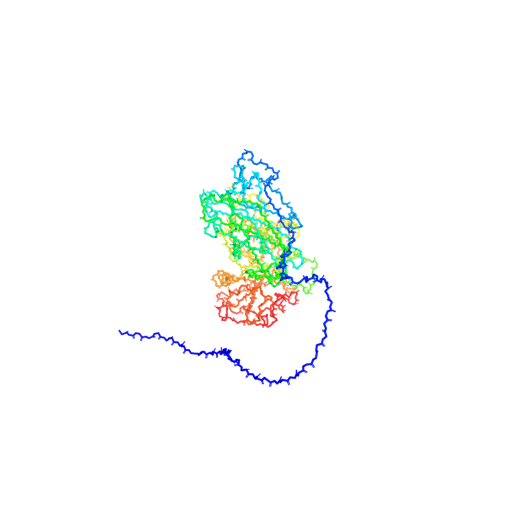80 GLN A N 1
ATOM 2943 C CA . GLN A 1 380 ? 4.396 8.851 -7.687 1.00 97.81 380 GLN A CA 1
ATOM 2944 C C . GLN A 1 380 ? 4.633 7.711 -8.689 1.00 97.81 380 GLN A C 1
ATOM 2946 O O . GLN A 1 380 ? 5.751 7.226 -8.793 1.00 97.81 380 GLN A O 1
ATOM 2951 N N . THR A 1 381 ? 3.629 7.294 -9.474 1.00 97.81 381 THR A N 1
ATOM 2952 C CA . THR A 1 381 ? 3.842 6.240 -10.483 1.00 97.81 381 THR A CA 1
ATOM 2953 C C . THR A 1 381 ? 4.694 6.709 -11.665 1.00 97.81 381 THR A C 1
ATOM 2955 O O . THR A 1 381 ? 5.085 5.877 -12.470 1.00 97.81 381 THR A O 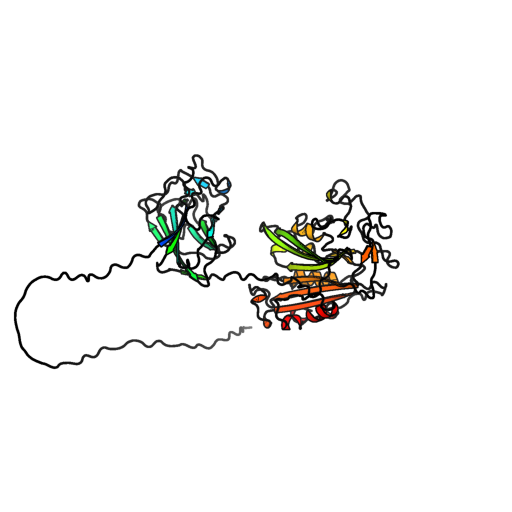1
ATOM 2958 N N . PHE A 1 382 ? 4.985 8.008 -11.786 1.00 98.19 382 PHE A N 1
ATOM 2959 C CA . PHE A 1 382 ? 5.776 8.595 -12.876 1.00 98.19 382 PHE A CA 1
ATOM 2960 C C . PHE A 1 382 ? 7.227 8.909 -12.472 1.00 98.19 382 PHE A C 1
ATOM 2962 O O . PHE A 1 382 ? 7.931 9.602 -13.209 1.00 98.19 382 PHE A O 1
ATOM 2969 N N . TYR A 1 383 ? 7.674 8.439 -11.305 1.00 98.69 383 TYR A N 1
ATOM 2970 C CA . TYR A 1 383 ? 9.063 8.577 -10.861 1.00 98.69 383 TYR A CA 1
ATOM 2971 C C . TYR A 1 383 ? 9.980 7.591 -11.593 1.00 98.69 383 TYR A C 1
ATOM 2973 O O . TYR A 1 383 ? 9.560 6.454 -11.809 1.00 98.69 383 TYR A O 1
ATOM 2981 N N . PRO A 1 384 ? 11.242 7.951 -11.905 1.00 98.56 384 PRO A N 1
ATOM 2982 C CA . PRO A 1 384 ? 12.208 7.043 -12.530 1.00 98.56 384 PRO A CA 1
ATOM 2983 C C . PRO A 1 384 ? 12.361 5.700 -11.812 1.00 98.56 384 PRO A C 1
ATOM 2985 O O . PRO A 1 384 ? 12.569 4.676 -12.451 1.00 98.56 384 PRO A O 1
ATOM 2988 N N . THR A 1 385 ? 12.158 5.664 -10.493 1.00 98.19 385 THR A N 1
ATOM 2989 C CA . THR A 1 385 ? 12.189 4.426 -9.696 1.00 98.19 385 THR A CA 1
ATOM 2990 C C . THR A 1 385 ? 11.118 3.399 -10.049 1.00 98.19 385 THR A C 1
ATOM 2992 O O . THR A 1 385 ? 11.205 2.256 -9.607 1.00 98.19 385 THR A O 1
ATOM 2995 N N . ASN A 1 386 ? 10.116 3.787 -10.835 1.00 98.50 386 ASN A N 1
ATOM 2996 C CA . ASN A 1 386 ? 9.020 2.939 -11.281 1.00 98.50 386 ASN A CA 1
ATOM 2997 C C . ASN A 1 386 ? 8.979 2.752 -12.809 1.00 98.50 386 ASN A C 1
ATOM 2999 O O . ASN A 1 386 ? 8.052 2.127 -13.333 1.00 98.50 386 ASN A O 1
ATOM 3003 N N . ILE A 1 387 ? 9.953 3.308 -13.533 1.00 97.62 387 ILE A N 1
ATOM 3004 C CA . ILE A 1 387 ? 9.912 3.401 -14.990 1.00 97.62 387 ILE A CA 1
ATOM 3005 C C . ILE A 1 387 ? 11.171 2.782 -15.580 1.00 97.62 387 ILE A C 1
ATOM 3007 O O . ILE A 1 387 ? 12.282 3.156 -15.217 1.00 97.62 387 ILE A O 1
ATOM 3011 N N . ALA A 1 388 ? 10.986 1.856 -16.514 1.00 95.12 388 ALA A N 1
ATOM 3012 C CA . ALA A 1 388 ? 12.068 1.221 -17.255 1.00 95.12 388 ALA A CA 1
ATOM 3013 C C . ALA A 1 388 ? 11.937 1.514 -18.761 1.00 95.12 388 ALA A C 1
ATOM 3015 O O . ALA A 1 388 ? 10.819 1.727 -19.246 1.00 95.12 388 ALA A O 1
ATOM 3016 N N . PRO A 1 389 ? 13.052 1.520 -19.515 1.00 92.56 389 PRO A N 1
ATOM 3017 C CA . PRO A 1 389 ? 13.010 1.622 -20.965 1.00 92.56 389 PRO A CA 1
ATOM 3018 C C . PRO A 1 389 ? 12.357 0.369 -21.557 1.00 92.56 389 PRO A C 1
ATOM 3020 O O . PRO A 1 389 ? 12.752 -0.762 -21.253 1.00 92.56 389 PRO A O 1
ATOM 3023 N N . GLU A 1 390 ? 11.356 0.599 -22.403 1.00 86.88 390 GLU A N 1
ATOM 3024 C CA . GLU A 1 390 ? 10.551 -0.425 -23.066 1.00 86.88 390 GLU A CA 1
ATOM 3025 C C . GLU A 1 390 ? 10.619 -0.231 -24.589 1.00 86.88 390 GLU A C 1
ATOM 3027 O O . GLU A 1 390 ? 9.981 0.681 -25.118 1.00 86.88 390 GLU A O 1
ATOM 3032 N N . GLU A 1 391 ? 11.436 -1.039 -25.282 1.00 78.62 391 GLU A N 1
ATOM 3033 C CA . GLU A 1 391 ? 11.707 -0.869 -26.727 1.00 78.62 391 GLU A CA 1
ATOM 3034 C C . GLU A 1 391 ? 10.487 -1.287 -27.544 1.00 78.62 391 GLU A C 1
ATOM 3036 O O . GLU A 1 391 ? 9.952 -0.528 -28.344 1.00 78.62 391 GLU A O 1
ATOM 3041 N N . PHE A 1 392 ? 10.005 -2.505 -27.306 1.00 65.81 392 PHE A N 1
ATOM 3042 C CA . PHE A 1 392 ? 8.776 -3.009 -27.892 1.00 65.81 392 PHE A CA 1
ATOM 3043 C C . PHE A 1 392 ? 8.389 -4.308 -27.188 1.00 65.81 392 PHE A C 1
ATOM 3045 O O . PHE A 1 392 ? 8.809 -5.405 -27.566 1.00 65.81 392 PHE A O 1
ATOM 3052 N N . LEU A 1 393 ? 7.574 -4.198 -26.145 1.00 60.38 393 LEU A N 1
ATOM 3053 C CA . LEU A 1 393 ? 6.896 -5.359 -25.588 1.00 60.38 393 LEU A CA 1
ATOM 3054 C C . LEU A 1 393 ? 5.740 -5.674 -26.532 1.00 60.38 393 LEU A C 1
ATOM 3056 O O . LEU A 1 393 ? 5.010 -4.766 -26.918 1.00 60.38 393 LEU A O 1
ATOM 3060 N N . TYR A 1 394 ? 5.625 -6.936 -26.959 1.00 63.31 394 TYR A N 1
ATOM 3061 C CA . TYR A 1 394 ? 4.511 -7.471 -27.749 1.00 63.31 394 TYR A CA 1
ATOM 3062 C C . TYR A 1 394 ? 3.238 -6.649 -27.492 1.00 63.31 394 TYR A C 1
ATOM 3064 O O . TYR A 1 394 ? 2.744 -6.727 -26.365 1.00 63.31 394 TYR A O 1
ATOM 3072 N N . PRO A 1 395 ? 2.747 -5.828 -28.443 1.00 55.31 395 PRO A N 1
ATOM 3073 C CA . PRO A 1 395 ? 1.900 -4.665 -28.138 1.00 55.31 395 PRO A CA 1
ATOM 3074 C C . PRO A 1 395 ? 0.622 -5.007 -27.360 1.00 55.31 395 PRO A C 1
ATOM 3076 O O . PRO A 1 395 ? 0.031 -4.145 -26.715 1.00 55.31 395 PRO A O 1
ATOM 3079 N N . ASP A 1 396 ? 0.241 -6.284 -27.351 1.00 68.81 396 ASP A N 1
ATOM 3080 C CA . ASP A 1 396 ? -0.920 -6.804 -26.652 1.00 68.81 396 ASP A CA 1
ATOM 3081 C C . ASP A 1 396 ? -0.627 -7.443 -25.276 1.00 68.81 396 ASP A C 1
ATOM 3083 O O . ASP A 1 396 ? -1.561 -7.599 -24.501 1.00 68.81 396 ASP A O 1
ATOM 3087 N N . ILE A 1 397 ? 0.599 -7.853 -24.920 1.00 77.19 397 ILE A N 1
ATOM 3088 C CA . ILE A 1 397 ? 0.831 -8.699 -23.721 1.00 77.19 397 ILE A CA 1
ATOM 3089 C C . ILE A 1 397 ? 0.815 -7.897 -22.424 1.00 77.19 397 ILE A C 1
ATOM 3091 O O . ILE A 1 397 ? 0.175 -8.314 -21.457 1.00 77.19 397 ILE A O 1
ATOM 3095 N N . HIS A 1 398 ? 1.490 -6.745 -22.392 1.00 78.62 398 HIS A N 1
ATOM 3096 C CA . HIS A 1 398 ? 1.437 -5.873 -21.220 1.00 78.62 398 HIS A CA 1
ATOM 3097 C C . HIS A 1 398 ? -0.004 -5.435 -20.989 1.00 78.62 398 HIS A C 1
ATOM 3099 O O . HIS A 1 398 ? -0.539 -5.717 -19.925 1.00 78.62 398 HIS A O 1
ATOM 3105 N N . ALA A 1 399 ? -0.677 -4.918 -22.021 1.00 80.44 399 ALA A N 1
ATOM 3106 C CA . ALA A 1 399 ? -2.095 -4.560 -21.980 1.00 80.44 399 ALA A CA 1
ATOM 3107 C C . ALA A 1 399 ? -3.022 -5.721 -21.543 1.00 80.44 399 ALA A C 1
ATOM 3109 O O . ALA A 1 399 ? -4.005 -5.493 -20.832 1.00 80.44 399 ALA A O 1
ATOM 3110 N N . GLN A 1 400 ? -2.710 -6.970 -21.910 1.00 84.88 400 GLN A N 1
ATOM 3111 C CA . GLN A 1 400 ? -3.436 -8.157 -21.441 1.00 84.88 400 GLN A CA 1
ATOM 3112 C C . GLN A 1 400 ? -3.224 -8.421 -19.944 1.00 84.88 400 GLN A C 1
ATOM 3114 O O . GLN A 1 400 ? -4.212 -8.532 -19.220 1.00 84.88 400 GLN A O 1
ATOM 3119 N N . LEU A 1 401 ? -1.972 -8.480 -19.461 1.00 87.44 401 LEU A N 1
ATOM 3120 C CA . LEU A 1 401 ? -1.656 -8.630 -18.024 1.00 87.44 401 LEU A CA 1
ATOM 3121 C C . LEU A 1 401 ? -2.328 -7.542 -17.191 1.00 87.44 401 LEU A C 1
ATOM 3123 O O . LEU A 1 401 ? -2.876 -7.772 -16.115 1.00 87.44 401 LEU A O 1
ATOM 3127 N N . GLU A 1 402 ? -2.275 -6.341 -17.732 1.00 85.12 402 GLU A N 1
ATOM 3128 C CA . GLU A 1 402 ? -2.880 -5.140 -17.208 1.00 85.12 402 GLU A CA 1
ATOM 3129 C C . GLU A 1 402 ? -4.393 -5.241 -17.053 1.00 85.12 402 GLU A C 1
ATOM 3131 O O . GLU A 1 402 ? -4.916 -4.932 -15.979 1.00 85.12 402 GLU A O 1
ATOM 3136 N N . SER A 1 403 ? -5.077 -5.703 -18.099 1.00 88.38 403 SER A N 1
ATOM 3137 C CA . SER A 1 403 ? -6.525 -5.907 -18.085 1.00 88.38 403 SER A CA 1
ATOM 3138 C C . SER A 1 403 ? -6.903 -7.029 -17.118 1.00 88.38 403 SER A C 1
ATOM 3140 O O . SER A 1 403 ? -7.788 -6.845 -16.288 1.00 88.38 403 SER A O 1
ATOM 3142 N N . LEU A 1 404 ? -6.176 -8.153 -17.139 1.00 91.75 404 LEU A N 1
ATOM 3143 C CA . LEU A 1 404 ? -6.391 -9.276 -16.221 1.00 91.75 404 LEU A CA 1
ATOM 3144 C C . LEU A 1 404 ? -6.272 -8.850 -14.756 1.00 91.75 404 LEU A C 1
ATOM 3146 O O . LEU A 1 404 ? -7.138 -9.185 -13.945 1.00 91.75 404 LEU A O 1
ATOM 3150 N N . LEU A 1 405 ? -5.247 -8.064 -14.417 1.00 91.75 405 LEU A N 1
ATOM 3151 C CA . LEU A 1 405 ? -5.082 -7.554 -13.062 1.00 91.75 405 LEU A CA 1
ATOM 3152 C C . LEU A 1 405 ? -6.282 -6.699 -12.638 1.00 91.75 405 LEU A C 1
ATOM 3154 O O . LEU A 1 405 ? -6.894 -6.979 -11.605 1.00 91.75 405 LEU A O 1
ATOM 3158 N N . SER A 1 406 ? -6.616 -5.667 -13.422 1.00 85.81 406 SER A N 1
ATOM 3159 C CA . SER A 1 406 ? -7.634 -4.684 -13.032 1.00 85.81 406 SER A CA 1
ATOM 3160 C C . SER A 1 406 ? -9.068 -5.201 -13.122 1.00 85.81 406 SER A C 1
ATOM 3162 O O . SER A 1 406 ? -9.912 -4.762 -12.342 1.00 85.81 406 SER A O 1
ATOM 3164 N N . GLU A 1 407 ? -9.359 -6.099 -14.062 1.00 86.06 407 GLU A N 1
ATOM 3165 C CA . GLU A 1 407 ? -10.725 -6.553 -14.348 1.00 86.06 407 GLU A CA 1
ATOM 3166 C C . GLU A 1 407 ? -11.054 -7.901 -13.693 1.00 86.06 407 GLU A C 1
ATOM 3168 O O . GLU A 1 407 ? -12.210 -8.129 -13.329 1.00 86.06 407 GLU A O 1
ATOM 3173 N N . ASN A 1 408 ? -10.058 -8.777 -13.496 1.00 89.12 408 ASN A N 1
ATOM 3174 C CA . ASN A 1 408 ? -10.304 -10.169 -13.104 1.00 89.12 408 ASN A CA 1
ATOM 3175 C C . ASN A 1 408 ? -9.640 -10.555 -11.779 1.00 89.12 408 ASN A C 1
ATOM 3177 O O . ASN A 1 408 ? -10.191 -11.370 -11.031 1.00 89.12 408 ASN A O 1
ATOM 3181 N N . TRP A 1 409 ? -8.445 -10.034 -11.489 1.00 94.38 409 TRP A N 1
ATOM 3182 C CA . TRP A 1 409 ? -7.650 -10.533 -10.368 1.00 94.38 409 TRP A CA 1
ATOM 3183 C C . TRP A 1 409 ? -7.741 -9.681 -9.109 1.00 94.38 409 TRP A C 1
ATOM 3185 O O . TRP A 1 409 ? -7.602 -10.245 -8.027 1.00 94.38 409 TRP A O 1
ATOM 3195 N N . VAL A 1 410 ? -8.001 -8.376 -9.191 1.00 93.00 410 VAL A N 1
ATOM 3196 C CA . VAL A 1 410 ? -8.295 -7.582 -7.986 1.00 93.00 410 VAL A CA 1
ATOM 3197 C C . VAL A 1 410 ? -9.576 -8.110 -7.331 1.00 93.00 410 VAL A C 1
ATOM 3199 O O . VAL A 1 410 ? -10.599 -8.306 -7.983 1.00 93.00 410 VAL A O 1
ATOM 3202 N N . CYS A 1 411 ? -9.516 -8.364 -6.026 1.00 93.00 411 CYS A N 1
ATOM 3203 C CA . CYS A 1 411 ? -10.602 -8.967 -5.258 1.00 93.00 411 CYS A CA 1
ATOM 3204 C C . CYS A 1 411 ? -10.844 -8.227 -3.932 1.00 93.00 411 CYS A C 1
ATOM 3206 O O . CYS A 1 411 ? -10.357 -7.113 -3.740 1.00 93.00 411 CYS A O 1
ATOM 3208 N N . SER A 1 412 ? -11.652 -8.816 -3.041 1.00 93.94 412 SER A N 1
ATOM 3209 C CA . SER A 1 412 ? -11.900 -8.247 -1.710 1.00 93.94 412 SER A CA 1
ATOM 3210 C C . SER A 1 412 ? -10.677 -8.370 -0.804 1.00 93.94 412 SER A C 1
ATOM 3212 O O . SER A 1 412 ? -10.431 -7.478 -0.001 1.00 93.94 412 SER A O 1
ATOM 3214 N N . ASP A 1 413 ? -9.930 -9.468 -0.919 1.00 95.44 413 ASP A N 1
ATOM 3215 C CA . ASP A 1 413 ? -8.592 -9.583 -0.343 1.00 95.44 413 ASP A CA 1
ATOM 3216 C C . ASP A 1 413 ? -7.577 -8.811 -1.208 1.00 95.44 413 ASP A C 1
ATOM 3218 O O . ASP A 1 413 ? -7.841 -8.465 -2.363 1.00 95.44 413 ASP A O 1
ATOM 3222 N N . THR A 1 414 ? -6.386 -8.569 -0.666 1.00 95.56 414 THR A N 1
ATOM 3223 C CA . THR A 1 414 ? -5.289 -7.917 -1.391 1.00 95.56 414 THR A CA 1
ATOM 3224 C C . THR A 1 414 ? -4.656 -8.861 -2.415 1.00 95.56 414 THR A C 1
ATOM 3226 O O . THR A 1 414 ? -4.377 -10.023 -2.113 1.00 95.56 414 THR A O 1
ATOM 3229 N N . VAL A 1 415 ? -4.364 -8.338 -3.609 1.00 97.81 415 VAL A N 1
ATOM 3230 C CA . VAL A 1 415 ? -3.429 -8.961 -4.557 1.00 97.81 415 VAL A CA 1
ATOM 3231 C C . VAL A 1 415 ? -2.057 -8.337 -4.362 1.00 97.81 415 VAL A C 1
ATOM 3233 O O . VAL A 1 415 ? -1.925 -7.117 -4.344 1.00 97.81 415 VAL A O 1
ATOM 3236 N N . TYR A 1 416 ? -1.041 -9.168 -4.216 1.00 98.19 416 TYR A N 1
ATOM 3237 C CA . TYR A 1 416 ? 0.340 -8.770 -3.980 1.00 98.19 416 TYR A CA 1
ATOM 3238 C C . TYR A 1 416 ? 1.122 -8.905 -5.280 1.00 98.19 416 TYR A C 1
ATOM 3240 O O . TYR A 1 416 ? 1.094 -9.970 -5.898 1.00 98.19 416 TYR A O 1
ATOM 3248 N N . VAL A 1 417 ? 1.782 -7.828 -5.708 1.00 98.50 417 VAL A N 1
ATOM 3249 C CA . VAL A 1 417 ? 2.449 -7.758 -7.011 1.00 98.50 417 VAL A CA 1
ATOM 3250 C C . VAL A 1 417 ? 3.914 -7.385 -6.841 1.00 98.50 417 VAL A C 1
ATOM 3252 O O . VAL A 1 417 ? 4.241 -6.456 -6.102 1.00 98.50 417 VAL A O 1
ATOM 3255 N N . VAL A 1 418 ? 4.785 -8.074 -7.575 1.00 98.75 418 VAL A N 1
ATOM 3256 C CA . VAL A 1 418 ? 6.169 -7.649 -7.811 1.00 98.75 418 VAL A CA 1
ATOM 3257 C C . VAL A 1 418 ? 6.375 -7.569 -9.315 1.00 98.75 418 VAL A C 1
ATOM 3259 O O . VAL A 1 418 ? 6.232 -8.565 -10.017 1.00 98.75 418 VAL A O 1
ATOM 3262 N N . SER A 1 419 ? 6.668 -6.379 -9.826 1.00 97.81 419 SER A N 1
ATOM 3263 C CA . SER A 1 419 ? 7.085 -6.186 -11.219 1.00 97.81 419 SER A CA 1
ATOM 3264 C C . SER A 1 419 ? 8.563 -5.834 -11.233 1.00 97.81 419 SER A C 1
ATOM 3266 O O . SER A 1 419 ? 8.987 -5.027 -10.412 1.00 97.81 419 SER A O 1
ATOM 3268 N N . GLY A 1 420 ? 9.351 -6.399 -12.137 1.00 97.31 420 GLY A N 1
ATOM 3269 C CA . GLY A 1 420 ? 10.783 -6.131 -12.168 1.00 97.31 420 GLY A CA 1
ATOM 3270 C C . GLY A 1 420 ? 11.436 -6.320 -13.522 1.00 97.31 420 GLY A C 1
ATOM 3271 O O . GLY A 1 420 ? 10.785 -6.615 -14.523 1.00 97.31 420 GLY A O 1
ATOM 3272 N N . CYS A 1 421 ? 12.742 -6.105 -13.514 1.00 97.00 421 CYS A N 1
ATOM 3273 C CA . CYS A 1 421 ? 13.625 -6.048 -14.661 1.00 97.00 421 CYS A CA 1
ATOM 3274 C C . CYS A 1 421 ? 14.798 -6.999 -14.431 1.00 97.00 421 CYS A C 1
ATOM 3276 O O . CYS A 1 421 ? 15.347 -7.053 -13.332 1.00 97.00 421 CYS A O 1
ATOM 3278 N N . TRP A 1 422 ? 15.209 -7.710 -15.478 1.00 96.44 422 TRP A N 1
ATOM 3279 C CA . TRP A 1 422 ? 16.419 -8.523 -15.464 1.00 96.44 422 TRP A CA 1
ATOM 3280 C C . TRP A 1 422 ? 17.423 -8.033 -16.503 1.00 96.44 422 TRP A C 1
ATOM 3282 O O . TRP A 1 422 ? 17.064 -7.734 -17.649 1.00 96.44 422 TRP A O 1
ATOM 3292 N N . TYR A 1 423 ? 18.686 -7.980 -16.085 1.00 95.56 423 TYR A N 1
ATOM 3293 C CA . TYR A 1 423 ? 19.812 -7.459 -16.851 1.00 95.56 423 TYR A CA 1
ATOM 3294 C C . TYR A 1 423 ? 20.825 -8.583 -17.071 1.00 95.56 423 TYR A C 1
ATOM 3296 O O . TYR A 1 423 ? 21.646 -8.878 -16.203 1.00 95.56 423 TYR A O 1
ATOM 3304 N N . ASP A 1 424 ? 20.761 -9.215 -18.240 1.00 92.31 424 ASP A N 1
ATOM 3305 C CA . ASP A 1 424 ? 21.676 -10.284 -18.623 1.00 92.31 424 ASP A CA 1
ATOM 3306 C C . ASP A 1 424 ? 23.056 -9.687 -18.921 1.00 92.31 424 ASP A C 1
ATOM 3308 O O . ASP A 1 424 ? 23.282 -9.053 -19.955 1.00 92.31 424 ASP A O 1
ATOM 3312 N N . SER A 1 425 ? 23.997 -9.914 -18.004 1.00 87.94 425 SER A N 1
ATOM 3313 C CA . SER A 1 425 ? 25.369 -9.408 -18.113 1.00 87.94 425 SER A CA 1
ATOM 3314 C C . SER A 1 425 ? 26.106 -9.885 -19.373 1.00 87.94 425 SER A C 1
ATOM 3316 O O . SER A 1 425 ? 27.067 -9.245 -19.804 1.00 87.94 425 SER A O 1
ATOM 3318 N N . SER A 1 426 ? 25.662 -10.983 -19.998 1.00 89.25 426 SER A N 1
ATOM 3319 C CA . SER A 1 426 ? 26.241 -11.499 -21.242 1.00 89.25 426 SER A CA 1
ATOM 3320 C C . SER A 1 426 ? 25.722 -10.795 -22.504 1.00 89.25 426 SER A C 1
ATOM 3322 O O . SER A 1 426 ? 26.335 -10.920 -23.568 1.00 89.25 426 SER A O 1
ATOM 3324 N N . ALA A 1 427 ? 24.631 -10.031 -22.387 1.00 88.06 427 ALA A N 1
ATOM 3325 C CA . ALA A 1 427 ? 23.930 -9.367 -23.485 1.00 88.06 427 ALA A CA 1
ATOM 3326 C C . ALA A 1 427 ? 23.545 -7.918 -23.128 1.00 88.06 427 ALA A C 1
ATOM 3328 O O . ALA A 1 427 ? 22.464 -7.441 -23.477 1.00 88.06 427 ALA A O 1
ATOM 3329 N N . GLU A 1 428 ? 24.425 -7.219 -22.409 1.00 91.56 428 GLU A N 1
ATOM 3330 C CA . GLU A 1 428 ? 24.167 -5.870 -21.911 1.00 91.56 428 GLU A CA 1
ATOM 3331 C C . GLU A 1 428 ? 23.995 -4.851 -23.051 1.00 91.56 428 GLU A C 1
ATOM 3333 O O . GLU A 1 428 ? 24.845 -4.724 -23.939 1.00 91.56 428 GLU A O 1
ATOM 3338 N N . VAL A 1 429 ? 22.905 -4.082 -22.994 1.00 91.94 429 VAL A N 1
ATOM 3339 C CA . VAL A 1 429 ? 22.608 -2.998 -23.937 1.00 91.94 429 VAL A CA 1
ATOM 3340 C C . VAL A 1 429 ? 22.608 -1.673 -23.189 1.00 91.94 429 VAL A C 1
ATOM 3342 O O . VAL A 1 429 ? 21.923 -1.516 -22.181 1.00 91.94 429 VAL A O 1
ATOM 3345 N N . LYS A 1 430 ? 23.383 -0.711 -23.694 1.00 93.69 430 LYS A N 1
ATOM 3346 C CA . LYS A 1 430 ? 23.593 0.599 -23.070 1.00 93.69 430 LYS A CA 1
ATOM 3347 C C . LYS A 1 430 ? 23.051 1.716 -23.942 1.00 93.69 430 LYS A C 1
ATOM 3349 O O . LYS A 1 430 ? 23.316 1.760 -25.143 1.00 93.69 430 LYS A O 1
ATOM 3354 N N . VAL A 1 431 ? 22.353 2.641 -23.303 1.00 94.25 431 VAL A N 1
ATOM 3355 C CA . VAL A 1 431 ? 21.789 3.862 -23.891 1.00 94.25 431 VAL A CA 1
ATOM 3356 C C . VAL A 1 431 ? 22.135 5.055 -23.007 1.00 94.25 431 VAL A C 1
ATOM 3358 O O . VAL A 1 431 ? 22.777 4.890 -21.971 1.00 94.25 431 VAL A O 1
ATOM 3361 N N . ARG A 1 432 ? 21.746 6.268 -23.399 1.00 96.19 432 ARG A N 1
ATOM 3362 C CA . ARG A 1 432 ? 21.908 7.465 -22.566 1.00 96.19 432 ARG A CA 1
ATOM 3363 C C . ARG A 1 432 ? 20.576 8.111 -22.242 1.00 96.19 432 ARG A C 1
ATOM 3365 O O . ARG A 1 432 ? 19.755 8.242 -23.136 1.00 96.19 432 ARG A O 1
ATOM 3372 N N . ASP A 1 433 ? 20.361 8.506 -20.994 1.00 97.19 433 ASP A N 1
ATOM 3373 C CA . ASP A 1 433 ? 19.207 9.331 -20.611 1.00 97.19 433 ASP A CA 1
ATOM 3374 C C . ASP A 1 433 ? 19.399 10.802 -21.030 1.00 97.19 433 ASP A C 1
ATOM 3376 O O . ASP A 1 433 ? 20.306 11.120 -21.809 1.00 97.19 433 ASP A O 1
ATOM 3380 N N . ALA A 1 434 ? 18.535 11.701 -20.537 1.00 97.31 434 ALA A N 1
ATOM 3381 C CA . ALA A 1 434 ? 18.547 13.126 -20.872 1.00 97.31 434 ALA A CA 1
ATOM 3382 C C . ALA A 1 434 ? 18.687 13.361 -22.387 1.00 97.31 434 ALA A C 1
ATOM 3384 O O . ALA A 1 434 ? 19.483 14.189 -22.852 1.00 97.31 434 ALA A O 1
ATOM 3385 N N . SER A 1 435 ? 17.975 12.546 -23.166 1.00 95.06 435 SER A N 1
ATOM 3386 C CA . SER A 1 435 ? 18.091 12.482 -24.612 1.00 95.06 435 SER A CA 1
ATOM 3387 C C . SER A 1 435 ? 16.773 12.814 -25.286 1.00 95.06 435 SER A C 1
ATOM 3389 O O . SER A 1 435 ? 15.688 12.587 -24.748 1.00 95.06 435 SER A O 1
ATOM 3391 N N . ASN A 1 436 ? 16.889 13.363 -26.486 1.00 92.69 436 ASN A N 1
ATOM 3392 C CA . ASN A 1 436 ? 15.808 13.519 -27.437 1.00 92.69 436 ASN A CA 1
ATOM 3393 C C . ASN A 1 436 ? 16.015 12.488 -28.562 1.00 92.69 436 ASN A C 1
ATOM 3395 O O . ASN A 1 436 ? 16.399 12.831 -29.683 1.00 92.69 436 ASN A O 1
ATOM 3399 N N . TRP A 1 437 ? 15.840 11.205 -28.230 1.00 88.81 437 TRP A N 1
ATOM 3400 C CA . TRP A 1 437 ? 16.120 10.048 -29.093 1.00 88.81 437 TRP A CA 1
ATOM 3401 C C . TRP A 1 437 ? 17.597 9.915 -29.510 1.00 88.81 437 TRP A C 1
ATOM 3403 O O . TRP A 1 437 ? 18.411 9.369 -28.783 1.00 88.81 437 TRP A O 1
ATOM 3413 N N . SER A 1 438 ? 18.009 10.358 -30.696 1.00 88.94 438 SER A N 1
ATOM 3414 C CA . SER A 1 438 ? 19.407 10.181 -31.136 1.00 88.94 438 SER A CA 1
ATOM 3415 C C . SER A 1 438 ? 20.374 11.240 -30.587 1.00 88.94 438 SER A C 1
ATOM 3417 O O . SER A 1 438 ? 21.561 11.193 -30.903 1.00 88.94 438 SER A O 1
ATOM 3419 N N . ASP A 1 439 ? 19.870 12.214 -29.825 1.00 92.81 439 ASP A N 1
ATOM 3420 C CA . ASP A 1 439 ? 20.606 13.404 -29.383 1.00 92.81 439 ASP A CA 1
ATOM 3421 C C . ASP A 1 439 ? 20.650 13.476 -27.843 1.00 92.81 439 ASP A C 1
ATOM 3423 O O . ASP A 1 439 ? 19.700 13.948 -27.212 1.00 92.81 439 ASP A O 1
ATOM 3427 N N . PRO A 1 440 ? 21.662 12.880 -27.186 1.00 94.88 440 PRO A N 1
ATOM 3428 C CA . PRO A 1 440 ? 21.834 12.964 -25.738 1.00 94.88 440 PRO A CA 1
ATOM 3429 C C . PRO A 1 440 ? 22.464 14.299 -25.321 1.00 94.88 440 PRO A C 1
ATOM 3431 O O . PRO A 1 440 ? 23.414 14.774 -25.943 1.00 94.88 440 PRO A O 1
ATOM 3434 N N . THR A 1 441 ? 21.995 14.875 -24.212 1.00 96.94 441 THR A N 1
ATOM 3435 C CA . THR A 1 441 ? 22.516 16.157 -23.712 1.00 96.94 441 THR A CA 1
ATOM 3436 C C . THR A 1 441 ? 23.946 16.005 -23.185 1.00 96.94 441 THR A C 1
ATOM 3438 O O . THR A 1 441 ? 24.199 15.265 -22.228 1.00 96.94 441 THR A O 1
ATOM 3441 N N . GLU A 1 442 ? 24.904 16.715 -23.782 1.00 94.50 442 GLU A N 1
ATOM 3442 C CA . GLU A 1 442 ? 26.304 16.693 -23.346 1.00 94.50 442 GLU A CA 1
ATOM 3443 C C . GLU A 1 442 ? 26.459 17.278 -21.931 1.00 94.50 442 GLU A C 1
ATOM 3445 O O . GLU A 1 442 ? 25.929 18.341 -21.617 1.00 94.50 442 GLU A O 1
ATOM 3450 N N . GLY A 1 443 ? 27.193 16.577 -21.061 1.00 93.88 443 GLY A N 1
ATOM 3451 C CA . GLY A 1 443 ? 27.452 17.011 -19.683 1.00 93.88 443 GLY A CA 1
ATOM 3452 C C . GLY A 1 443 ? 26.296 16.806 -18.695 1.00 93.88 443 GLY A C 1
ATOM 3453 O O . GLY A 1 443 ? 26.509 17.023 -17.506 1.00 93.88 443 GLY A O 1
ATOM 3454 N N . LEU A 1 444 ? 25.124 16.368 -19.168 1.00 95.62 444 LEU A N 1
ATOM 3455 C CA . LEU A 1 444 ? 23.963 16.008 -18.342 1.00 95.62 444 LEU A CA 1
ATOM 3456 C C . LEU A 1 444 ? 23.622 14.515 -18.455 1.00 95.62 444 LEU A C 1
ATOM 3458 O O . LEU A 1 444 ? 23.387 13.860 -17.445 1.00 95.62 444 LEU A O 1
ATOM 3462 N N . SER A 1 445 ? 23.617 13.977 -19.679 1.00 97.19 445 SER A N 1
ATOM 3463 C CA . SER A 1 445 ? 23.282 12.572 -19.932 1.00 97.19 445 SER A CA 1
ATOM 3464 C C . SER A 1 445 ? 24.281 11.597 -19.312 1.00 97.19 445 SER A C 1
ATOM 3466 O O . SER A 1 445 ? 25.498 11.827 -19.298 1.00 97.19 445 SER A O 1
ATOM 3468 N N . LYS A 1 446 ? 23.759 10.452 -18.881 1.00 96.50 446 LYS A N 1
ATOM 3469 C CA . LYS A 1 446 ? 24.497 9.325 -18.316 1.00 96.50 446 LYS A CA 1
ATOM 3470 C C . LYS A 1 446 ? 24.069 8.009 -18.943 1.00 96.50 446 LYS A C 1
ATOM 3472 O O . LYS A 1 446 ? 23.008 7.882 -19.549 1.00 96.50 446 LYS A O 1
ATOM 3477 N N . GLU A 1 447 ? 24.960 7.034 -18.839 1.00 96.81 447 GLU A N 1
ATOM 3478 C CA . GLU A 1 447 ? 24.745 5.696 -19.374 1.00 96.81 447 GLU A CA 1
ATOM 3479 C C . GLU A 1 447 ? 23.687 4.955 -18.554 1.00 96.81 447 GLU A C 1
ATOM 3481 O O . GLU A 1 447 ? 23.775 4.908 -17.333 1.00 96.81 447 GLU A O 1
ATOM 3486 N N . CYS A 1 448 ? 22.700 4.374 -19.225 1.00 96.81 448 CYS A N 1
ATOM 3487 C CA . CYS A 1 448 ? 21.676 3.528 -18.627 1.00 96.81 448 CYS A CA 1
ATOM 3488 C C . CYS A 1 448 ? 21.740 2.143 -19.269 1.00 96.81 448 CYS A C 1
ATOM 3490 O O . CYS A 1 448 ? 21.907 2.035 -20.489 1.00 96.81 448 CYS A O 1
ATOM 3492 N N . VAL A 1 449 ? 21.568 1.094 -18.470 1.00 95.81 449 VAL A N 1
ATOM 3493 C CA . VAL A 1 449 ? 21.490 -0.282 -18.978 1.00 95.81 449 VAL A CA 1
ATOM 3494 C C . VAL A 1 449 ? 20.031 -0.646 -19.219 1.00 95.81 449 VAL A C 1
ATOM 3496 O O . VAL A 1 449 ? 19.198 -0.502 -18.328 1.00 95.81 449 VAL A O 1
ATOM 3499 N N . VAL A 1 450 ? 19.715 -1.114 -20.423 1.00 94.50 450 VAL A N 1
ATOM 3500 C CA . VAL A 1 450 ? 18.364 -1.524 -20.818 1.00 94.50 450 VAL A CA 1
ATOM 3501 C C . VAL A 1 450 ? 18.092 -2.947 -20.309 1.00 94.50 450 VAL A C 1
ATOM 3503 O O . VAL A 1 450 ? 18.944 -3.816 -20.501 1.00 94.50 450 VAL A O 1
ATOM 3506 N N . PRO A 1 451 ? 16.930 -3.229 -19.688 1.00 94.56 451 PRO A N 1
ATOM 3507 C CA . PRO A 1 451 ? 16.617 -4.578 -19.240 1.00 94.56 451 PRO A CA 1
ATOM 3508 C C . PRO A 1 451 ? 16.372 -5.516 -20.416 1.00 94.56 451 PRO A C 1
ATOM 3510 O O . PRO A 1 451 ? 15.561 -5.224 -21.293 1.00 94.56 451 PRO A O 1
ATOM 3513 N N . ASN A 1 452 ? 17.012 -6.683 -20.406 1.00 92.31 452 ASN A N 1
ATOM 3514 C CA . ASN A 1 452 ? 16.792 -7.720 -21.416 1.00 92.31 452 ASN A CA 1
ATOM 3515 C C . ASN A 1 452 ? 15.405 -8.359 -21.269 1.00 92.31 452 ASN A C 1
ATOM 3517 O O . ASN A 1 452 ? 14.786 -8.753 -22.262 1.00 92.31 452 ASN A O 1
ATOM 3521 N N . TYR A 1 453 ? 14.921 -8.439 -20.027 1.00 92.56 453 TYR A N 1
ATOM 3522 C CA . TYR A 1 453 ? 13.623 -9.002 -19.689 1.00 92.56 453 TYR A CA 1
ATOM 3523 C C . TYR A 1 453 ? 12.922 -8.148 -18.641 1.00 92.56 453 TYR A C 1
ATOM 3525 O O . TYR A 1 453 ? 13.560 -7.524 -17.791 1.00 92.56 453 TYR A O 1
ATOM 3533 N N . GLN A 1 454 ? 11.599 -8.181 -18.671 1.00 93.62 454 GLN A N 1
ATOM 3534 C CA . GLN A 1 454 ? 10.759 -7.772 -17.559 1.00 93.62 454 GLN A CA 1
ATOM 3535 C C . GLN A 1 454 ? 10.054 -9.000 -16.986 1.00 93.62 454 GLN A C 1
ATOM 3537 O O . GLN A 1 454 ? 9.833 -9.994 -17.681 1.00 93.62 454 GLN A O 1
ATOM 3542 N N . PHE A 1 455 ? 9.674 -8.935 -15.718 1.00 95.38 455 PHE A N 1
ATOM 3543 C CA . PHE A 1 455 ? 8.864 -9.964 -15.089 1.00 95.38 455 PHE A CA 1
ATOM 3544 C C . PHE A 1 455 ? 7.745 -9.365 -14.250 1.00 95.38 455 PHE A C 1
ATOM 3546 O O . PHE A 1 455 ? 7.864 -8.256 -13.727 1.00 95.38 455 PHE A O 1
ATOM 3553 N N . LYS A 1 456 ? 6.648 -10.113 -14.107 1.00 96.00 456 LYS A N 1
ATOM 3554 C CA . LYS A 1 456 ? 5.548 -9.775 -13.194 1.00 96.00 456 LYS A CA 1
ATOM 3555 C C . LYS A 1 456 ? 5.137 -10.998 -12.398 1.00 96.00 456 LYS A C 1
ATOM 3557 O O . LYS A 1 456 ? 4.900 -12.053 -12.971 1.00 96.00 456 LYS A O 1
ATOM 3562 N N . LEU A 1 457 ? 5.043 -10.839 -11.090 1.00 98.50 457 LEU A N 1
ATOM 3563 C CA . LEU A 1 457 ? 4.712 -11.868 -10.118 1.00 98.50 457 LEU A CA 1
ATOM 3564 C C . LEU A 1 457 ? 3.457 -11.447 -9.364 1.00 98.50 457 LEU A C 1
ATOM 3566 O O . LEU A 1 457 ? 3.352 -10.300 -8.930 1.00 98.50 457 LEU A O 1
ATOM 3570 N N . TYR A 1 458 ? 2.535 -12.384 -9.176 1.00 98.38 458 TYR A N 1
ATOM 3571 C CA . TYR A 1 458 ? 1.266 -12.163 -8.495 1.00 98.38 458 TYR A CA 1
ATOM 3572 C C . TYR A 1 458 ? 1.058 -13.229 -7.426 1.00 98.38 458 TYR A C 1
ATOM 3574 O O . TYR A 1 458 ? 1.236 -14.417 -7.691 1.00 98.38 458 TYR A O 1
ATOM 3582 N N . LEU A 1 459 ? 0.620 -12.808 -6.241 1.00 98.44 459 LEU A N 1
ATOM 3583 C CA . LEU A 1 459 ? 0.183 -13.674 -5.150 1.00 98.44 459 LEU A CA 1
ATOM 3584 C C . LEU A 1 459 ? -1.160 -13.171 -4.625 1.00 98.44 459 LEU A C 1
ATOM 3586 O O . LEU A 1 459 ? -1.332 -11.983 -4.349 1.00 98.44 459 LEU A O 1
ATOM 3590 N N . ARG A 1 460 ? -2.121 -14.076 -4.450 1.00 97.62 460 ARG A N 1
ATOM 3591 C CA . ARG A 1 460 ? -3.391 -13.756 -3.790 1.00 97.62 460 ARG A CA 1
ATOM 3592 C C . ARG A 1 460 ? -4.020 -14.989 -3.165 1.00 97.62 460 ARG A C 1
ATOM 3594 O O . ARG A 1 460 ? -3.636 -16.126 -3.441 1.00 97.62 460 ARG A O 1
ATOM 3601 N N . THR A 1 461 ? -5.045 -14.757 -2.357 1.00 97.50 461 THR A N 1
ATOM 3602 C CA . THR A 1 461 ? -5.928 -15.833 -1.921 1.00 97.50 461 THR A CA 1
ATOM 3603 C C . THR A 1 461 ? -6.770 -16.327 -3.096 1.00 97.50 461 THR A C 1
ATOM 3605 O O . THR A 1 461 ? -7.235 -15.555 -3.948 1.00 97.50 461 THR A O 1
ATOM 3608 N N . ARG A 1 462 ? -6.983 -17.641 -3.128 1.00 95.75 462 ARG A N 1
ATOM 3609 C CA . ARG A 1 462 ? -7.718 -18.334 -4.187 1.00 95.75 462 ARG A CA 1
ATOM 3610 C C . ARG A 1 462 ? -9.184 -17.912 -4.236 1.00 95.75 462 ARG A C 1
ATOM 3612 O O . ARG A 1 462 ? -9.725 -17.692 -5.313 1.00 95.75 462 ARG A O 1
ATOM 3619 N N . SER A 1 463 ? -9.828 -17.753 -3.077 1.00 95.56 463 SER A N 1
ATOM 3620 C CA . SER A 1 463 ? -11.213 -17.264 -3.011 1.00 95.56 463 SER A CA 1
ATOM 3621 C C . SER A 1 463 ? -11.324 -15.754 -3.238 1.00 95.56 463 SER A C 1
ATOM 3623 O O . SER A 1 463 ? -12.359 -15.285 -3.700 1.00 95.56 463 SER A O 1
ATOM 3625 N N . GLY A 1 464 ? -10.273 -14.988 -2.919 1.00 96.06 464 GLY A N 1
ATOM 3626 C CA . GLY A 1 464 ? -10.280 -13.527 -2.976 1.00 96.06 464 GLY A CA 1
ATOM 3627 C C . GLY A 1 464 ? -11.127 -12.837 -1.907 1.00 96.06 464 GLY A C 1
ATOM 3628 O O . GLY A 1 464 ? -11.428 -11.656 -2.068 1.00 96.06 464 GLY A O 1
ATOM 3629 N N . SER A 1 465 ? -11.567 -13.555 -0.870 1.00 95.06 465 SER A N 1
ATOM 3630 C CA . SER A 1 465 ? -12.466 -13.030 0.170 1.00 95.06 465 SER A CA 1
ATOM 3631 C C . SER A 1 465 ? -12.309 -13.752 1.517 1.00 95.06 465 SER A C 1
ATOM 3633 O O . SER A 1 465 ? -13.293 -14.025 2.208 1.00 95.06 465 SER A O 1
ATOM 3635 N N . THR A 1 466 ? -11.093 -14.173 1.853 1.00 93.00 466 THR A N 1
ATOM 3636 C CA . THR A 1 466 ? -10.795 -14.860 3.117 1.00 93.00 466 THR A CA 1
ATOM 3637 C C . THR A 1 466 ? -10.787 -13.907 4.312 1.00 93.00 466 THR A C 1
ATOM 3639 O O . THR A 1 466 ? -11.058 -14.355 5.426 1.00 93.00 466 THR A O 1
ATOM 3642 N N . GLY A 1 467 ? -10.450 -12.626 4.100 1.00 87.81 467 GLY A N 1
ATOM 3643 C CA . GLY A 1 467 ? -10.168 -11.666 5.171 1.00 87.81 467 GLY A CA 1
ATOM 3644 C C . GLY A 1 467 ? -8.891 -11.968 5.969 1.00 87.81 467 GLY A C 1
ATOM 3645 O O . GLY A 1 467 ? -8.676 -11.363 7.018 1.00 87.81 467 GLY A O 1
ATOM 3646 N N . LYS A 1 468 ? -8.060 -12.912 5.510 1.00 89.38 468 LYS A N 1
ATOM 3647 C CA . LYS A 1 468 ? -6.819 -13.327 6.173 1.00 89.38 468 LYS A CA 1
ATOM 3648 C C . LYS A 1 468 ? -5.609 -12.610 5.578 1.00 89.38 468 LYS A C 1
ATOM 3650 O O . LYS A 1 468 ? -5.568 -12.321 4.384 1.00 89.38 468 LYS A O 1
ATOM 3655 N N . ALA A 1 469 ? -4.583 -12.407 6.402 1.00 90.00 469 ALA A N 1
ATOM 3656 C CA . ALA A 1 469 ? -3.235 -12.151 5.903 1.00 90.00 469 ALA A CA 1
ATOM 3657 C C . ALA A 1 469 ? -2.673 -13.423 5.234 1.00 90.00 469 ALA A C 1
ATOM 3659 O O . ALA A 1 469 ? -3.066 -14.537 5.599 1.00 90.00 469 ALA A O 1
ATOM 3660 N N . ILE A 1 470 ? -1.749 -13.294 4.274 1.00 93.31 470 ILE A N 1
ATOM 3661 C CA . ILE A 1 470 ? -1.213 -14.469 3.556 1.00 93.31 470 ILE A CA 1
ATOM 3662 C C . ILE A 1 470 ? -0.509 -15.453 4.497 1.00 93.31 470 ILE A C 1
ATOM 3664 O O . ILE A 1 470 ? -0.575 -16.657 4.285 1.00 93.31 470 ILE A O 1
ATOM 3668 N N . GLN A 1 471 ? 0.088 -14.941 5.573 1.00 92.00 471 GLN A N 1
ATOM 3669 C CA . GLN A 1 471 ? 0.849 -15.686 6.570 1.00 92.00 471 GLN A CA 1
ATOM 3670 C C . GLN A 1 471 ? -0.062 -16.565 7.442 1.00 92.00 471 GLN A C 1
ATOM 3672 O O . GLN A 1 471 ? 0.399 -17.480 8.119 1.00 92.00 471 GLN A O 1
ATOM 3677 N N . GLU A 1 472 ? -1.370 -16.295 7.422 1.00 91.38 472 GLU A N 1
ATOM 3678 C CA . GLU A 1 472 ? -2.399 -17.085 8.102 1.00 91.38 472 GLU A CA 1
ATOM 3679 C C . GLU A 1 472 ? -3.114 -18.064 7.163 1.00 91.38 472 GLU A C 1
ATOM 3681 O O . GLU A 1 472 ? -3.951 -18.862 7.603 1.00 91.38 472 GLU A O 1
ATOM 3686 N N . CYS A 1 473 ? -2.841 -17.980 5.861 1.00 94.12 473 CYS A N 1
ATOM 3687 C CA . CYS A 1 473 ? -3.445 -18.851 4.871 1.00 94.12 473 CYS A CA 1
ATOM 3688 C C . CYS A 1 473 ? -2.682 -20.172 4.803 1.00 94.12 473 CYS A C 1
ATOM 3690 O O . CYS A 1 473 ? -1.452 -20.218 4.809 1.00 94.12 473 CYS A O 1
ATOM 3692 N N . ARG A 1 474 ? -3.423 -21.273 4.681 1.00 95.19 474 ARG A N 1
ATOM 3693 C CA . ARG A 1 474 ? -2.830 -22.537 4.241 1.00 95.19 474 ARG A CA 1
ATOM 3694 C C . ARG A 1 474 ? -2.447 -22.428 2.766 1.00 95.19 474 ARG A C 1
ATOM 3696 O O . ARG A 1 474 ? -3.032 -21.645 2.021 1.00 95.19 474 ARG A O 1
ATOM 3703 N N . ALA A 1 475 ? -1.518 -23.264 2.323 1.00 96.56 475 ALA A N 1
ATOM 3704 C CA . ALA A 1 475 ? -1.081 -23.280 0.933 1.00 96.56 475 ALA A CA 1
ATOM 3705 C C . ALA A 1 475 ? -2.227 -23.508 -0.073 1.00 96.56 475 ALA A C 1
ATOM 3707 O O . ALA A 1 475 ? -2.264 -22.862 -1.115 1.00 96.56 475 ALA A O 1
ATOM 3708 N N . ASP A 1 476 ? -3.214 -24.346 0.265 1.00 96.00 476 ASP A N 1
ATOM 3709 C CA . ASP A 1 476 ? -4.389 -24.600 -0.580 1.00 96.00 476 ASP A CA 1
ATOM 3710 C C . ASP A 1 476 ? -5.328 -23.381 -0.715 1.00 96.00 476 ASP A C 1
ATOM 3712 O O . ASP A 1 476 ? -6.104 -23.288 -1.672 1.00 96.00 476 ASP A O 1
ATOM 3716 N N . GLU A 1 477 ? -5.228 -22.414 0.203 1.00 97.19 477 GLU A N 1
ATOM 3717 C CA . GLU A 1 477 ? -5.969 -21.148 0.184 1.00 97.19 477 GLU A CA 1
ATOM 3718 C C . GLU A 1 477 ? -5.279 -20.063 -0.663 1.00 97.19 477 GLU A C 1
ATOM 3720 O O . GLU A 1 477 ? -5.894 -19.029 -0.938 1.00 97.19 477 GLU A O 1
ATOM 3725 N N . LEU A 1 478 ? -4.037 -20.289 -1.103 1.00 98.00 478 LEU A N 1
ATOM 3726 C CA . LEU A 1 478 ? -3.229 -19.341 -1.870 1.00 98.00 478 LEU A CA 1
ATOM 3727 C C . LEU A 1 478 ? -2.993 -19.823 -3.305 1.00 98.00 478 LEU A C 1
ATOM 3729 O O . LEU A 1 478 ? -3.112 -21.007 -3.630 1.00 98.00 478 LEU A O 1
ATOM 3733 N N . MET A 1 479 ? -2.657 -18.873 -4.172 1.00 97.88 479 MET A N 1
ATOM 3734 C CA . MET A 1 479 ? -2.177 -19.129 -5.525 1.00 97.88 479 MET A CA 1
ATOM 3735 C C . MET A 1 479 ? -1.192 -18.039 -5.946 1.00 97.88 479 MET A C 1
ATOM 3737 O O . MET A 1 479 ? -1.399 -16.862 -5.634 1.00 97.88 479 MET A O 1
ATOM 3741 N N . ALA A 1 480 ? -0.146 -18.437 -6.668 1.00 98.50 480 ALA A N 1
ATOM 3742 C CA . ALA A 1 480 ? 0.831 -17.536 -7.260 1.00 98.50 480 ALA A CA 1
ATOM 3743 C C . ALA A 1 480 ? 1.024 -17.833 -8.755 1.00 98.50 480 ALA A C 1
ATOM 3745 O O . ALA A 1 480 ? 0.710 -18.928 -9.231 1.00 98.50 480 ALA A O 1
ATOM 3746 N N . ILE A 1 481 ? 1.493 -16.834 -9.499 1.00 98.44 481 ILE A N 1
ATOM 3747 C CA . ILE A 1 481 ? 1.906 -16.961 -10.900 1.00 98.44 481 ILE A CA 1
ATOM 3748 C C . ILE A 1 481 ? 2.923 -15.872 -11.236 1.00 98.44 481 ILE A C 1
ATOM 3750 O O . ILE A 1 481 ? 2.844 -14.754 -10.722 1.00 98.44 481 ILE A O 1
ATOM 3754 N N . GLY A 1 482 ? 3.872 -16.200 -12.103 1.00 97.75 482 GLY A N 1
ATOM 3755 C CA . GLY A 1 482 ? 4.833 -15.273 -12.676 1.00 97.75 482 GLY A CA 1
ATOM 3756 C C . GLY A 1 482 ? 4.731 -15.203 -14.194 1.00 97.75 482 GLY A C 1
ATOM 3757 O O . GLY A 1 482 ? 4.234 -16.132 -14.824 1.00 97.75 482 GLY A O 1
ATOM 3758 N N . PHE A 1 483 ? 5.242 -14.130 -14.789 1.00 95.38 483 PHE A N 1
ATOM 3759 C CA . PHE A 1 483 ? 5.398 -13.969 -16.234 1.00 95.38 483 PHE A CA 1
ATOM 3760 C C . PHE A 1 483 ? 6.803 -13.475 -16.547 1.00 95.38 483 PHE A C 1
ATOM 3762 O O . PHE A 1 483 ? 7.260 -12.524 -15.917 1.00 95.38 483 PHE A O 1
ATOM 3769 N N . TRP A 1 484 ? 7.465 -14.104 -17.518 1.00 94.06 484 TRP A N 1
ATOM 3770 C CA . TRP A 1 484 ? 8.814 -13.754 -17.969 1.00 94.06 484 TRP A CA 1
ATOM 3771 C C . TRP A 1 484 ? 8.777 -13.207 -19.397 1.00 94.06 484 TRP A C 1
ATOM 3773 O O . TRP A 1 484 ? 8.409 -13.933 -20.319 1.00 94.06 484 TRP A O 1
ATOM 3783 N N . LEU A 1 485 ? 9.133 -11.935 -19.585 1.00 89.81 485 LEU A N 1
ATOM 3784 C CA . LEU A 1 485 ? 8.806 -11.154 -20.780 1.00 89.81 485 LEU A CA 1
ATOM 3785 C C . LEU A 1 485 ? 10.088 -10.612 -21.443 1.00 89.81 485 LEU A C 1
ATOM 3787 O O . LEU A 1 485 ? 10.690 -9.677 -20.917 1.00 89.81 485 LEU A O 1
ATOM 3791 N N . PRO A 1 486 ? 10.542 -11.179 -22.576 1.00 88.75 486 PRO A N 1
ATOM 3792 C CA . PRO A 1 486 ? 11.722 -10.685 -23.293 1.00 88.75 486 PRO A CA 1
ATOM 3793 C C . PRO A 1 486 ? 11.443 -9.376 -24.048 1.00 88.75 486 PRO A C 1
ATOM 3795 O O . PRO A 1 486 ? 10.375 -9.230 -24.644 1.00 88.75 486 PRO A O 1
ATOM 3798 N N . GLN A 1 487 ? 12.427 -8.467 -24.081 1.00 83.75 487 GLN A N 1
ATOM 3799 C CA . GLN A 1 487 ? 12.345 -7.185 -24.807 1.00 83.75 487 GLN A CA 1
ATOM 3800 C C . GLN A 1 487 ? 12.848 -7.231 -26.265 1.00 83.75 487 GLN A C 1
ATOM 3802 O O . GLN A 1 487 ? 12.631 -6.278 -27.003 1.00 83.75 487 GLN A O 1
ATOM 3807 N N . ASN A 1 488 ? 13.519 -8.312 -26.692 1.00 79.56 488 ASN A N 1
ATOM 3808 C CA . ASN A 1 488 ? 14.088 -8.480 -28.046 1.00 79.56 488 ASN A CA 1
ATOM 3809 C C . ASN A 1 488 ? 14.994 -7.311 -28.504 1.00 79.56 488 ASN A C 1
ATOM 3811 O O . ASN A 1 488 ? 14.793 -6.704 -29.553 1.00 79.56 488 ASN A O 1
ATOM 3815 N N . LEU A 1 489 ? 16.037 -7.016 -27.721 1.00 84.88 489 LEU A N 1
ATOM 3816 C CA . LEU A 1 489 ? 16.974 -5.903 -27.962 1.00 84.88 489 LEU A CA 1
ATOM 3817 C C . LEU A 1 489 ? 17.998 -6.146 -29.096 1.00 84.88 489 LEU A C 1
ATOM 3819 O O . LEU A 1 489 ? 18.960 -5.391 -29.250 1.00 84.88 489 LEU A O 1
ATOM 3823 N N . ASP A 1 490 ? 17.832 -7.205 -29.882 1.00 79.25 490 ASP A N 1
ATOM 3824 C CA . ASP A 1 490 ? 18.712 -7.587 -30.991 1.00 79.25 490 ASP A CA 1
ATOM 3825 C C . ASP A 1 490 ? 18.121 -7.262 -32.377 1.00 79.25 490 ASP A C 1
ATOM 3827 O O . ASP A 1 490 ? 18.728 -7.579 -33.403 1.00 79.25 490 ASP A O 1
ATOM 3831 N N . GLY A 1 491 ? 16.949 -6.620 -32.421 1.00 72.81 491 GLY A N 1
ATOM 3832 C CA . GLY A 1 491 ? 16.236 -6.300 -33.658 1.00 72.81 491 GLY A CA 1
ATOM 3833 C C . GLY A 1 491 ? 15.510 -7.497 -34.281 1.00 72.81 491 GLY A C 1
ATOM 3834 O O . GLY A 1 491 ? 15.070 -7.414 -35.434 1.00 72.81 491 GLY A O 1
ATOM 3835 N N . ALA A 1 492 ? 15.384 -8.618 -33.557 1.00 72.44 492 ALA A N 1
ATOM 3836 C CA . ALA A 1 492 ? 14.555 -9.734 -33.989 1.00 72.44 492 ALA A CA 1
ATOM 3837 C C . ALA A 1 492 ? 13.069 -9.320 -34.056 1.00 72.44 492 ALA A C 1
ATOM 3839 O O . ALA A 1 492 ? 12.588 -8.587 -33.189 1.00 72.44 492 ALA A O 1
ATOM 3840 N N . PRO A 1 493 ? 12.308 -9.790 -35.065 1.00 62.75 493 PRO A N 1
ATOM 3841 C CA . PRO A 1 493 ? 10.899 -9.446 -35.188 1.00 62.75 493 PRO A CA 1
ATOM 3842 C C . PRO A 1 493 ? 10.104 -9.973 -33.993 1.00 62.75 493 PRO A C 1
ATOM 3844 O O . PRO A 1 493 ? 10.204 -11.143 -33.617 1.00 62.75 493 PRO A O 1
ATOM 3847 N N . THR A 1 494 ? 9.266 -9.112 -33.431 1.00 60.50 494 THR A N 1
ATOM 3848 C CA . THR A 1 494 ? 8.319 -9.461 -32.376 1.00 60.50 494 THR A CA 1
ATOM 3849 C C . THR A 1 494 ? 7.255 -10.422 -32.907 1.00 60.50 494 THR A C 1
ATOM 3851 O O . THR A 1 494 ? 6.698 -10.229 -33.986 1.00 60.50 494 THR A O 1
ATOM 3854 N N . VAL A 1 495 ? 6.941 -11.468 -32.142 1.00 57.38 495 VAL A N 1
ATOM 3855 C CA . VAL A 1 495 ? 5.834 -12.389 -32.452 1.00 57.38 495 VAL A CA 1
ATOM 3856 C C . VAL A 1 495 ? 4.503 -11.765 -32.012 1.00 57.38 495 VAL A C 1
ATOM 3858 O O . VAL A 1 495 ? 4.107 -11.914 -30.864 1.00 57.38 495 VAL A O 1
ATOM 3861 N N . GLU A 1 496 ? 3.802 -11.056 -32.898 1.00 54.28 496 GLU A N 1
ATOM 3862 C CA . GLU A 1 496 ? 2.466 -10.502 -32.600 1.00 54.28 496 GLU A CA 1
ATOM 3863 C C . GLU A 1 496 ? 1.461 -11.581 -32.136 1.00 54.28 496 GLU A C 1
ATOM 3865 O O . GLU A 1 496 ? 1.433 -12.691 -32.673 1.00 54.28 496 GLU A O 1
ATOM 3870 N N . GLY A 1 497 ? 0.603 -11.243 -31.161 1.00 54.91 497 GLY A N 1
ATOM 3871 C CA . GLY A 1 497 ? -0.532 -12.084 -30.751 1.00 54.91 497 GLY A CA 1
ATOM 3872 C C . GLY A 1 497 ? -0.191 -13.328 -29.919 1.00 54.91 497 GLY A C 1
ATOM 3873 O O . GLY A 1 497 ? -0.912 -14.323 -29.991 1.00 54.91 497 GLY A O 1
ATOM 3874 N N . GLY A 1 498 ? 0.903 -13.300 -29.152 1.00 61.66 498 GLY A N 1
ATOM 3875 C CA . GLY A 1 498 ? 1.289 -14.400 -28.266 1.00 61.66 498 GLY A CA 1
ATOM 3876 C C . GLY A 1 498 ? 0.267 -14.667 -27.156 1.00 61.66 498 GLY A C 1
ATOM 3877 O O . GLY A 1 498 ? -0.203 -13.744 -26.496 1.00 61.66 498 GLY A O 1
ATOM 3878 N N . ASP A 1 499 ? -0.042 -15.945 -26.934 1.00 78.81 499 ASP A N 1
ATOM 3879 C CA . ASP A 1 499 ? -0.788 -16.408 -25.764 1.00 78.81 499 ASP A CA 1
ATOM 3880 C C . ASP A 1 499 ? 0.032 -16.118 -24.496 1.00 78.81 499 ASP A C 1
ATOM 3882 O O . ASP A 1 499 ? 1.128 -16.658 -24.311 1.00 78.81 499 ASP A O 1
ATOM 3886 N N . ILE A 1 500 ? -0.502 -15.254 -23.631 1.00 85.25 500 ILE A N 1
ATOM 3887 C CA . ILE A 1 500 ? 0.094 -14.850 -22.352 1.00 85.25 500 ILE A CA 1
ATOM 3888 C C . ILE A 1 500 ? 0.472 -16.053 -21.472 1.00 85.25 500 ILE A C 1
ATOM 3890 O O . ILE A 1 500 ? 1.459 -15.995 -20.733 1.00 85.25 500 ILE A O 1
ATOM 3894 N N . ALA A 1 501 ? -0.243 -17.177 -21.612 1.00 89.50 501 ALA A N 1
ATOM 3895 C CA . ALA A 1 501 ? 0.058 -18.423 -20.918 1.00 89.50 501 ALA A CA 1
ATOM 3896 C C . ALA A 1 501 ? 1.442 -18.992 -21.279 1.00 89.50 501 ALA A C 1
ATOM 3898 O O . ALA A 1 501 ? 2.078 -19.634 -20.444 1.00 89.50 501 ALA A O 1
ATOM 3899 N N . GLY A 1 502 ? 1.961 -18.723 -22.483 1.00 89.12 502 GLY A N 1
ATOM 3900 C CA . GLY A 1 502 ? 3.304 -19.151 -22.900 1.00 89.12 502 GLY A CA 1
ATOM 3901 C C . GLY A 1 502 ? 4.439 -18.477 -22.115 1.00 89.12 502 GLY A C 1
ATOM 3902 O O . GLY A 1 502 ? 5.535 -19.036 -21.975 1.00 89.12 502 GLY A O 1
ATOM 3903 N N . PHE A 1 503 ? 4.166 -17.300 -21.550 1.00 91.00 503 PHE A N 1
ATOM 3904 C CA . PHE A 1 503 ? 5.108 -16.539 -20.728 1.00 91.00 503 PHE A CA 1
ATOM 3905 C C . PHE A 1 503 ? 4.978 -16.855 -19.237 1.00 91.00 503 PHE A C 1
ATOM 3907 O O . PHE A 1 503 ? 5.839 -16.445 -18.459 1.00 91.00 503 PHE A O 1
ATOM 3914 N N . ALA A 1 504 ? 3.941 -17.601 -18.843 1.00 95.25 504 ALA A N 1
ATOM 3915 C CA . ALA A 1 504 ? 3.698 -17.960 -17.456 1.00 95.25 504 ALA A CA 1
ATOM 3916 C C . ALA A 1 504 ? 4.803 -18.870 -16.900 1.00 95.25 504 ALA A C 1
ATOM 3918 O O . ALA A 1 504 ? 5.297 -19.777 -17.578 1.00 95.25 504 ALA A O 1
ATOM 3919 N N . ARG A 1 505 ? 5.187 -18.626 -15.653 1.00 97.56 505 ARG A N 1
ATOM 3920 C CA . ARG A 1 505 ? 6.191 -19.366 -14.884 1.00 97.56 505 ARG A CA 1
ATOM 3921 C C . ARG A 1 505 ? 5.731 -19.480 -13.432 1.00 97.56 505 ARG A C 1
ATOM 3923 O O . ARG A 1 505 ? 4.871 -18.717 -12.984 1.00 97.56 505 ARG A O 1
ATOM 3930 N N . SER A 1 506 ? 6.304 -20.425 -12.691 1.00 98.62 506 SER A N 1
ATOM 3931 C CA . SER A 1 506 ? 6.189 -20.419 -11.231 1.00 98.62 506 SER A CA 1
ATOM 3932 C C . SER A 1 506 ? 7.032 -19.276 -10.655 1.00 98.62 506 SER A C 1
ATOM 3934 O O . SER A 1 506 ? 7.877 -18.713 -11.354 1.00 98.62 506 SER A O 1
ATOM 3936 N N . VAL A 1 507 ? 6.812 -18.928 -9.387 1.00 98.69 507 VAL A N 1
ATOM 3937 C CA . VAL A 1 507 ? 7.659 -17.937 -8.705 1.00 98.69 507 VAL A CA 1
ATOM 3938 C C . VAL A 1 507 ? 9.092 -18.466 -8.624 1.00 98.69 507 VAL A C 1
ATOM 3940 O O . VAL A 1 507 ? 10.007 -17.751 -9.016 1.00 98.69 507 VAL A O 1
ATOM 3943 N N . ASP A 1 508 ? 9.268 -19.737 -8.245 1.00 98.56 508 ASP A N 1
ATOM 3944 C CA . ASP A 1 508 ? 10.584 -20.392 -8.166 1.00 98.56 508 ASP A CA 1
ATOM 3945 C C . ASP A 1 508 ? 11.333 -20.351 -9.509 1.00 98.56 508 ASP A C 1
ATOM 3947 O O . ASP A 1 508 ? 12.520 -20.058 -9.559 1.00 98.56 508 ASP A O 1
ATOM 3951 N N . GLN A 1 509 ? 10.639 -20.566 -10.632 1.00 98.69 509 GLN A N 1
ATOM 3952 C CA . GLN A 1 509 ? 11.258 -20.479 -11.958 1.00 98.69 509 GLN A CA 1
ATOM 3953 C C . GLN A 1 509 ? 11.752 -19.068 -12.286 1.00 98.69 509 GLN A C 1
ATOM 3955 O O . GLN A 1 509 ? 12.728 -18.923 -13.017 1.00 98.69 509 GLN A O 1
ATOM 3960 N N . ILE A 1 510 ? 11.069 -18.025 -11.804 1.00 98.69 510 ILE A N 1
ATOM 3961 C CA . ILE A 1 510 ? 11.535 -16.647 -11.984 1.00 98.69 510 ILE A CA 1
ATOM 3962 C C . ILE A 1 510 ? 12.723 -16.365 -11.066 1.00 98.69 510 ILE A C 1
ATOM 3964 O O . ILE A 1 510 ? 13.679 -15.763 -11.541 1.00 98.69 510 ILE A O 1
ATOM 3968 N N . GLU A 1 511 ? 12.714 -16.852 -9.820 1.00 98.56 511 GLU A N 1
ATOM 3969 C CA . GLU A 1 511 ? 13.882 -16.778 -8.924 1.00 98.56 511 GLU A CA 1
ATOM 3970 C C . GLU A 1 511 ? 15.122 -17.395 -9.590 1.00 98.56 511 GLU A C 1
ATOM 3972 O O . GLU A 1 511 ? 16.145 -16.716 -9.709 1.00 98.56 511 GLU A O 1
ATOM 3977 N N . GLU A 1 512 ? 14.995 -18.603 -10.154 1.00 98.25 512 GLU A N 1
ATOM 3978 C CA . GLU A 1 512 ? 16.056 -19.282 -10.912 1.00 98.25 512 GLU A CA 1
ATOM 3979 C C . GLU A 1 512 ? 16.534 -18.465 -12.131 1.00 98.25 512 GLU A C 1
ATOM 3981 O O . GLU A 1 512 ? 17.738 -18.348 -12.370 1.00 98.25 512 GLU A O 1
ATOM 3986 N N . LEU A 1 513 ? 15.608 -17.885 -12.909 1.00 97.25 513 LEU A N 1
ATOM 3987 C CA . LEU A 1 513 ? 15.930 -17.052 -14.082 1.00 97.25 513 LEU A CA 1
ATOM 3988 C C . LEU A 1 513 ? 16.637 -15.744 -13.708 1.00 97.25 513 LEU A C 1
ATOM 3990 O O . LEU A 1 513 ? 17.397 -15.216 -14.517 1.00 97.25 513 LEU A O 1
ATOM 3994 N N . THR A 1 514 ? 16.397 -15.247 -12.496 1.00 96.44 514 THR A N 1
ATOM 3995 C CA . THR A 1 514 ? 17.082 -14.088 -11.906 1.00 96.44 514 THR A CA 1
ATOM 3996 C C . THR A 1 514 ? 18.287 -14.487 -11.050 1.00 96.44 514 THR A C 1
ATOM 3998 O O . THR A 1 514 ? 18.673 -13.764 -10.135 1.00 96.44 514 THR A O 1
ATOM 4001 N N . GLU A 1 515 ? 18.860 -15.665 -11.312 1.00 96.31 515 GLU A N 1
ATOM 4002 C CA . GLU A 1 515 ? 20.057 -16.188 -10.642 1.00 96.31 515 GLU A CA 1
ATOM 4003 C C . GLU A 1 515 ? 19.953 -16.221 -9.107 1.00 96.31 515 GLU A C 1
ATOM 4005 O O . GLU A 1 515 ? 20.950 -16.068 -8.400 1.00 96.31 515 GLU A O 1
ATOM 4010 N N . GLU A 1 516 ? 18.744 -16.440 -8.584 1.00 96.38 516 GLU A N 1
ATOM 4011 C CA . GLU A 1 516 ? 18.457 -16.485 -7.148 1.00 96.38 516 GLU A CA 1
ATOM 4012 C C . GLU A 1 516 ? 18.846 -15.193 -6.408 1.00 96.38 516 GLU A C 1
ATOM 4014 O O . GLU A 1 516 ? 19.136 -15.222 -5.210 1.00 96.38 516 GLU A O 1
ATOM 4019 N N . GLU A 1 517 ? 18.871 -14.047 -7.102 1.00 96.75 517 GLU A N 1
ATOM 4020 C CA . GLU A 1 517 ? 19.265 -12.762 -6.516 1.00 96.75 517 GLU A CA 1
ATOM 4021 C C . GLU A 1 517 ? 18.298 -12.306 -5.411 1.00 96.75 517 GLU A C 1
ATOM 4023 O O . GLU A 1 517 ? 18.716 -11.753 -4.384 1.00 96.75 517 GLU A O 1
ATOM 4028 N N . PHE A 1 518 ? 17.009 -12.600 -5.592 1.00 97.94 518 PHE A N 1
ATOM 4029 C CA . PHE A 1 518 ? 15.936 -12.278 -4.659 1.00 97.94 518 PHE A CA 1
ATOM 4030 C C . PHE A 1 518 ? 15.069 -13.498 -4.364 1.00 97.94 518 PHE A C 1
ATOM 4032 O O . PHE A 1 518 ? 14.798 -14.319 -5.234 1.00 97.94 518 PHE A O 1
ATOM 4039 N N . GLU A 1 519 ? 14.576 -13.562 -3.131 1.00 97.88 519 GLU A N 1
ATOM 4040 C CA . GLU A 1 519 ? 13.423 -14.370 -2.768 1.00 97.88 519 GLU A CA 1
ATOM 4041 C C . GLU A 1 519 ? 12.148 -13.537 -2.880 1.00 97.88 519 GLU A C 1
ATOM 4043 O O . GLU A 1 519 ? 11.957 -12.563 -2.148 1.00 97.88 519 GLU A O 1
ATOM 4048 N N . PHE A 1 520 ? 11.247 -13.932 -3.766 1.00 98.44 520 PHE A N 1
ATOM 4049 C CA . PHE A 1 520 ? 9.929 -13.340 -3.913 1.00 98.44 520 PHE A CA 1
ATOM 4050 C C . PHE A 1 520 ? 8.913 -14.051 -3.015 1.00 98.44 520 PHE A C 1
ATOM 4052 O O . PHE A 1 520 ? 8.938 -15.272 -2.841 1.00 98.44 520 PHE A O 1
ATOM 4059 N N . PHE A 1 521 ? 7.993 -13.267 -2.449 1.00 98.06 521 PHE A N 1
ATOM 4060 C CA . PHE A 1 521 ? 6.967 -13.732 -1.509 1.00 98.06 521 PHE A CA 1
ATOM 4061 C C . PHE A 1 521 ? 7.519 -14.632 -0.379 1.00 98.06 521 PHE A C 1
ATOM 4063 O O . PHE A 1 521 ? 7.021 -15.745 -0.196 1.00 98.06 521 PHE A O 1
ATOM 4070 N N . PRO A 1 522 ? 8.526 -14.183 0.397 1.00 95.75 522 PRO A N 1
ATOM 4071 C CA . PRO A 1 522 ? 9.261 -15.033 1.348 1.00 95.75 522 PRO A CA 1
ATOM 4072 C C . PRO A 1 522 ? 8.391 -15.625 2.471 1.00 95.75 522 PRO A C 1
ATOM 4074 O O . PRO A 1 522 ? 8.753 -16.625 3.082 1.00 95.75 522 PRO A O 1
ATOM 4077 N N . GLU A 1 523 ? 7.231 -15.025 2.758 1.00 93.75 523 GLU A N 1
ATOM 4078 C CA . GLU A 1 523 ? 6.293 -15.529 3.771 1.00 93.75 523 GLU A CA 1
ATOM 4079 C C . GLU A 1 523 ? 5.157 -16.392 3.185 1.00 93.75 523 GLU A C 1
ATOM 4081 O O . GLU A 1 523 ? 4.280 -16.843 3.925 1.00 93.75 523 GLU A O 1
ATOM 4086 N N . ALA A 1 524 ? 5.153 -16.640 1.869 1.00 96.00 524 ALA A N 1
ATOM 4087 C CA . ALA A 1 524 ? 4.239 -17.590 1.244 1.00 96.00 524 ALA A CA 1
ATOM 4088 C C . ALA A 1 524 ? 4.776 -19.033 1.373 1.00 96.00 524 ALA A C 1
ATOM 4090 O O . ALA A 1 524 ? 5.985 -19.253 1.294 1.00 96.00 524 ALA A O 1
ATOM 4091 N N . PRO A 1 525 ? 3.908 -20.052 1.524 1.00 96.38 525 PRO A N 1
ATOM 4092 C CA . PRO A 1 525 ? 4.346 -21.446 1.544 1.00 96.38 525 PRO A CA 1
ATOM 4093 C C . PRO A 1 525 ? 5.100 -21.830 0.262 1.00 96.38 525 PRO A C 1
ATOM 4095 O O . PRO A 1 525 ? 4.630 -21.545 -0.838 1.00 96.38 525 PRO A O 1
ATOM 4098 N N . ALA A 1 526 ? 6.223 -22.543 0.390 1.00 96.75 526 ALA A N 1
ATOM 4099 C CA . ALA A 1 526 ? 7.079 -22.911 -0.746 1.00 96.75 526 ALA A CA 1
ATOM 4100 C C . ALA A 1 526 ? 6.324 -23.643 -1.874 1.00 96.75 526 ALA A C 1
ATOM 4102 O O . ALA A 1 526 ? 6.552 -23.389 -3.049 1.00 96.75 526 ALA A O 1
ATOM 4103 N N . GLU A 1 527 ? 5.355 -24.499 -1.540 1.00 97.12 527 GLU A N 1
ATOM 4104 C CA . GLU A 1 527 ? 4.532 -25.208 -2.534 1.00 97.12 527 GLU A CA 1
ATOM 4105 C C . GLU A 1 527 ? 3.640 -24.283 -3.388 1.00 97.12 527 GLU A C 1
ATOM 4107 O O . GLU A 1 527 ? 3.319 -24.617 -4.533 1.00 97.12 527 GLU A O 1
ATOM 4112 N N . VAL A 1 528 ? 3.282 -23.103 -2.867 1.00 98.00 528 VAL A N 1
ATOM 4113 C CA . VAL A 1 528 ? 2.565 -22.061 -3.621 1.00 98.00 528 VAL A CA 1
ATOM 4114 C C . VAL A 1 528 ? 3.501 -21.407 -4.633 1.00 98.00 528 VAL A C 1
ATOM 4116 O O . VAL A 1 528 ? 3.075 -21.112 -5.743 1.00 98.00 528 VAL A O 1
ATOM 4119 N N . LYS A 1 529 ? 4.774 -21.207 -4.275 1.00 98.31 529 LYS A N 1
ATOM 4120 C CA . LYS A 1 529 ? 5.789 -20.613 -5.157 1.00 98.31 529 LYS A CA 1
ATOM 4121 C C . LYS A 1 529 ? 6.282 -21.578 -6.240 1.00 98.31 529 LYS A C 1
ATOM 4123 O O . LYS A 1 529 ? 6.507 -21.158 -7.376 1.00 98.31 529 LYS A O 1
ATOM 4128 N N . ALA A 1 530 ? 6.361 -22.866 -5.909 1.00 97.81 530 ALA A N 1
ATOM 4129 C CA . ALA A 1 530 ? 6.803 -23.940 -6.798 1.00 97.81 530 ALA A CA 1
ATOM 4130 C C . ALA A 1 530 ? 5.792 -24.304 -7.897 1.00 97.81 530 ALA A C 1
ATOM 4132 O O . ALA A 1 530 ? 6.126 -25.030 -8.836 1.00 97.81 530 ALA A O 1
ATOM 4133 N N . SER A 1 531 ? 4.545 -23.837 -7.792 1.00 94.00 531 SER A N 1
ATOM 4134 C CA . SER A 1 531 ? 3.468 -24.207 -8.707 1.00 94.00 531 SER A CA 1
ATOM 4135 C C . SER A 1 531 ? 2.720 -22.994 -9.250 1.00 94.00 531 SER A C 1
ATOM 4137 O O . SER A 1 531 ? 2.659 -21.934 -8.641 1.00 94.00 531 SER A O 1
ATOM 4139 N N . TYR A 1 532 ? 2.144 -23.164 -10.434 1.00 95.19 532 TYR A N 1
ATOM 4140 C CA . TYR A 1 532 ? 1.164 -22.254 -11.011 1.00 95.19 532 TYR A CA 1
ATOM 4141 C C . TYR A 1 532 ? 0.187 -23.088 -11.834 1.00 95.19 532 TYR A C 1
ATOM 4143 O O . TYR A 1 532 ? 0.563 -24.091 -12.444 1.00 95.19 532 TYR A O 1
ATOM 4151 N N . ASN A 1 533 ? -1.080 -22.689 -11.843 1.00 94.44 533 ASN A N 1
ATOM 4152 C CA . ASN A 1 533 ? -2.109 -23.344 -12.634 1.00 94.44 533 ASN A CA 1
ATOM 4153 C C . ASN A 1 533 ? -2.889 -22.284 -13.405 1.00 94.44 533 ASN A C 1
ATOM 4155 O O . ASN A 1 533 ? -3.607 -21.484 -12.811 1.00 94.44 533 ASN A O 1
ATOM 4159 N N . LEU A 1 534 ? -2.744 -22.291 -14.728 1.00 95.44 534 LEU A N 1
ATOM 4160 C CA . LEU A 1 534 ? -3.324 -21.292 -15.628 1.00 95.44 534 LEU A CA 1
ATOM 4161 C C . LEU A 1 534 ? -4.837 -21.133 -15.430 1.00 95.44 534 LEU A C 1
ATOM 4163 O O . LEU A 1 534 ? -5.332 -20.009 -15.342 1.00 95.44 534 LEU A O 1
ATOM 4167 N N . SER A 1 535 ? -5.555 -22.241 -15.208 1.00 94.19 535 SER A N 1
ATOM 4168 C CA . SER A 1 535 ? -7.008 -22.202 -15.028 1.00 94.19 535 SER A CA 1
ATOM 4169 C C . SER A 1 535 ? -7.442 -21.437 -13.778 1.00 94.19 535 SER A C 1
ATOM 4171 O O . SER A 1 535 ? -8.535 -20.875 -13.761 1.00 94.19 535 SER A O 1
ATOM 4173 N N . ASP A 1 536 ? -6.605 -21.408 -12.734 1.00 93.19 536 ASP A N 1
ATOM 4174 C CA . ASP A 1 536 ? -6.893 -20.653 -11.506 1.00 93.19 536 ASP A CA 1
ATOM 4175 C C . ASP A 1 536 ? -6.848 -19.137 -11.751 1.00 93.19 536 ASP A C 1
ATOM 4177 O O . ASP A 1 536 ? -7.494 -18.368 -11.040 1.00 93.19 536 ASP A O 1
ATOM 4181 N N . TRP A 1 537 ? -6.128 -18.721 -12.795 1.00 93.94 537 TRP A N 1
ATOM 4182 C CA . TRP A 1 537 ? -5.951 -17.331 -13.210 1.00 93.94 537 TRP A CA 1
ATOM 4183 C C . TRP A 1 537 ? -6.825 -16.943 -14.411 1.00 93.94 537 TRP A C 1
ATOM 4185 O O . TRP A 1 537 ? -6.785 -15.794 -14.850 1.00 93.94 537 TRP A O 1
ATOM 4195 N N . GLY A 1 538 ? -7.657 -17.868 -14.904 1.00 91.25 538 GLY A N 1
ATOM 4196 C CA . GLY A 1 538 ? -8.521 -17.648 -16.066 1.00 91.25 538 GLY A CA 1
ATOM 4197 C C . GLY A 1 538 ? -7.763 -17.597 -17.394 1.00 91.25 538 GLY A C 1
ATOM 4198 O O . GLY A 1 538 ? -8.225 -16.915 -18.309 1.00 91.25 538 GLY A O 1
ATOM 4199 N N . LEU A 1 539 ? -6.619 -18.288 -17.466 1.00 89.94 539 LEU A N 1
ATOM 4200 C CA . LEU A 1 539 ? -5.745 -18.399 -18.635 1.00 89.94 539 LEU A CA 1
ATOM 4201 C C . LEU A 1 539 ? -5.864 -19.763 -19.317 1.00 89.94 539 LEU A C 1
ATOM 4203 O O . LEU A 1 539 ? -6.040 -20.779 -18.598 1.00 89.94 539 LEU A O 1
#

Organism: NCBI:txid2840770

Sequence (539 aa):
MTWKLKLAAAACLLYLVPACDTIENTTGDNGSQSGETVDDNPGTDPDGPGQPEEAEKTLIYYDNLDREKANVAYYLDQGSGFVNATGPGAAGTAYSGPGISVRSSYSSRGYDGASGVNALNFGFDNRKVLISGITLAPGQNVLEFSFGATPPSGKFSGGESLKLYVDFDNGSDMAHELEYTVVQGTSTWGLATAVFEITGGTPSNLSFTLLARDKSTKVDDFRLMATTARAEQNIAYKEKADYKWAEMPEARVQNPAYKYVTHYTTTVVSKKTVRNYSACYDTERHNPVWVAYPCHACYTEGWGRTSPDPWRPDPMFDENEQSIIYPSDYENWPWDDNGGKPSDTHYYWSNLSWDSNGFTKGHLLRSDDRRGAGKEINIQTFYPTNIAPEEFLYPDIHAQLESLLSENWVCSDTVYVVSGCWYDSSAEVKVRDASNWSDPTEGLSKECVVPNYQFKLYLRTRSGSTGKAIQECRADELMAIGFWLPQNLDGAPTVEGGDIAGFARSVDQIEELTEEEFEFFPEAPAEVKASYNLSDWGL

Foldseek 3Di:
DDDDDDDDDDDDDDDDDDDDDDDDDDDDDDDDDDDDDDDDDDDDDPDDPDDPDDKDKAFQKKWQLCQDACPDKDAPVVDSSSTPMDHNQGPQKDKDWVPWIKHQVDQFDFDPQGGHGIWIWNQFAFTKMKIWRRFDDWPLFKKKKKKKKAAPDAADADDQFKWKAKDLPGPPPSPGTFDWGWDTGPDSMTMTMAIEGEPQTGRGIMMMMMGGRHGTMIMGIITMIRIPDDHPYYDYDHPDDPDDDLFDWAFPDDDPQWDKDWDWFAFDPSRDIDTLWIFIAGQQQQATFKIKGKQAVSQQPAADAAPPQLADADPVDDLSRHFQLGFPVSVCPCVVVPVRDDPQQQRFWAADPPDQVWFDWDFQDALNSRHDHPGPSNNVSNYRRGTATFRDFQVCQVVVVVCLVPPPVHANWMKIKMKGFAADPVDWDKIWGSHNHNGHDPPNIDIHTHGQKIKMKIKDFLVRPPPDDQLPDDLNRMAMKMFITGRPSPPPDDDHPDDSVVRIDAQVVVCVVNVVRIDGSVSHPVVRRRDHDVVSSVD

Radius of gyration: 34.23 Å; chains: 1; bounding box: 72×77×118 Å

InterPro domains:
  IPR001604 DNA/RNA non-specific endonuclease/pyrophosphatase/phosphodiesterase domain [PF01223] (271-525)
  IPR001604 DNA/RNA non-specific endonuclease/pyrophosphatase/phosphodiesterase domain [SM00892] (273-527)
  IPR020821 ENPP1-3/EXOG-like, endonuclease/phosphodiesterase domain [SM00477] (274-527)
  IPR040255 Non-specific endonuclease [PTHR13966] (218-529)
  IPR044925 His-Me finger superfamily [SSF54060] (273-530)
  IPR044929 DNA/RNA non-specific endonuclease superfamily [G3DSA:3.40.570.10] (209-536)